Protein AF-0000000084846929 (afdb_homodimer)

Foldseek 3Di:
DPQFFKKWKWKWWDWLVLVVVLVVLQCVQFPDKDWWKKKKWKKWALCQVVCVVVVHHTWMKMKMFTQDDPRDGDGAFIKIKTWDFWDDCVVPVFTTMTGMDMDTDDDDPVVVCVVVRIDTDAMWMWTGMWTHHVQKIKDKTFIFHADPPPRDTDDDDNGTMIMIMIMGPDTHGPDPVTHPVVRSVVNVVVCVSCPPSIHIGYDRD/DPFFFKKWKWKWWDWLVLVVVLVVLQCVQFPDKDWWKKKKWKKWALCQVVCVVVVHHTWMKMKMFTQDDPRDGDGAFIKIKTWDFWDDCVVPVFTTMTGMDMDTDDDDPVVVCVVVRIDTDAMWMWTGMWTHHVQKIKDKTFIFHADPPPRDTDDDDNGTMIMIMIMGPDTHGPDPVTHPVVRSVVNVVVCVSCPPSIHIGYDRD

Organism: Agaricus bisporus var. burnettii (strain JB137-S8 / ATCC MYA-4627 / FGSC 10392) (NCBI:txid597362)

Nearest PDB structures (foldseek):
  7lbm-assembly1_k  TM=8.146E-01  e=5.459E-15  Homo sapiens
  7ena-assembly1_r  TM=8.421E-01  e=5.206E-14  Homo sapiens
  8trh-assembly1_R  TM=8.032E-01  e=6.803E-15  Homo sapiens
  5u0p-assembly1_R  TM=8.098E-01  e=3.071E-11  Schizosaccharomyces pombe
  6w1s-assembly1_M  TM=8.552E-01  e=1.293E-09  Mus musculus

Sequence (410 aa):
MTSHQYEVALFGEFFSKDLKAILNRITLHCESSEPMHAREIVFEPLDAQLQRDQGQEPTLLRARKELIVGGRKVDSPWHLYSYLKPESARVHPEATVRPWATVQVEGDAIGFAAALGYERRSQIYKRGYCFRKGPLIILMFQQEQVDPKTQQPIPAHADTLWEVEVKTAEPIRNTPETPLGGAIEEALEVQLLMKGLLDLRRQDIMTSHQYEVALFGEFFSKDLKAILNRITLHCESSEPMHAREIVFEPLDAQLQRDQGQEPTLLRARKELIVGGRKVDSPWHLYSYLKPESARVHPEATVRPWATVQVEGDAIGFAAALGYERRSQIYKRGYCFRKGPLIILMFQQEQVDPKTQQPIPAHADTLWEVEVKTAEPIRNTPETPLGGAIEEALEVQLLMKGLLDLRRQDI

InterPro domains:
  IPR019095 Mediator complex, subunit Med18 [PF09637] (7-155)
  IPR019095 Mediator complex, subunit Med18 [PTHR13321] (6-168)

Secondary structure (DSSP, 8-state):
----EEEEEEEEEE-GGGHHHHHHHHHHTSSEEEEEEEEEEEEEETTHHHHHHTT-PPPPEEEEEESEETTEE--PPEEEEEE-PPPPTTT-SSSEEEEEEEEEEEE-HHHHHHHTTEEEEEEEEEEEEEEEETTEEEEEEEEEEEPTTT-PEEPPPTTSPEEEEEEESS-EE--SSS-HHHHHHHHHHHHHHHTTT---B----/----EEEEEEEEEE-GGGHHHHHHHHHHTSSEEEEEEEEEEEEEETTHHHHHHTT-PPPPEEEEEESEETTEE--PPEEEEEE-PPPPTTT-SSSEEEEEEEEEEEE-HHHHHHHTTEEEEEEEEEEEEEEEETTEEEEEEEEEEEPTTT-PEEPPPTTSPEEEEEEESS-EE-SSSS-HHHHHHHHHHHHHHHTTT---B----

pLDDT: mean 94.3, std 6.28, range [37.78, 98.69]

Solvent-accessible surface area (backbone atoms only — not comparable to full-atom values): 21468 Å² total; per-residue (Å²): 126,86,79,62,28,27,35,44,33,33,34,32,58,47,55,53,88,49,44,65,62,52,51,51,55,51,53,75,72,32,79,43,73,41,63,36,32,32,43,39,37,36,27,34,42,75,56,33,66,61,33,46,76,72,74,38,81,62,59,46,41,35,38,37,28,46,39,33,56,92,79,34,80,48,89,53,60,41,32,41,36,29,63,50,76,58,56,53,56,86,82,39,65,77,35,28,37,20,41,35,29,53,30,41,36,46,73,50,63,67,58,32,42,42,62,68,44,32,37,82,70,47,63,40,28,40,41,42,34,36,31,33,46,88,69,30,30,37,40,38,30,33,67,17,46,56,34,89,86,77,70,41,74,40,81,57,58,78,79,48,58,32,38,34,39,40,27,48,68,56,68,39,53,74,36,93,91,45,41,58,64,59,56,48,51,55,50,49,48,53,34,60,71,33,54,95,81,40,68,55,34,52,56,96,117,124,88,79,62,27,28,35,43,33,32,34,32,60,48,56,54,88,49,43,66,63,51,51,52,56,51,51,74,72,32,81,43,74,41,61,36,32,32,43,37,38,36,25,34,42,75,56,32,66,61,34,46,74,72,74,38,82,65,61,44,42,32,37,38,29,46,38,31,55,94,78,35,82,49,88,52,61,40,32,40,34,31,65,51,77,57,57,52,56,86,82,37,63,77,34,29,37,22,39,35,30,56,32,40,37,46,72,48,62,68,56,31,42,42,60,69,44,32,39,83,72,48,62,38,26,40,40,42,35,38,31,35,46,86,69,31,30,37,40,38,29,34,68,15,48,54,34,87,87,77,71,40,75,38,82,55,59,80,78,47,56,32,38,34,40,39,27,47,67,55,68,38,51,74,36,93,90,45,41,59,64,60,55,48,50,55,53,50,48,53,34,59,71,33,54,96,80,41,67,55,34,52,56,99,118

Structure (mmCIF, N/CA/C/O backbone):
data_AF-0000000084846929-model_v1
#
loop_
_entity.id
_entity.type
_entity.pdbx_description
1 polymer 'Mediator of RNA polymerase II transcription subunit 18'
#
loop_
_atom_site.group_PDB
_atom_site.id
_atom_site.type_symbol
_atom_site.label_atom_id
_atom_site.label_alt_id
_atom_site.label_comp_id
_atom_site.label_asym_id
_atom_site.label_entity_id
_atom_site.label_seq_id
_atom_site.pdbx_PDB_ins_code
_atom_site.Cartn_x
_atom_site.Cartn_y
_atom_site.Cartn_z
_atom_site.occupancy
_atom_site.B_iso_or_equiv
_atom_site.auth_seq_id
_atom_site.auth_comp_id
_atom_site.auth_asym_id
_atom_site.auth_atom_id
_atom_site.pdbx_PDB_model_num
ATOM 1 N N . MET A 1 1 ? 21.422 1.112 5.98 1 37.78 1 MET A N 1
ATOM 2 C CA . MET A 1 1 ? 20.469 1.818 6.82 1 37.78 1 MET A CA 1
ATOM 3 C C . MET A 1 1 ? 19.391 2.488 5.973 1 37.78 1 MET A C 1
ATOM 5 O O . MET A 1 1 ? 19.703 3.271 5.074 1 37.78 1 MET A O 1
ATOM 9 N N . THR A 1 2 ? 18.281 1.903 5.711 1 53.59 2 THR A N 1
ATOM 10 C CA . THR A 1 2 ? 17.312 2.488 4.789 1 53.59 2 THR A CA 1
ATOM 11 C C . THR A 1 2 ? 17 3.928 5.184 1 53.59 2 THR A C 1
ATOM 13 O O . THR A 1 2 ? 16.578 4.191 6.312 1 53.59 2 THR A O 1
ATOM 16 N N . SER A 1 3 ? 17.609 4.852 4.543 1 72.94 3 SER A N 1
ATOM 17 C CA . SER A 1 3 ? 17.438 6.277 4.797 1 72.94 3 SER A CA 1
ATOM 18 C C . SER A 1 3 ? 15.961 6.676 4.766 1 72.94 3 SER A C 1
ATOM 20 O O . SER A 1 3 ? 15.242 6.328 3.83 1 72.94 3 SER A O 1
ATOM 22 N N . HIS A 1 4 ? 15.406 7.016 5.875 1 86 4 HIS A N 1
ATOM 23 C CA . HIS A 1 4 ? 14.016 7.43 6.016 1 86 4 HIS A CA 1
ATOM 24 C C . HIS A 1 4 ? 13.75 8.734 5.27 1 86 4 HIS A C 1
ATOM 26 O O . HIS A 1 4 ? 14.656 9.547 5.086 1 86 4 HIS A O 1
ATOM 32 N N . GLN A 1 5 ? 12.562 8.82 4.762 1 94.19 5 GLN A N 1
ATOM 33 C CA . GLN A 1 5 ? 12.047 10.109 4.328 1 94.19 5 GLN A CA 1
ATOM 34 C C . GLN A 1 5 ? 11.234 10.781 5.438 1 94.19 5 GLN A C 1
ATOM 36 O O . GLN A 1 5 ? 10.625 10.102 6.266 1 94.19 5 GLN A O 1
ATOM 41 N N . TYR A 1 6 ? 11.258 12.141 5.426 1 96.12 6 TYR A N 1
ATOM 42 C CA . TYR A 1 6 ? 10.711 12.836 6.586 1 96.12 6 TYR A CA 1
ATOM 43 C C . TYR A 1 6 ? 9.602 13.797 6.168 1 96.12 6 TYR A C 1
ATOM 45 O O . TYR A 1 6 ? 9.547 14.227 5.016 1 96.12 6 TYR A O 1
ATOM 53 N N . GLU A 1 7 ? 8.758 14.062 7.148 1 96.75 7 GLU A N 1
ATOM 54 C CA . GLU A 1 7 ? 7.859 15.211 7.105 1 96.75 7 GLU A CA 1
ATOM 55 C C . GLU A 1 7 ? 8.281 16.281 8.094 1 96.75 7 GLU A C 1
ATOM 57 O O . GLU A 1 7 ? 8.68 15.977 9.227 1 96.75 7 GLU A O 1
ATOM 62 N N . VAL A 1 8 ? 8.195 17.469 7.703 1 97.62 8 VAL A N 1
ATOM 63 C CA . VAL A 1 8 ? 8.297 18.641 8.578 1 97.62 8 VAL A CA 1
ATOM 64 C C . VAL A 1 8 ? 6.922 19.297 8.719 1 97.62 8 VAL A C 1
ATOM 66 O O . VAL A 1 8 ? 6.246 19.547 7.715 1 97.62 8 VAL A O 1
ATOM 69 N N . ALA A 1 9 ? 6.574 19.625 9.984 1 98.31 9 ALA A N 1
ATOM 70 C CA . ALA A 1 9 ? 5.207 20.109 10.117 1 98.31 9 ALA A CA 1
ATOM 71 C C . ALA A 1 9 ? 5.082 21.062 11.297 1 98.31 9 ALA A C 1
ATOM 73 O O . ALA A 1 9 ? 5.828 20.969 12.273 1 98.31 9 ALA A O 1
ATOM 74 N N . LEU A 1 10 ? 4.219 21.969 11.219 1 98.56 10 LEU A N 1
ATOM 75 C CA . LEU A 1 10 ? 3.699 22.828 12.289 1 98.56 10 LEU A CA 1
ATOM 76 C C . LEU A 1 10 ? 2.18 22.719 12.367 1 98.56 10 LEU A C 1
ATOM 78 O O . LEU A 1 10 ? 1.516 22.469 11.359 1 98.56 10 LEU A O 1
ATOM 82 N N . PHE A 1 11 ? 1.707 22.984 13.523 1 98.25 11 PHE A N 1
ATOM 83 C CA . PHE A 1 11 ? 0.275 22.828 13.742 1 98.25 11 PHE A CA 1
ATOM 84 C C . PHE A 1 11 ? -0.308 24.031 14.469 1 98.25 11 PHE A C 1
ATOM 86 O O . PHE A 1 11 ? 0.391 24.688 15.234 1 98.25 11 PHE A O 1
ATOM 93 N N . GLY A 1 12 ? -1.561 24.25 14.164 1 97.94 12 GLY A N 1
ATOM 94 C CA . GLY A 1 12 ? -2.287 25.312 14.844 1 97.94 12 GLY A CA 1
ATOM 95 C C . GLY A 1 12 ? -3.793 25.141 14.797 1 97.94 12 GLY A C 1
ATOM 96 O O . GLY A 1 12 ? -4.293 24.219 14.133 1 97.94 12 GLY A O 1
ATOM 97 N N . GLU A 1 13 ? -4.438 25.922 15.57 1 97.75 13 GLU A N 1
ATOM 98 C CA . GLU A 1 13 ? -5.898 25.938 15.594 1 97.75 13 GLU A CA 1
ATOM 99 C C . GLU A 1 13 ? -6.426 27.344 15.836 1 97.75 13 GLU A C 1
ATOM 101 O O . GLU A 1 13 ? -5.711 28.203 16.359 1 97.75 13 GLU A O 1
ATOM 106 N N . PHE A 1 14 ? -7.703 27.594 15.43 1 97.81 14 PHE A N 1
ATOM 107 C CA . PHE A 1 14 ? -8.289 28.906 15.656 1 97.81 14 PHE A CA 1
ATOM 108 C C . PHE A 1 14 ? -9.812 28.828 15.625 1 97.81 14 PHE A C 1
ATOM 110 O O . PHE A 1 14 ? -10.383 27.844 15.164 1 97.81 14 PHE A O 1
ATOM 117 N N . PHE A 1 15 ? -10.445 29.828 16.094 1 96.62 15 PHE A N 1
ATOM 118 C CA . PHE A 1 15 ? -11.906 29.906 16.125 1 96.62 15 PHE A CA 1
ATOM 119 C C . PHE A 1 15 ? -12.453 30.422 14.805 1 96.62 15 PHE A C 1
ATOM 121 O O . PHE A 1 15 ? -11.812 31.219 14.125 1 96.62 15 PHE A O 1
ATOM 128 N N . SER A 1 16 ? -13.672 30.078 14.539 1 95.69 16 SER A N 1
ATOM 129 C CA . SER A 1 16 ? -14.328 30.375 13.273 1 95.69 16 SER A CA 1
ATOM 130 C C . SER A 1 16 ? -14.398 31.875 13.016 1 95.69 16 SER A C 1
ATOM 132 O O . SER A 1 16 ? -14.391 32.312 11.859 1 95.69 16 SER A O 1
ATOM 134 N N . LYS A 1 17 ? -14.422 32.656 14.016 1 95 17 LYS A N 1
ATOM 135 C CA . LYS A 1 17 ? -14.539 34.094 13.867 1 95 17 LYS A CA 1
ATOM 136 C C . LYS A 1 17 ? -13.32 34.688 13.141 1 95 17 LYS A C 1
ATOM 138 O O . LYS A 1 17 ? -13.414 35.719 12.492 1 95 17 LYS A O 1
ATOM 143 N N . ASP A 1 18 ? -12.18 33.969 13.211 1 96.5 18 ASP A N 1
ATOM 144 C CA . ASP A 1 18 ? -10.938 34.469 12.641 1 96.5 18 ASP A CA 1
ATOM 145 C C . ASP A 1 18 ? -10.719 33.906 11.234 1 96.5 18 ASP A C 1
ATOM 147 O O . ASP A 1 18 ? -9.703 34.219 10.594 1 96.5 18 ASP A O 1
ATOM 151 N N . LEU A 1 19 ? -11.625 33.156 10.719 1 97 19 LEU A N 1
ATOM 152 C CA . LEU A 1 19 ? -11.445 32.438 9.469 1 97 19 LEU A CA 1
ATOM 153 C C . LEU A 1 19 ? -11.133 33.375 8.32 1 97 19 LEU A C 1
ATOM 155 O O . LEU A 1 19 ? -10.156 33.188 7.594 1 97 19 LEU A O 1
ATOM 159 N N . LYS A 1 20 ? -11.922 34.375 8.156 1 96.5 20 LYS A N 1
ATOM 160 C CA . LYS A 1 20 ? -11.789 35.281 7.012 1 96.5 20 LYS A CA 1
ATOM 161 C C . LYS A 1 20 ? -10.414 35.938 7 1 96.5 20 LYS A C 1
ATOM 163 O O . LYS A 1 20 ? -9.75 36 5.961 1 96.5 20 LYS A O 1
ATOM 168 N N . ALA A 1 21 ? -10.031 36.438 8.117 1 97.44 21 ALA A N 1
ATOM 169 C CA . ALA A 1 21 ? -8.75 37.125 8.227 1 97.44 21 ALA A CA 1
ATOM 170 C C . ALA A 1 21 ? -7.59 36.188 7.918 1 97.44 21 ALA A C 1
ATOM 172 O O . ALA A 1 21 ? -6.656 36.531 7.199 1 97.44 21 ALA A O 1
ATOM 173 N N . ILE A 1 22 ? -7.621 35.031 8.453 1 97.94 22 ILE A N 1
ATOM 174 C CA . ILE A 1 22 ? -6.559 34.031 8.281 1 97.94 22 ILE A CA 1
ATOM 175 C C . ILE A 1 22 ? -6.52 33.562 6.832 1 97.94 22 ILE A C 1
ATOM 177 O O . ILE A 1 22 ? -5.449 33.469 6.23 1 97.94 22 ILE A O 1
ATOM 181 N N . LEU A 1 23 ? -7.664 33.312 6.27 1 97.5 23 LEU A N 1
ATOM 182 C CA . LEU A 1 23 ? -7.781 32.875 4.879 1 97.5 23 LEU A CA 1
ATOM 183 C C . LEU A 1 23 ? -7.18 33.938 3.941 1 97.5 23 LEU A C 1
ATOM 185 O O . LEU A 1 23 ? -6.434 33.594 3.021 1 97.5 23 LEU A O 1
ATOM 189 N N . ASN A 1 24 ? -7.512 35.156 4.176 1 97 24 ASN A N 1
ATOM 190 C CA . ASN A 1 24 ? -7.016 36.219 3.336 1 97 24 ASN A CA 1
ATOM 191 C C . ASN A 1 24 ? -5.496 36.344 3.391 1 97 24 ASN A C 1
ATOM 193 O O . ASN A 1 24 ? -4.84 36.469 2.354 1 97 24 ASN A O 1
ATOM 197 N N . ARG A 1 25 ? -4.996 36.25 4.59 1 97.31 25 ARG A N 1
ATOM 198 C CA . ARG A 1 25 ? -3.553 36.406 4.746 1 97.31 25 ARG A CA 1
ATOM 199 C C . ARG A 1 25 ? -2.809 35.25 4.082 1 97.31 25 ARG A C 1
ATOM 201 O O . ARG A 1 25 ? -1.826 35.469 3.369 1 97.31 25 ARG A O 1
ATOM 208 N N . ILE A 1 26 ? -3.234 34.031 4.281 1 97.38 26 ILE A N 1
ATOM 209 C CA . ILE A 1 26 ? -2.562 32.844 3.727 1 97.38 26 ILE A CA 1
ATOM 210 C C . ILE A 1 26 ? -2.662 32.875 2.201 1 97.38 26 ILE A C 1
ATOM 212 O O . ILE A 1 26 ? -1.686 32.594 1.506 1 97.38 26 ILE A O 1
ATOM 216 N N . THR A 1 27 ? -3.811 33.281 1.681 1 97 27 THR A N 1
ATOM 217 C CA . THR A 1 27 ? -4.035 33.312 0.24 1 97 27 THR A CA 1
ATOM 218 C C . THR A 1 27 ? -3.072 34.281 -0.432 1 97 27 THR A C 1
ATOM 220 O O . THR A 1 27 ? -2.559 34.031 -1.519 1 97 27 THR A O 1
ATOM 223 N N . LEU A 1 28 ? -2.805 35.344 0.237 1 96.19 28 LEU A N 1
ATOM 224 C CA . LEU A 1 28 ? -1.955 36.375 -0.322 1 96.19 28 LEU A CA 1
ATOM 225 C C . LEU A 1 28 ? -0.511 35.906 -0.437 1 96.19 28 LEU A C 1
ATOM 227 O O . LEU A 1 28 ? 0.257 36.438 -1.247 1 96.19 28 LEU A O 1
ATOM 231 N N . HIS A 1 29 ? -0.179 34.844 0.307 1 96.5 29 HIS A N 1
ATOM 232 C CA . HIS A 1 29 ? 1.229 34.5 0.384 1 96.5 29 HIS A CA 1
ATOM 233 C C . HIS A 1 29 ? 1.462 33.094 -0.186 1 96.5 29 HIS A C 1
ATOM 235 O O . HIS A 1 29 ? 2.547 32.531 -0.03 1 96.5 29 HIS A O 1
ATOM 241 N N . CYS A 1 30 ? 0.457 32.531 -0.753 1 97.62 30 CYS A N 1
ATOM 242 C CA . CYS A 1 30 ? 0.576 31.188 -1.304 1 97.62 30 CYS A CA 1
ATOM 243 C C . CYS A 1 30 ? 0.378 31.188 -2.814 1 97.62 30 CYS A C 1
ATOM 245 O O . CYS A 1 30 ? -0.168 32.156 -3.367 1 97.62 30 CYS A O 1
ATOM 247 N N . GLU A 1 31 ? 0.843 30.156 -3.4 1 97.56 31 GLU A N 1
ATOM 248 C CA . GLU A 1 31 ? 0.773 30.031 -4.855 1 97.56 31 GLU A CA 1
ATOM 249 C C . GLU A 1 31 ? -0.635 29.656 -5.309 1 97.56 31 GLU A C 1
ATOM 251 O O . GLU A 1 31 ? -1.053 30.016 -6.41 1 97.56 31 GLU A O 1
ATOM 256 N N . SER A 1 32 ? -1.303 28.906 -4.516 1 96 32 SER A N 1
ATOM 257 C CA . SER A 1 32 ? -2.666 28.5 -4.844 1 96 32 SER A CA 1
ATOM 258 C C . SER A 1 32 ? -3.49 28.266 -3.586 1 96 32 SER A C 1
ATOM 260 O O . SER A 1 32 ? -2.938 28.094 -2.498 1 96 32 SER A O 1
ATOM 262 N N . SER A 1 33 ? -4.727 28.422 -3.764 1 95.25 33 SER A N 1
ATOM 263 C CA . SER A 1 33 ? -5.727 28.141 -2.736 1 95.25 33 SER A CA 1
ATOM 264 C C . SER A 1 33 ? -6.953 27.453 -3.324 1 95.25 33 SER A C 1
ATOM 266 O O . SER A 1 33 ? -7.551 27.938 -4.281 1 95.25 33 SER A O 1
ATOM 268 N N . GLU A 1 34 ? -7.25 26.266 -2.768 1 95.88 34 GLU A N 1
ATOM 269 C CA . GLU A 1 34 ? -8.391 25.516 -3.285 1 95.88 34 GLU A CA 1
ATOM 270 C C . GLU A 1 34 ? -9.211 24.906 -2.15 1 95.88 34 GLU A C 1
ATOM 272 O O . GLU A 1 34 ? -8.656 24.531 -1.113 1 95.88 34 GLU A O 1
ATOM 277 N N . PRO A 1 35 ? -10.523 24.859 -2.379 1 96.5 35 PRO A N 1
ATOM 278 C CA . PRO A 1 35 ? -11.297 24.094 -1.402 1 96.5 35 PRO A CA 1
ATOM 279 C C . PRO A 1 35 ? -10.844 22.641 -1.298 1 96.5 35 PRO A C 1
ATOM 281 O O . PRO A 1 35 ? -10.344 22.078 -2.271 1 96.5 35 PRO A O 1
ATOM 284 N N . MET A 1 36 ? -11.031 22.109 -0.13 1 96.94 36 MET A N 1
ATOM 285 C CA . MET A 1 36 ? -10.617 20.719 0.065 1 96.94 36 MET A CA 1
ATOM 286 C C . MET A 1 36 ? -11.688 19.938 0.814 1 96.94 36 MET A C 1
ATOM 288 O O . MET A 1 36 ? -12.438 20.516 1.609 1 96.94 36 MET A O 1
ATOM 292 N N . HIS A 1 37 ? -11.906 18.781 0.509 1 98.25 37 HIS A N 1
ATOM 293 C CA . HIS A 1 37 ? -12.711 17.766 1.194 1 98.25 37 HIS A CA 1
ATOM 294 C C . HIS A 1 37 ? -12.078 16.391 1.067 1 98.25 37 HIS A C 1
ATOM 296 O O . HIS A 1 37 ? -11.891 15.891 -0.044 1 98.25 37 HIS A O 1
ATOM 302 N N . ALA A 1 38 ? -11.742 15.852 2.262 1 98 38 ALA A N 1
ATOM 303 C CA . ALA A 1 38 ? -11.023 14.578 2.211 1 98 38 ALA A CA 1
ATOM 304 C C . ALA A 1 38 ? -11.562 13.602 3.246 1 98 38 ALA A C 1
ATOM 306 O O . ALA A 1 38 ? -12.047 14.008 4.305 1 98 38 ALA A O 1
ATOM 307 N N . ARG A 1 39 ? -11.508 12.391 2.906 1 97.56 39 ARG A N 1
ATOM 308 C CA . ARG A 1 39 ? -11.82 11.297 3.818 1 97.56 39 ARG A CA 1
ATOM 309 C C . ARG A 1 39 ? -10.547 10.656 4.359 1 97.56 39 ARG A C 1
ATOM 311 O O . ARG A 1 39 ? -9.617 10.367 3.598 1 97.56 39 ARG A O 1
ATOM 318 N N . GLU A 1 40 ? -10.492 10.5 5.688 1 97.38 40 GLU A N 1
ATOM 319 C CA . GLU A 1 40 ? -9.32 9.891 6.309 1 97.38 40 GLU A CA 1
ATOM 320 C C . GLU A 1 40 ? -9.719 8.742 7.234 1 97.38 40 GLU A C 1
ATOM 322 O O . GLU A 1 40 ? -10.648 8.875 8.031 1 97.38 40 GLU A O 1
ATOM 327 N N . ILE A 1 41 ? -9.039 7.676 7.113 1 97.31 41 ILE A N 1
ATOM 328 C CA . ILE A 1 41 ? -9.258 6.5 7.949 1 97.31 41 ILE A CA 1
ATOM 329 C C . ILE A 1 41 ? -7.953 6.125 8.648 1 97.31 41 ILE A C 1
ATOM 331 O O . ILE A 1 41 ? -6.887 6.125 8.031 1 97.31 41 ILE A O 1
ATOM 335 N N . VAL A 1 42 ? -8.039 5.848 9.914 1 97.62 42 VAL A N 1
ATOM 336 C CA . VAL A 1 42 ? -6.887 5.387 10.68 1 97.62 42 VAL A CA 1
ATOM 337 C C . VAL A 1 42 ? -7.07 3.918 11.047 1 97.62 42 VAL A C 1
ATOM 339 O O . VAL A 1 42 ? -8.125 3.521 11.547 1 97.62 42 VAL A O 1
ATOM 342 N N . PHE A 1 43 ? -5.988 3.164 10.789 1 97.94 43 PHE A N 1
ATOM 343 C CA . PHE A 1 43 ? -5.98 1.742 11.109 1 97.94 43 PHE A CA 1
ATOM 344 C C . PHE A 1 43 ? -4.934 1.434 12.172 1 97.94 43 PHE A C 1
ATOM 346 O O . PHE A 1 43 ? -3.865 2.051 12.195 1 97.94 43 PHE A O 1
ATOM 353 N N . GLU A 1 44 ? -5.297 0.515 13.008 1 96.88 44 GLU A N 1
ATOM 354 C CA . GLU A 1 44 ? -4.32 -0.014 13.953 1 96.88 44 GLU A CA 1
ATOM 355 C C . GLU A 1 44 ? -4.199 -1.531 13.836 1 96.88 44 GLU A C 1
ATOM 357 O O . GLU A 1 44 ? -5.148 -2.205 13.43 1 96.88 44 GLU A O 1
ATOM 362 N N . PRO A 1 45 ? -3.002 -2.01 14.156 1 94.31 45 PRO A N 1
ATOM 363 C CA . PRO A 1 45 ? -2.861 -3.467 14.094 1 94.31 45 PRO A CA 1
ATOM 364 C C . PRO A 1 45 ? -3.834 -4.191 15.023 1 94.31 45 PRO A C 1
ATOM 366 O O . PRO A 1 45 ? -4.16 -3.689 16.094 1 94.31 45 PRO A O 1
ATOM 369 N N . LEU A 1 46 ? -4.258 -5.375 14.664 1 91.94 46 LEU A N 1
ATOM 370 C CA . LEU A 1 46 ? -5.195 -6.172 15.445 1 91.94 46 LEU A CA 1
ATOM 371 C C . LEU A 1 46 ? -4.629 -6.473 16.828 1 91.94 46 LEU A C 1
ATOM 373 O O . LEU A 1 46 ? -5.379 -6.609 17.797 1 91.94 46 LEU A O 1
ATOM 377 N N . ASP A 1 47 ? -3.367 -6.465 16.875 1 89.5 47 ASP A N 1
ATOM 378 C CA . ASP A 1 47 ? -2.73 -6.793 18.156 1 89.5 47 ASP A CA 1
ATOM 379 C C . ASP A 1 47 ? -2.197 -5.539 18.844 1 89.5 47 ASP A C 1
ATOM 381 O O . ASP A 1 47 ? -1.233 -5.609 19.609 1 89.5 47 ASP A O 1
ATOM 385 N N . ALA A 1 48 ? -2.73 -4.426 18.547 1 92.31 48 ALA A N 1
ATOM 386 C CA . ALA A 1 48 ? -2.25 -3.146 19.062 1 92.31 48 ALA A CA 1
ATOM 387 C C . ALA A 1 48 ? -2.236 -3.139 20.594 1 92.31 48 ALA A C 1
ATOM 389 O O . ALA A 1 48 ? -1.277 -2.664 21.203 1 92.31 48 ALA A O 1
ATOM 390 N N . GLN A 1 49 ? -3.275 -3.676 21.219 1 92.38 49 GLN A N 1
ATOM 391 C CA . GLN A 1 49 ? -3.352 -3.684 22.672 1 92.38 49 GLN A CA 1
ATOM 392 C C . GLN A 1 49 ? -2.238 -4.535 23.281 1 92.38 49 GLN A C 1
ATOM 394 O O . GLN A 1 49 ? -1.646 -4.16 24.297 1 92.38 49 GLN A O 1
ATOM 399 N N . LEU A 1 50 ? -2.014 -5.637 22.688 1 88.31 50 LEU A N 1
ATOM 400 C CA . LEU A 1 50 ? -0.92 -6.488 23.141 1 88.31 50 LEU A CA 1
ATOM 401 C C . LEU A 1 50 ? 0.414 -5.758 23.047 1 88.31 50 LEU A C 1
ATOM 403 O O . LEU A 1 50 ? 1.258 -5.879 23.938 1 88.31 50 LEU A O 1
ATOM 407 N N . GLN A 1 51 ? 0.608 -5.039 21.969 1 88.81 51 GLN A N 1
ATOM 408 C CA . GLN A 1 51 ? 1.827 -4.258 21.797 1 88.81 51 GLN A CA 1
ATOM 409 C C . GLN A 1 51 ? 1.973 -3.211 22.891 1 88.81 51 GLN A C 1
ATOM 411 O O . GLN A 1 51 ? 3.049 -3.061 23.469 1 88.81 51 GLN A O 1
ATOM 416 N N . ARG A 1 52 ? 0.893 -2.533 23.156 1 91.69 52 ARG A N 1
ATOM 417 C CA . ARG A 1 52 ? 0.895 -1.509 24.203 1 91.69 52 ARG A CA 1
ATOM 418 C C . ARG A 1 52 ? 1.222 -2.111 25.562 1 91.69 52 ARG A C 1
ATOM 420 O O . ARG A 1 52 ? 1.976 -1.525 26.344 1 91.69 52 ARG A O 1
ATOM 427 N N . ASP A 1 53 ? 0.711 -3.258 25.844 1 92.06 53 ASP A N 1
ATOM 428 C CA . ASP A 1 53 ? 0.958 -3.951 27.109 1 92.06 53 ASP A CA 1
ATOM 429 C C . ASP A 1 53 ? 2.434 -4.316 27.25 1 92.06 53 ASP A C 1
ATOM 431 O O . ASP A 1 53 ? 2.947 -4.414 28.375 1 92.06 53 ASP A O 1
ATOM 435 N N . GLN A 1 54 ? 3.094 -4.461 26.156 1 88.88 54 GLN A N 1
ATOM 436 C CA . GLN A 1 54 ? 4.508 -4.816 26.156 1 88.88 54 GLN A CA 1
ATOM 437 C C . GLN A 1 54 ? 5.387 -3.572 26.125 1 88.88 54 GLN A C 1
ATOM 439 O O . GLN A 1 54 ? 6.605 -3.672 25.953 1 88.88 54 GLN A O 1
ATOM 444 N N . GLY A 1 55 ? 4.746 -2.412 26.094 1 89.12 55 GLY A N 1
ATOM 445 C CA . GLY A 1 55 ? 5.492 -1.163 26.125 1 89.12 55 GLY A CA 1
ATOM 446 C C . GLY A 1 55 ? 5.875 -0.663 24.75 1 89.12 55 GLY A C 1
ATOM 447 O O . GLY A 1 55 ? 6.742 0.202 24.609 1 89.12 55 GLY A O 1
ATOM 448 N N . GLN A 1 56 ? 5.227 -1.227 23.734 1 88.38 56 GLN A N 1
ATOM 449 C CA . GLN A 1 56 ? 5.523 -0.818 22.375 1 88.38 56 GLN A CA 1
ATOM 450 C C . GLN A 1 56 ? 4.391 0.027 21.797 1 88.38 56 GLN A C 1
ATOM 452 O O . GLN A 1 56 ? 3.217 -0.215 22.078 1 88.38 56 GLN A O 1
ATOM 457 N N . GLU A 1 57 ? 4.758 0.956 20.969 1 89 57 GLU A N 1
ATOM 458 C CA . GLU A 1 57 ? 3.756 1.766 20.281 1 89 57 GLU A CA 1
ATOM 459 C C . GLU A 1 57 ? 3.4 1.168 18.922 1 89 57 GLU A C 1
ATOM 461 O O . GLU A 1 57 ? 4.258 1.051 18.047 1 89 57 GLU A O 1
ATOM 466 N N . PRO A 1 58 ? 2.172 0.861 18.781 1 92.31 58 PRO A N 1
ATOM 467 C CA . PRO A 1 58 ? 1.792 0.248 17.516 1 92.31 58 PRO A CA 1
ATOM 468 C C . PRO A 1 58 ? 1.961 1.195 16.328 1 92.31 58 PRO A C 1
ATOM 470 O O . PRO A 1 58 ? 1.719 2.398 16.453 1 92.31 58 PRO A O 1
ATOM 473 N N . THR A 1 59 ? 2.355 0.637 15.258 1 93.5 59 THR A N 1
ATOM 474 C CA . THR A 1 59 ? 2.461 1.409 14.023 1 93.5 59 THR A CA 1
ATOM 475 C C . THR A 1 59 ? 1.088 1.592 13.383 1 93.5 59 THR A C 1
ATOM 477 O O . THR A 1 59 ? 0.456 0.618 12.969 1 93.5 59 THR A O 1
ATOM 480 N N . LEU A 1 60 ? 0.707 2.785 13.25 1 96.25 60 LEU A N 1
ATOM 481 C CA . LEU A 1 60 ? -0.603 3.059 12.672 1 96.25 60 LEU A CA 1
ATOM 482 C C . LEU A 1 60 ? -0.505 3.209 11.156 1 96.25 60 LEU A C 1
ATOM 484 O O . LEU A 1 60 ? 0.515 3.668 10.633 1 96.25 60 LEU A O 1
ATOM 488 N N . LEU A 1 61 ? -1.481 2.77 10.484 1 97.5 61 LEU A N 1
ATOM 489 C CA . LEU A 1 61 ? -1.664 2.973 9.047 1 97.5 61 LEU A CA 1
ATOM 490 C C . LEU A 1 61 ? -2.811 3.941 8.781 1 97.5 61 LEU A C 1
ATOM 492 O O . LEU A 1 61 ? -3.863 3.855 9.414 1 97.5 61 LEU A O 1
ATOM 496 N N . ARG A 1 62 ? -2.568 4.859 7.875 1 97.62 62 ARG A N 1
ATOM 497 C CA . ARG A 1 62 ? -3.594 5.844 7.543 1 97.62 62 ARG A CA 1
ATOM 498 C C . ARG A 1 62 ? -3.922 5.809 6.055 1 97.62 62 ARG A C 1
ATOM 500 O O . ARG A 1 62 ? -3.057 5.508 5.23 1 97.62 62 ARG A O 1
ATOM 507 N N . ALA A 1 63 ? -5.145 6.051 5.77 1 97.69 63 ALA A N 1
ATOM 508 C CA . ALA A 1 63 ? -5.617 6.172 4.395 1 97.69 63 ALA A CA 1
ATOM 509 C C . ALA A 1 63 ? -6.363 7.488 4.184 1 97.69 63 ALA A C 1
ATOM 511 O O . ALA A 1 63 ? -7.16 7.898 5.027 1 97.69 63 ALA A O 1
ATOM 512 N N . ARG A 1 64 ? -6.027 8.117 3.117 1 97.12 64 ARG A N 1
ATOM 513 C CA . ARG A 1 64 ? -6.691 9.383 2.795 1 97.12 64 ARG A CA 1
ATOM 514 C C . ARG A 1 64 ? -7.133 9.414 1.336 1 97.12 64 ARG A C 1
ATOM 516 O O . ARG A 1 64 ? -6.422 8.922 0.456 1 97.12 64 ARG A O 1
ATOM 523 N N . LYS A 1 65 ? -8.305 9.992 1.096 1 96.31 65 LYS A N 1
ATOM 524 C CA . LYS A 1 65 ? -8.852 10.172 -0.246 1 96.31 65 LYS A CA 1
ATOM 525 C C . LYS A 1 65 ? -9.461 11.562 -0.413 1 96.31 65 LYS A C 1
ATOM 527 O O . LYS A 1 65 ? -10.211 12.023 0.449 1 96.31 65 LYS A O 1
ATOM 532 N N . GLU A 1 66 ? -9.078 12.203 -1.512 1 96.56 66 GLU A N 1
ATOM 533 C CA . GLU A 1 66 ? -9.68 13.5 -1.805 1 96.56 66 GLU A CA 1
ATOM 534 C C . GLU A 1 66 ? -11.07 13.336 -2.418 1 96.56 66 GLU A C 1
ATOM 536 O O . GLU A 1 66 ? -11.273 12.492 -3.287 1 96.56 66 GLU A O 1
ATOM 541 N N . LEU A 1 67 ? -11.953 14.078 -1.972 1 97.31 67 LEU A N 1
ATOM 542 C CA . LEU A 1 67 ? -13.32 14.008 -2.484 1 97.31 67 LEU A CA 1
ATOM 543 C C . LEU A 1 67 ? -13.578 15.141 -3.475 1 97.31 67 LEU A C 1
ATOM 545 O O . LEU A 1 67 ? -14.477 15.039 -4.316 1 97.31 67 LEU A O 1
ATOM 549 N N . ILE A 1 68 ? -12.812 16.203 -3.336 1 95.94 68 ILE A N 1
ATOM 550 C CA . ILE A 1 68 ? -12.906 17.344 -4.246 1 95.94 68 ILE A CA 1
ATOM 551 C C . ILE A 1 68 ? -11.516 17.75 -4.715 1 95.94 68 ILE A C 1
ATOM 553 O O . ILE A 1 68 ? -10.562 17.766 -3.928 1 95.94 68 ILE A O 1
ATOM 557 N N . VAL A 1 69 ? -11.43 17.875 -6.008 1 91.25 69 VAL A N 1
ATOM 558 C CA . VAL A 1 69 ? -10.211 18.422 -6.609 1 91.25 69 VAL A CA 1
ATOM 559 C C . VAL A 1 69 ? -10.578 19.5 -7.621 1 91.25 69 VAL A C 1
ATOM 561 O O . VAL A 1 69 ? -11.422 19.281 -8.492 1 91.25 69 VAL A O 1
ATOM 564 N N . GLY A 1 70 ? -9.914 20.641 -7.445 1 88.06 70 GLY A N 1
ATOM 565 C CA . GLY A 1 70 ? -10.234 21.75 -8.344 1 88.06 70 GLY A CA 1
ATOM 566 C C . GLY A 1 70 ? -11.688 22.172 -8.281 1 88.06 70 GLY A C 1
ATOM 567 O O . GLY A 1 70 ? -12.289 22.5 -9.297 1 88.06 70 GLY A O 1
ATOM 568 N N . GLY A 1 71 ? -12.289 21.938 -7.168 1 87.19 71 GLY A N 1
ATOM 569 C CA . GLY A 1 71 ? -13.672 22.344 -6.949 1 87.19 71 GLY A CA 1
ATOM 570 C C . GLY A 1 71 ? -14.68 21.312 -7.414 1 87.19 71 GLY A C 1
ATOM 571 O O . GLY A 1 71 ? -15.891 21.531 -7.324 1 87.19 71 GLY A O 1
ATOM 572 N N . ARG A 1 72 ? -14.211 20.188 -7.957 1 92.62 72 ARG A N 1
ATOM 573 C CA . ARG A 1 72 ? -15.102 19.156 -8.484 1 92.62 72 ARG A CA 1
ATOM 574 C C . ARG A 1 72 ? -14.984 17.875 -7.688 1 92.62 72 ARG A C 1
ATOM 576 O O . ARG A 1 72 ? -13.891 17.484 -7.266 1 92.62 72 ARG A O 1
ATOM 583 N N . LYS A 1 73 ? -16.203 17.266 -7.5 1 93.56 73 LYS A N 1
ATOM 584 C CA . LYS A 1 73 ? -16.234 15.953 -6.859 1 93.56 73 LYS A CA 1
ATOM 585 C C . LYS A 1 73 ? -15.492 14.914 -7.699 1 93.56 73 LYS A C 1
ATOM 587 O O . LYS A 1 73 ? -15.68 14.844 -8.914 1 93.56 73 LYS A O 1
ATOM 592 N N . VAL A 1 74 ? -14.672 14.195 -7.066 1 93.81 74 VAL A N 1
ATOM 593 C CA . VAL A 1 74 ? -13.875 13.203 -7.781 1 93.81 74 VAL A CA 1
ATOM 594 C C . VAL A 1 74 ? -13.844 11.898 -6.984 1 93.81 74 VAL A C 1
ATOM 596 O O . VAL A 1 74 ? -14.227 11.875 -5.812 1 93.81 74 VAL A O 1
ATOM 599 N N . ASP A 1 75 ? -13.57 10.867 -7.664 1 92.12 75 ASP A N 1
ATOM 600 C CA . ASP A 1 75 ? -13.211 9.609 -7.016 1 92.12 75 ASP A CA 1
ATOM 601 C C . ASP A 1 75 ? -11.703 9.352 -7.102 1 92.12 75 ASP A C 1
ATOM 603 O O . ASP A 1 75 ? -11.258 8.508 -7.883 1 92.12 75 ASP A O 1
ATOM 607 N N . SER A 1 76 ? -10.945 10.055 -6.285 1 93.81 76 SER A N 1
ATOM 608 C CA . SER A 1 76 ? -9.484 10.008 -6.312 1 93.81 76 SER A CA 1
ATOM 609 C C . SER A 1 76 ? -8.961 8.711 -5.699 1 93.81 76 SER A C 1
ATOM 611 O O . SER A 1 76 ? -9.656 8.07 -4.902 1 93.81 76 SER A O 1
ATOM 613 N N . PRO A 1 77 ? -7.762 8.297 -6.113 1 94.5 77 PRO A N 1
ATOM 614 C CA . PRO A 1 77 ? -7.148 7.141 -5.461 1 94.5 77 PRO A CA 1
ATOM 615 C C . PRO A 1 77 ? -6.84 7.387 -3.984 1 94.5 77 PRO A C 1
ATOM 617 O O . PRO A 1 77 ? -6.703 8.539 -3.564 1 94.5 77 PRO A O 1
ATOM 620 N N . TRP A 1 78 ? -6.762 6.34 -3.318 1 96.81 78 TRP A N 1
ATOM 621 C CA . TRP A 1 78 ? -6.348 6.402 -1.921 1 96.81 78 TRP A CA 1
ATOM 622 C C . TRP A 1 78 ? -4.844 6.633 -1.808 1 96.81 78 TRP A C 1
ATOM 624 O O . TRP A 1 78 ? -4.074 6.191 -2.666 1 96.81 78 TRP A O 1
ATOM 634 N N . HIS A 1 79 ? -4.484 7.328 -0.778 1 96.75 79 HIS A N 1
ATOM 635 C CA . HIS A 1 79 ? -3.107 7.379 -0.306 1 96.75 79 HIS A CA 1
ATOM 636 C C . HIS A 1 79 ? -2.957 6.66 1.032 1 96.75 79 HIS A C 1
ATOM 638 O O . HIS A 1 79 ? -3.693 6.949 1.98 1 96.75 79 HIS A O 1
ATOM 644 N N . LEU A 1 80 ? -2.09 5.719 1.025 1 97.62 80 LEU A N 1
ATOM 645 C CA . LEU A 1 80 ? -1.72 5.094 2.291 1 97.62 80 LEU A CA 1
ATOM 646 C C . LEU A 1 80 ? -0.439 5.707 2.846 1 97.62 80 LEU A C 1
ATOM 648 O O . LEU A 1 80 ? 0.499 5.984 2.094 1 97.62 80 LEU A O 1
ATOM 652 N N . TYR A 1 81 ? -0.445 5.949 4.16 1 96.75 81 TYR A N 1
ATOM 653 C CA . TYR A 1 81 ? 0.787 6.484 4.73 1 96.75 81 TYR A CA 1
ATOM 654 C C . TYR A 1 81 ? 0.926 6.09 6.195 1 96.75 81 TYR A C 1
ATOM 656 O O . TYR A 1 81 ? -0.044 5.66 6.824 1 96.75 81 TYR A O 1
ATOM 664 N N . SER A 1 82 ? 2.107 6.164 6.672 1 95.75 82 SER A N 1
ATOM 665 C CA . SER A 1 82 ? 2.457 5.91 8.07 1 95.75 82 SER A CA 1
ATOM 666 C C . SER A 1 82 ? 3.473 6.926 8.578 1 95.75 82 SER A C 1
ATOM 668 O O . SER A 1 82 ? 4.359 7.352 7.832 1 95.75 82 SER A O 1
ATOM 670 N N . TYR A 1 83 ? 3.254 7.312 9.82 1 94.38 83 TYR A N 1
ATOM 671 C CA . TYR A 1 83 ? 4.207 8.164 10.523 1 94.38 83 TYR A CA 1
ATOM 672 C C . TYR A 1 83 ? 4.93 7.379 11.617 1 94.38 83 TYR A C 1
ATOM 674 O O . TYR A 1 83 ? 4.316 6.586 12.336 1 94.38 83 TYR A O 1
ATOM 682 N N . LEU A 1 84 ? 6.191 7.609 11.656 1 92 84 LEU A N 1
ATOM 683 C CA . LEU A 1 84 ? 6.918 7.098 12.82 1 92 84 LEU A CA 1
ATOM 684 C C . LEU A 1 84 ? 7.082 8.18 13.883 1 92 84 LEU A C 1
ATOM 686 O O . LEU A 1 84 ? 6.625 9.312 13.695 1 92 84 LEU A O 1
ATOM 690 N N . LYS A 1 85 ? 7.594 7.824 14.953 1 90.81 85 LYS A N 1
ATOM 691 C CA . LYS A 1 85 ? 7.785 8.742 16.078 1 90.81 85 LYS A CA 1
ATOM 692 C C . LYS A 1 85 ? 8.602 9.961 15.656 1 90.81 85 LYS A C 1
ATOM 694 O O . LYS A 1 85 ? 9.633 9.828 14.992 1 90.81 85 LYS A O 1
ATOM 699 N N . PRO A 1 86 ? 8.07 11.117 16.031 1 93.94 86 PRO A N 1
ATOM 700 C CA . PRO A 1 86 ? 8.844 12.32 15.703 1 93.94 86 PRO A CA 1
ATOM 701 C C . PRO A 1 86 ? 10.227 12.328 16.359 1 93.94 86 PRO A C 1
ATOM 703 O O . PRO A 1 86 ? 10.391 11.789 17.453 1 93.94 86 PRO A O 1
ATOM 706 N N . GLU A 1 87 ? 11.117 12.984 15.656 1 93.56 87 GLU A N 1
ATOM 707 C CA . GLU A 1 87 ? 12.43 13.242 16.25 1 93.56 87 GLU A CA 1
ATOM 708 C C . GLU A 1 87 ? 12.305 14.086 17.516 1 93.56 87 GLU A C 1
ATOM 710 O O . GLU A 1 87 ? 11.336 14.836 17.688 1 93.56 87 GLU A O 1
ATOM 715 N N . SER A 1 88 ? 13.273 13.969 18.344 1 94.25 88 SER A N 1
ATOM 716 C CA . SER A 1 88 ? 13.258 14.664 19.641 1 94.25 88 SER A CA 1
ATOM 717 C C . SER A 1 88 ? 13.172 16.172 19.453 1 94.25 88 SER A C 1
ATOM 719 O O . SER A 1 88 ? 13.773 16.734 18.516 1 94.25 88 SER A O 1
ATOM 721 N N . ALA A 1 89 ? 12.461 16.766 20.406 1 93.81 89 ALA A N 1
ATOM 722 C CA . ALA A 1 89 ? 12.375 18.219 20.422 1 93.81 89 ALA A CA 1
ATOM 723 C C . ALA A 1 89 ? 13.734 18.844 20.688 1 93.81 89 ALA A C 1
ATOM 725 O O . ALA A 1 89 ? 13.953 20.016 20.391 1 93.81 89 ALA A O 1
ATOM 726 N N . ARG A 1 90 ? 14.672 18.094 21.203 1 94.94 90 ARG A N 1
ATOM 727 C CA . ARG A 1 90 ? 16.031 18.578 21.438 1 94.94 90 ARG A CA 1
ATOM 728 C C . ARG A 1 90 ? 16.766 18.766 20.109 1 94.94 90 ARG A C 1
ATOM 730 O O . ARG A 1 90 ? 17.531 19.719 19.953 1 94.94 90 ARG A O 1
ATOM 737 N N . VAL A 1 91 ? 16.484 17.859 19.172 1 93.38 91 VAL A N 1
ATOM 738 C CA . VAL A 1 91 ? 17.156 17.891 17.875 1 93.38 91 VAL A CA 1
ATOM 739 C C . VAL A 1 91 ? 16.469 18.922 16.969 1 93.38 91 VAL A C 1
ATOM 741 O O . VAL A 1 91 ? 17.141 19.703 16.297 1 93.38 91 VAL A O 1
ATOM 744 N N . HIS A 1 92 ? 15.125 18.891 17.016 1 94.38 92 HIS A N 1
ATOM 745 C CA . HIS A 1 92 ? 14.32 19.828 16.234 1 94.38 92 HIS A CA 1
ATOM 746 C C . HIS A 1 92 ? 13.258 20.5 17.094 1 94.38 92 HIS A C 1
ATOM 748 O O . HIS A 1 92 ? 12.094 20.078 17.078 1 94.38 92 HIS A O 1
ATOM 754 N N . PRO A 1 93 ? 13.625 21.516 17.734 1 94.62 93 PRO A N 1
ATOM 755 C CA . PRO A 1 93 ? 12.68 22.172 18.625 1 94.62 93 PRO A CA 1
ATOM 756 C C . PRO A 1 93 ? 11.648 23.016 17.891 1 94.62 93 PRO A C 1
ATOM 758 O O . PRO A 1 93 ? 10.57 23.297 18.422 1 94.62 93 PRO A O 1
ATOM 761 N N . GLU A 1 94 ? 11.945 23.422 16.734 1 95.19 94 GLU A N 1
ATOM 762 C CA . GLU A 1 94 ? 11.164 24.438 16.031 1 95.19 94 GLU A CA 1
ATOM 763 C C . GLU A 1 94 ? 9.961 23.828 15.336 1 95.19 94 GLU A C 1
ATOM 765 O O . GLU A 1 94 ? 8.938 24.5 15.148 1 95.19 94 GLU A O 1
ATOM 770 N N . ALA A 1 95 ? 10.133 22.531 14.93 1 97.31 95 ALA A N 1
ATOM 771 C CA . ALA A 1 95 ? 9.086 21.906 14.125 1 97.31 95 ALA A CA 1
ATOM 772 C C . ALA A 1 95 ? 9.055 20.406 14.352 1 97.31 95 ALA A C 1
ATOM 774 O O . ALA A 1 95 ? 10.039 19.812 14.797 1 97.31 95 ALA A O 1
ATOM 775 N N . THR A 1 96 ? 7.914 19.844 14.125 1 97.5 96 THR A N 1
ATOM 776 C CA . THR A 1 96 ? 7.824 18.391 14.148 1 97.5 96 THR A CA 1
ATOM 777 C C . THR A 1 96 ? 8.547 17.797 12.945 1 97.5 96 THR A C 1
ATOM 779 O O . THR A 1 96 ? 8.258 18.141 11.805 1 97.5 96 THR A O 1
ATOM 782 N N . VAL A 1 97 ? 9.508 16.984 13.211 1 96.5 97 VAL A N 1
ATOM 783 C CA . VAL A 1 97 ? 10.219 16.234 12.18 1 96.5 97 VAL A CA 1
ATOM 784 C C . VAL A 1 97 ? 10.047 14.734 12.43 1 96.5 97 VAL A C 1
ATOM 786 O O . VAL A 1 97 ? 10.422 14.234 13.492 1 96.5 97 VAL A O 1
ATOM 789 N N . ARG A 1 98 ? 9.414 14.094 11.438 1 95.38 98 ARG A N 1
ATOM 790 C CA . ARG A 1 98 ? 9.195 12.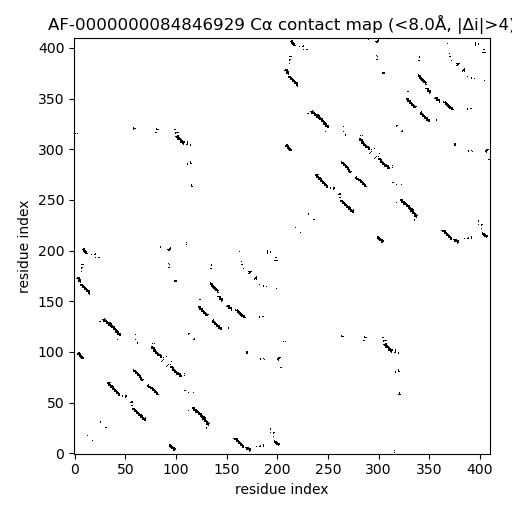672 11.68 1 95.38 98 ARG A CA 1
ATOM 791 C C . ARG A 1 98 ? 9.305 11.875 10.383 1 95.38 98 ARG A C 1
ATOM 793 O O . ARG A 1 98 ? 8.969 12.383 9.305 1 95.38 98 ARG A O 1
ATOM 800 N N . PRO A 1 99 ? 9.773 10.633 10.516 1 94.19 99 PRO A N 1
ATOM 801 C CA . PRO A 1 99 ? 9.75 9.773 9.328 1 94.19 99 PRO A CA 1
ATOM 802 C C . PRO A 1 99 ? 8.336 9.57 8.781 1 94.19 99 PRO A C 1
ATOM 804 O O . PRO A 1 99 ? 7.383 9.445 9.547 1 94.19 99 PRO A O 1
ATOM 807 N N . TRP A 1 100 ? 8.25 9.664 7.52 1 94.75 100 TRP A N 1
ATOM 808 C CA . TRP A 1 100 ? 6.973 9.562 6.82 1 94.75 100 TRP A CA 1
ATOM 809 C C . TRP A 1 100 ? 7.113 8.727 5.547 1 94.75 100 TRP A C 1
ATOM 811 O O . TRP A 1 100 ? 8.008 8.969 4.738 1 94.75 100 TRP A O 1
ATOM 821 N N . ALA A 1 101 ? 6.297 7.738 5.438 1 95.75 101 ALA A N 1
ATOM 822 C CA . ALA A 1 101 ? 6.219 6.941 4.215 1 95.75 101 ALA A CA 1
ATOM 823 C C . ALA A 1 101 ? 4.809 6.957 3.641 1 95.75 101 ALA A C 1
ATOM 825 O O . ALA A 1 101 ? 3.83 6.777 4.371 1 95.75 101 ALA A O 1
ATOM 826 N N . THR A 1 102 ? 4.758 7.215 2.348 1 95.56 102 THR A N 1
ATOM 827 C CA . THR A 1 102 ? 3.441 7.285 1.724 1 95.56 102 THR A CA 1
ATOM 828 C C . THR A 1 102 ? 3.473 6.676 0.325 1 95.56 102 THR A C 1
ATOM 830 O O . THR A 1 102 ? 4.512 6.688 -0.339 1 95.56 102 THR A O 1
ATOM 833 N N . VAL A 1 103 ? 2.311 6.102 -0.036 1 96.38 103 VAL A N 1
ATOM 834 C CA . VAL A 1 103 ? 2.152 5.562 -1.382 1 96.38 103 VAL A CA 1
ATOM 835 C C . VAL A 1 103 ? 0.76 5.895 -1.913 1 96.38 103 VAL A C 1
ATOM 837 O O . VAL A 1 103 ? -0.207 5.941 -1.149 1 96.38 103 VAL A O 1
ATOM 840 N N . GLN A 1 104 ? 0.746 6.148 -3.178 1 96.12 104 GLN A N 1
ATOM 841 C CA . GLN A 1 104 ? -0.541 6.238 -3.857 1 96.12 104 GLN A CA 1
ATOM 842 C C . GLN A 1 104 ? -1.021 4.859 -4.309 1 96.12 104 GLN A C 1
ATOM 844 O O . GLN A 1 104 ? -0.233 4.055 -4.805 1 96.12 104 GLN A O 1
ATOM 849 N N . VAL A 1 105 ? -2.293 4.637 -4.117 1 95.94 105 VAL A N 1
ATOM 850 C CA . VAL A 1 105 ? -2.758 3.262 -4.254 1 95.94 105 VAL A CA 1
ATOM 851 C C . VAL A 1 105 ? -3.904 3.199 -5.262 1 95.94 105 VAL A C 1
ATOM 853 O O . VAL A 1 105 ? -4.824 4.02 -5.215 1 95.94 105 VAL A O 1
ATOM 856 N N . GLU A 1 106 ? -3.713 2.271 -6.109 1 92.44 106 GLU A N 1
ATOM 857 C CA . GLU A 1 106 ? -4.828 1.833 -6.945 1 92.44 106 GLU A CA 1
ATOM 858 C C . GLU A 1 106 ? -5.316 0.447 -6.531 1 92.44 106 GLU A C 1
ATOM 860 O O . GLU A 1 106 ? -4.512 -0.451 -6.277 1 92.44 106 GLU A O 1
ATOM 865 N N . GLY A 1 107 ? -6.66 0.311 -6.426 1 87.88 107 GLY A N 1
ATOM 866 C CA . GLY A 1 107 ? -7.223 -0.938 -5.938 1 87.88 107 GLY A CA 1
ATOM 867 C C . GLY A 1 107 ? -7.953 -0.789 -4.617 1 87.88 107 GLY A C 1
ATOM 868 O O . GLY A 1 107 ? -8.383 0.309 -4.262 1 87.88 107 GLY A O 1
ATOM 869 N N . ASP A 1 108 ? -8.086 -1.911 -3.895 1 90.62 108 ASP A N 1
ATOM 870 C CA . ASP A 1 108 ? -8.844 -1.934 -2.648 1 90.62 108 ASP A CA 1
ATOM 871 C C . ASP A 1 108 ? -7.934 -1.677 -1.447 1 90.62 108 ASP A C 1
ATOM 873 O O . ASP A 1 108 ? -7.59 -2.605 -0.713 1 90.62 108 ASP A O 1
ATOM 877 N N . ALA A 1 109 ? -7.715 -0.444 -1.219 1 94 109 ALA A N 1
ATOM 878 C CA . ALA A 1 109 ? -6.781 -0.026 -0.176 1 94 109 ALA A CA 1
ATOM 879 C C . ALA A 1 109 ? -7.262 -0.473 1.202 1 94 109 ALA A C 1
ATOM 881 O O . ALA A 1 109 ? -6.457 -0.889 2.041 1 94 109 ALA A O 1
ATOM 882 N N . ILE A 1 110 ? -8.547 -0.399 1.432 1 93.5 110 ILE A N 1
ATOM 883 C CA . ILE A 1 110 ? -9.102 -0.714 2.742 1 93.5 110 ILE A CA 1
ATOM 884 C C . ILE A 1 110 ? -9.023 -2.219 2.988 1 93.5 110 ILE A C 1
ATOM 886 O O . ILE A 1 110 ? -8.609 -2.66 4.062 1 93.5 110 ILE A O 1
ATOM 890 N N . GLY A 1 111 ? -9.445 -2.908 1.968 1 93.25 111 GLY A N 1
ATOM 891 C CA . GLY A 1 111 ? -9.305 -4.352 2.059 1 93.25 111 GLY A CA 1
ATOM 892 C C . GLY A 1 111 ? -7.867 -4.801 2.234 1 93.25 111 GLY A C 1
ATOM 893 O O . GLY A 1 111 ? -7.594 -5.766 2.955 1 93.25 111 GLY A O 1
ATOM 894 N N . PHE A 1 112 ? -6.988 -4.098 1.615 1 95.62 112 PHE A N 1
ATOM 895 C CA . PHE A 1 112 ? -5.566 -4.395 1.733 1 95.62 112 PHE A CA 1
ATOM 896 C C . PHE A 1 112 ? -5.086 -4.176 3.162 1 95.62 112 PHE A C 1
ATOM 898 O O . PHE A 1 112 ? -4.355 -5.004 3.711 1 95.62 112 PHE A O 1
ATOM 905 N N . ALA A 1 113 ? -5.457 -3.125 3.715 1 96.19 113 ALA A N 1
ATOM 906 C CA . ALA A 1 113 ? -5.105 -2.867 5.109 1 96.19 113 ALA A CA 1
ATOM 907 C C . ALA A 1 113 ? -5.59 -3.996 6.016 1 96.19 113 ALA A C 1
ATOM 909 O O . ALA A 1 113 ? -4.859 -4.449 6.898 1 96.19 113 ALA A O 1
ATOM 910 N N . ALA A 1 114 ? -6.762 -4.418 5.766 1 94.38 114 ALA A N 1
ATOM 911 C CA . ALA A 1 114 ? -7.332 -5.512 6.551 1 94.38 114 ALA A CA 1
ATOM 912 C C . ALA A 1 114 ? -6.52 -6.793 6.379 1 94.38 114 ALA A C 1
ATOM 914 O O . ALA A 1 114 ? -6.254 -7.504 7.352 1 94.38 114 ALA A O 1
ATOM 915 N N . ALA A 1 115 ? -6.141 -7.027 5.203 1 93.75 115 ALA A N 1
ATOM 916 C CA . ALA A 1 115 ? -5.371 -8.234 4.898 1 93.75 115 ALA A CA 1
ATOM 917 C C . ALA A 1 115 ? -4.008 -8.195 5.586 1 93.75 115 ALA A C 1
ATOM 919 O O . ALA A 1 115 ? -3.43 -9.25 5.883 1 93.75 115 ALA A O 1
ATOM 920 N N . LEU A 1 116 ? -3.484 -7.043 5.852 1 94.06 116 LEU A N 1
ATOM 921 C CA . LEU A 1 116 ? -2.203 -6.887 6.531 1 94.06 116 LEU A CA 1
ATOM 922 C C . LEU A 1 116 ? -2.371 -7.023 8.039 1 94.06 116 LEU A C 1
ATOM 924 O O . LEU A 1 116 ? -1.396 -6.926 8.789 1 94.06 116 LEU A O 1
ATOM 928 N N . GLY A 1 117 ? -3.58 -7.168 8.5 1 92.81 117 GLY A N 1
ATOM 929 C CA . GLY A 1 117 ? -3.834 -7.348 9.922 1 92.81 117 GLY A CA 1
ATOM 930 C C . GLY A 1 117 ? -4.176 -6.055 10.641 1 92.81 117 GLY A C 1
ATOM 931 O O . GLY A 1 117 ? -3.857 -5.887 11.82 1 92.81 117 GLY A O 1
ATOM 932 N N . TYR A 1 118 ? -4.73 -5.152 9.898 1 96.12 118 TYR A N 1
ATOM 933 C CA . TYR A 1 118 ? -5.152 -3.896 10.508 1 96.12 118 TYR A CA 1
ATOM 934 C C . TYR A 1 118 ? -6.668 -3.836 10.641 1 96.12 118 TYR A C 1
ATOM 936 O O . TYR A 1 118 ? -7.391 -4.469 9.867 1 96.12 118 TYR A O 1
ATOM 944 N N . GLU A 1 119 ? -7.051 -3.09 11.609 1 96.38 119 GLU A N 1
ATOM 945 C CA . GLU A 1 119 ? -8.469 -2.793 11.781 1 96.38 119 GLU A CA 1
ATOM 946 C C . GLU A 1 119 ? -8.711 -1.288 11.859 1 96.38 119 GLU A C 1
ATOM 948 O O . GLU A 1 119 ? -7.852 -0.535 12.312 1 96.38 119 GLU A O 1
ATOM 953 N N . ARG A 1 120 ? -9.867 -0.889 11.422 1 96 120 ARG A N 1
ATOM 954 C CA . ARG A 1 120 ? -10.227 0.527 11.43 1 96 120 ARG A CA 1
ATOM 955 C C . ARG A 1 120 ? -10.391 1.042 12.852 1 96 120 ARG A C 1
ATOM 957 O O . ARG A 1 120 ? -11.094 0.435 13.664 1 96 120 ARG A O 1
ATOM 964 N N . ARG A 1 121 ? -9.727 2.057 13.133 1 95.88 121 ARG A N 1
ATOM 965 C CA . ARG A 1 121 ? -9.812 2.666 14.453 1 95.88 121 ARG A CA 1
ATOM 966 C C . ARG A 1 121 ? -10.703 3.9 14.438 1 95.88 121 ARG A C 1
ATOM 968 O O . ARG A 1 121 ? -11.531 4.09 15.328 1 95.88 121 ARG A O 1
ATOM 975 N N . SER A 1 122 ? -10.508 4.746 13.445 1 95.81 122 SER A N 1
ATOM 976 C CA . SER A 1 122 ? -11.289 5.973 13.352 1 95.81 122 SER A CA 1
ATOM 977 C C . SER A 1 122 ? -11.391 6.449 11.906 1 95.81 122 SER A C 1
ATOM 979 O O . SER A 1 122 ? -10.602 6.039 11.055 1 95.81 122 SER A O 1
ATOM 981 N N . GLN A 1 123 ? -12.438 7.145 11.688 1 96.5 123 GLN A N 1
ATOM 982 C CA . GLN A 1 123 ? -12.664 7.758 10.383 1 96.5 123 GLN A CA 1
ATOM 983 C C . GLN A 1 123 ? -13.211 9.18 10.531 1 96.5 123 GLN A C 1
ATOM 985 O O . GLN A 1 123 ? -14.078 9.43 11.375 1 96.5 123 GLN A O 1
ATOM 990 N N . ILE A 1 124 ? -12.641 10.055 9.781 1 97 124 ILE A N 1
ATOM 991 C CA . ILE A 1 124 ? -13.125 11.43 9.797 1 97 124 ILE A CA 1
ATOM 992 C C . ILE A 1 124 ? -13.125 11.992 8.383 1 97 124 ILE A C 1
ATOM 994 O O . ILE A 1 124 ? -12.523 11.414 7.473 1 97 124 ILE A O 1
ATOM 998 N N . TYR A 1 125 ? -13.852 13.078 8.258 1 98.19 125 TYR A N 1
ATOM 999 C CA . TYR A 1 125 ? -13.758 13.922 7.066 1 98.19 125 TYR A CA 1
ATOM 1000 C C . TYR A 1 125 ? -13.148 15.273 7.402 1 98.19 125 TYR A C 1
ATOM 1002 O O . TYR A 1 125 ? -13.375 15.812 8.492 1 98.19 125 TYR A O 1
ATOM 1010 N N . LYS A 1 126 ? -12.344 15.734 6.562 1 97.94 126 LYS A N 1
ATOM 1011 C CA . LYS A 1 126 ? -11.766 17.062 6.688 1 97.94 126 LYS A CA 1
ATOM 1012 C C . LYS A 1 126 ? -12.281 18 5.586 1 97.94 126 LYS A C 1
ATOM 1014 O O . LYS A 1 126 ? -12.148 17.688 4.398 1 97.94 126 LYS A O 1
ATOM 1019 N N . ARG A 1 127 ? -12.891 19.047 5.941 1 97.5 127 ARG A N 1
ATOM 1020 C CA . ARG A 1 127 ? -13.422 20.016 4.984 1 97.5 127 ARG A CA 1
ATOM 1021 C C . ARG A 1 127 ? -12.836 21.406 5.23 1 97.5 127 ARG A C 1
ATOM 1023 O O . ARG A 1 127 ? -12.82 21.891 6.367 1 97.5 127 ARG A O 1
ATOM 1030 N N . GLY A 1 128 ? -12.32 22.031 4.18 1 97.56 128 GLY A N 1
ATOM 1031 C CA . GLY A 1 128 ? -11.766 23.359 4.32 1 97.56 128 GLY A CA 1
ATOM 1032 C C . GLY A 1 128 ? -10.984 23.812 3.102 1 97.56 128 GLY A C 1
ATOM 1033 O O . GLY A 1 128 ? -11.516 23.828 1.988 1 97.56 128 GLY A O 1
ATOM 1034 N N . TYR A 1 129 ? -9.727 24.109 3.328 1 97.75 129 TYR A N 1
ATOM 1035 C CA . TYR A 1 129 ? -8.93 24.719 2.268 1 97.75 129 TYR A CA 1
ATOM 1036 C C . TYR A 1 129 ? -7.527 24.125 2.229 1 97.75 129 TYR A C 1
ATOM 1038 O O . TYR A 1 129 ? -6.988 23.719 3.262 1 97.75 129 TYR A O 1
ATOM 1046 N N . CYS A 1 130 ? -7.016 24.109 1.083 1 98.06 130 CYS A N 1
ATOM 1047 C CA . CYS A 1 130 ? -5.645 23.688 0.843 1 98.06 130 CYS A CA 1
ATOM 1048 C C . CYS A 1 130 ? -4.848 24.766 0.128 1 98.06 130 CYS A C 1
ATOM 1050 O O . CYS A 1 130 ? -5.32 25.344 -0.851 1 98.06 130 CYS A O 1
ATOM 1052 N N . PHE A 1 131 ? -3.654 25.047 0.604 1 98.25 131 PHE A N 1
ATOM 1053 C CA . PHE A 1 131 ? -2.779 26.047 0.018 1 98.25 131 PHE A CA 1
ATOM 1054 C C . PHE A 1 131 ? -1.422 25.453 -0.332 1 98.25 131 PHE A C 1
ATOM 1056 O O . PHE A 1 131 ? -0.931 24.562 0.368 1 98.25 131 PHE A O 1
ATOM 1063 N N . ARG A 1 132 ? -0.857 25.938 -1.365 1 97.88 132 ARG A N 1
ATOM 1064 C CA . ARG A 1 132 ? 0.485 25.516 -1.759 1 97.88 132 ARG A CA 1
ATOM 1065 C C . ARG A 1 132 ? 1.477 26.672 -1.629 1 97.88 132 ARG A C 1
ATOM 1067 O O . ARG A 1 132 ? 1.202 27.781 -2.076 1 97.88 132 ARG A O 1
ATOM 1074 N N . LYS A 1 133 ? 2.539 26.391 -1.036 1 97.69 133 LYS A N 1
ATOM 1075 C CA . LYS A 1 133 ? 3.641 27.344 -0.896 1 97.69 133 LYS A CA 1
ATOM 1076 C C . LYS A 1 133 ? 4.988 26.641 -1 1 97.69 133 LYS A C 1
ATOM 1078 O O . LYS A 1 133 ? 5.559 26.219 0.012 1 97.69 133 LYS A O 1
ATOM 1083 N N . GLY A 1 134 ? 5.57 26.672 -2.182 1 95.25 134 GLY A N 1
ATOM 1084 C CA . GLY A 1 134 ? 6.812 25.938 -2.393 1 95.25 134 GLY A CA 1
ATOM 1085 C C . GLY A 1 134 ? 6.68 24.453 -2.129 1 95.25 134 GLY A C 1
ATOM 1086 O O . GLY A 1 134 ? 5.805 23.797 -2.695 1 95.25 134 GLY A O 1
ATOM 1087 N N . PRO A 1 135 ? 7.57 24 -1.224 1 95.44 135 PRO A N 1
ATOM 1088 C CA . PRO A 1 135 ? 7.512 22.562 -0.916 1 95.44 135 PRO A CA 1
ATOM 1089 C C . PRO A 1 135 ? 6.449 22.234 0.126 1 95.44 135 PRO A C 1
ATOM 1091 O O . PRO A 1 135 ? 6.293 21.062 0.502 1 95.44 135 PRO A O 1
ATOM 1094 N N . LEU A 1 136 ? 5.707 23.234 0.526 1 98 136 LEU A N 1
ATOM 1095 C CA . LEU A 1 136 ? 4.777 23.047 1.636 1 98 136 LEU A CA 1
ATOM 1096 C C . LEU A 1 136 ? 3.34 22.969 1.135 1 98 136 LEU A C 1
ATOM 1098 O O . LEU A 1 136 ? 3.027 23.484 0.057 1 98 136 LEU A O 1
ATOM 1102 N N . ILE A 1 137 ? 2.617 22.297 1.907 1 98.31 137 ILE A N 1
ATOM 1103 C CA . ILE A 1 137 ? 1.164 22.359 1.798 1 98.31 137 ILE A CA 1
ATOM 1104 C C . ILE A 1 137 ? 0.566 22.828 3.123 1 98.31 137 ILE A C 1
ATOM 1106 O O . ILE A 1 137 ? 1.051 22.469 4.195 1 98.31 137 ILE A O 1
ATOM 1110 N N . ILE A 1 138 ? -0.375 23.688 3.094 1 98.69 138 ILE A N 1
ATOM 1111 C CA . ILE A 1 138 ? -1.078 24.188 4.27 1 98.69 138 ILE A CA 1
ATOM 1112 C C . ILE A 1 138 ? -2.537 23.75 4.227 1 98.69 138 ILE A C 1
ATOM 1114 O O . ILE A 1 138 ? -3.281 24.109 3.316 1 98.69 138 ILE A O 1
ATOM 1118 N N . LEU A 1 139 ? -2.92 22.969 5.164 1 98.31 139 LEU A N 1
ATOM 1119 C CA . LEU A 1 139 ? -4.301 22.516 5.27 1 98.31 139 LEU A CA 1
ATOM 1120 C C . LEU A 1 139 ? -5.031 23.25 6.387 1 98.31 139 LEU A C 1
ATOM 1122 O O . LEU A 1 139 ? -4.527 23.344 7.508 1 98.31 139 LEU A O 1
ATOM 1126 N N . MET A 1 140 ? -6.074 23.781 6.082 1 98.19 140 MET A N 1
ATOM 1127 C CA . MET A 1 140 ? -6.984 24.438 7.02 1 98.19 140 MET A CA 1
ATOM 1128 C C . MET A 1 140 ? -8.375 23.812 6.953 1 98.19 140 MET A C 1
ATOM 1130 O O . MET A 1 140 ? -9.07 23.938 5.941 1 98.19 140 MET A O 1
ATOM 1134 N N . PHE A 1 141 ? -8.75 23.172 8.125 1 98.19 141 PHE A N 1
ATOM 1135 C CA . PHE A 1 141 ? -9.969 22.391 7.961 1 98.19 141 PHE A CA 1
ATOM 1136 C C . PHE A 1 141 ? -10.711 22.266 9.289 1 98.19 141 PHE A C 1
ATOM 1138 O O . PHE A 1 141 ? -10.125 22.484 10.352 1 98.19 141 PHE A O 1
ATOM 1145 N N . GLN A 1 142 ? -11.953 21.922 9.195 1 98.12 142 GLN A N 1
ATOM 1146 C CA . GLN A 1 142 ? -12.766 21.422 10.289 1 98.12 142 GLN A CA 1
ATOM 1147 C C . GLN A 1 142 ? -13.016 19.922 10.133 1 98.12 142 GLN A C 1
ATOM 1149 O O . GLN A 1 142 ? -13.211 19.422 9.016 1 98.12 142 GLN A O 1
ATOM 1154 N N . GLN A 1 143 ? -12.992 19.25 11.219 1 97.19 143 GLN A N 1
ATOM 1155 C CA . GLN A 1 143 ? -13.266 17.812 11.195 1 97.19 143 GLN A CA 1
ATOM 1156 C C . GLN A 1 143 ? -14.766 17.547 11.203 1 97.19 143 GLN A C 1
ATOM 1158 O O . GLN A 1 143 ? -15.5 18.094 12.023 1 97.19 143 GLN A O 1
ATOM 1163 N N . GLU A 1 144 ? -15.148 16.766 10.219 1 97.12 144 GLU A N 1
ATOM 1164 C CA . GLU A 1 144 ? -16.531 16.297 10.148 1 97.12 144 GLU A CA 1
ATOM 1165 C C . GLU A 1 144 ? -16.641 14.852 10.617 1 97.12 144 GLU A C 1
ATOM 1167 O O . GLU A 1 144 ? -15.781 14.023 10.312 1 97.12 144 GLU A O 1
ATOM 1172 N N . GLN A 1 145 ? -17.688 14.664 11.359 1 94.19 145 GLN A N 1
ATOM 1173 C CA . GLN A 1 145 ? -17.922 13.305 11.844 1 94.19 145 GLN A CA 1
ATOM 1174 C C . GLN A 1 145 ? -18.594 12.445 10.773 1 94.19 145 GLN A C 1
ATOM 1176 O O . GLN A 1 145 ? -19.172 12.961 9.82 1 94.19 145 GLN A O 1
ATOM 1181 N N . VAL A 1 146 ? -18.406 11.195 11 1 95.06 146 VAL A N 1
ATOM 1182 C CA . VAL A 1 146 ? -19.031 10.234 10.094 1 95.06 146 VAL A CA 1
ATOM 1183 C C . VAL A 1 146 ? -20.406 9.828 10.633 1 95.06 146 VAL A C 1
ATOM 1185 O O . VAL A 1 146 ? -20.531 9.453 11.805 1 95.06 146 VAL A O 1
ATOM 1188 N N . ASP A 1 147 ? -21.375 9.906 9.797 1 94.31 147 ASP A N 1
ATOM 1189 C CA . ASP A 1 147 ? -22.688 9.359 10.156 1 94.31 147 ASP A CA 1
ATOM 1190 C C . ASP A 1 147 ? -22.625 7.84 10.258 1 94.31 147 ASP A C 1
ATOM 1192 O O . ASP A 1 147 ? -22.328 7.152 9.281 1 94.31 147 ASP A O 1
ATOM 1196 N N . PRO A 1 148 ? -22.922 7.328 11.43 1 90.19 148 PRO A N 1
ATOM 1197 C CA . PRO A 1 148 ? -22.781 5.883 11.617 1 90.19 148 PRO A CA 1
ATOM 1198 C C . PRO A 1 148 ? -23.703 5.07 10.711 1 90.19 148 PRO A C 1
ATOM 1200 O O . PRO A 1 148 ? -23.406 3.91 10.406 1 90.19 148 PRO A O 1
ATOM 1203 N N . LYS A 1 149 ? -24.797 5.621 10.242 1 91 149 LYS A N 1
ATOM 1204 C CA . LYS A 1 149 ? -25.766 4.895 9.445 1 91 149 LYS A CA 1
ATOM 1205 C C . LYS A 1 149 ? -25.422 4.957 7.957 1 91 149 LYS A C 1
ATOM 1207 O O . LYS A 1 149 ? -25.453 3.938 7.266 1 91 149 LYS A O 1
ATOM 1212 N N . THR A 1 150 ? -25 6.066 7.52 1 92.44 150 THR A N 1
ATOM 1213 C CA . THR A 1 150 ? -24.844 6.273 6.082 1 92.44 150 THR A CA 1
ATOM 1214 C C . THR A 1 150 ? -23.375 6.285 5.691 1 92.44 150 THR A C 1
ATOM 1216 O O . THR A 1 150 ? -23.047 6.199 4.508 1 92.44 150 THR A O 1
ATOM 1219 N N . GLN A 1 151 ? -22.438 6.438 6.66 1 90.44 151 GLN A N 1
ATOM 1220 C CA . GLN A 1 151 ? -21 6.547 6.453 1 90.44 151 GLN A CA 1
ATOM 1221 C C . GLN A 1 151 ? -20.641 7.824 5.703 1 90.44 151 GLN A C 1
ATOM 1223 O O . GLN A 1 151 ? -19.562 7.922 5.105 1 90.44 151 GLN A O 1
ATOM 1228 N N . GLN A 1 152 ? -21.625 8.781 5.691 1 93.75 152 GLN A N 1
ATOM 1229 C CA . GLN A 1 152 ? -21.422 10.086 5.062 1 93.75 152 GLN A CA 1
ATOM 1230 C C . GLN A 1 152 ? -21.016 11.133 6.094 1 93.75 152 GLN A C 1
ATOM 1232 O O . GLN A 1 152 ? -21.234 10.945 7.293 1 93.75 152 GLN A O 1
ATOM 1237 N N . PRO A 1 153 ? -20.406 12.195 5.609 1 95.69 153 PRO A N 1
ATOM 1238 C CA . PRO A 1 153 ? -19.969 13.219 6.562 1 95.69 153 PRO A CA 1
ATOM 1239 C C . PRO A 1 153 ? -21.141 14.023 7.141 1 95.69 153 PRO A C 1
ATOM 1241 O O . PRO A 1 153 ? -22.094 14.328 6.426 1 95.69 153 PRO A O 1
ATOM 1244 N N . ILE A 1 154 ? -21.016 14.352 8.414 1 95.69 154 ILE A N 1
ATOM 1245 C CA . ILE A 1 154 ? -21.875 15.312 9.094 1 95.69 154 ILE A CA 1
ATOM 1246 C C . ILE A 1 154 ? -21.156 16.656 9.195 1 95.69 154 ILE A C 1
ATOM 1248 O O . ILE A 1 154 ? -20.109 16.766 9.836 1 95.69 154 ILE A O 1
ATOM 1252 N N . PRO A 1 155 ? -21.766 17.641 8.578 1 93.81 155 PRO A N 1
ATOM 1253 C CA . PRO A 1 155 ? -21.078 18.938 8.617 1 93.81 155 PRO A CA 1
ATOM 1254 C C . PRO A 1 155 ? -20.734 19.391 10.039 1 93.81 155 PRO A C 1
ATOM 1256 O O . PRO A 1 155 ? -21.531 19.172 10.961 1 93.81 155 PRO A O 1
ATOM 1259 N N . ALA A 1 156 ? -19.594 19.984 10.164 1 94.12 156 ALA A N 1
ATOM 1260 C CA . ALA A 1 156 ? -19.156 20.469 11.469 1 94.12 156 ALA A CA 1
ATOM 1261 C C . ALA A 1 156 ? -20.047 21.609 11.945 1 94.12 156 ALA A C 1
ATOM 1263 O O . ALA A 1 156 ? -20.547 22.406 11.141 1 94.12 156 ALA A O 1
ATOM 1264 N N . HIS A 1 157 ? -20.141 21.594 13.219 1 92.19 157 HIS A N 1
ATOM 1265 C CA . HIS A 1 157 ? -20.828 22.75 13.797 1 92.19 157 HIS A CA 1
ATOM 1266 C C . HIS A 1 157 ? -20.062 24.031 13.539 1 92.19 157 HIS A C 1
ATOM 1268 O O . HIS A 1 157 ? -18.828 24.016 13.43 1 92.19 157 HIS A O 1
ATOM 1274 N N . ALA A 1 158 ? -20.75 25.125 13.492 1 89.06 158 ALA A N 1
ATOM 1275 C CA . ALA A 1 158 ? -20.156 26.422 13.188 1 89.06 158 ALA A CA 1
ATOM 1276 C C . ALA A 1 158 ? -19.078 26.781 14.219 1 89.06 158 ALA A C 1
ATOM 1278 O O . ALA A 1 158 ? -18.109 27.469 13.891 1 89.06 158 ALA A O 1
ATOM 1279 N N . ASP A 1 159 ? -19.25 26.219 15.359 1 90.94 159 ASP A N 1
ATOM 1280 C CA . ASP A 1 159 ? -18.344 26.578 16.453 1 90.94 159 ASP A CA 1
ATOM 1281 C C . ASP A 1 159 ? -17.172 25.609 16.547 1 90.94 159 ASP A C 1
ATOM 1283 O O . ASP A 1 159 ? -16.281 25.781 17.375 1 90.94 159 ASP A O 1
ATOM 1287 N N . THR A 1 160 ? -17.203 24.672 15.664 1 94 160 THR A N 1
ATOM 1288 C CA . THR A 1 160 ? -16.094 23.719 15.656 1 94 160 THR A CA 1
ATOM 1289 C C . THR A 1 160 ? -14.781 24.422 15.32 1 94 160 THR A C 1
ATOM 1291 O O . THR A 1 160 ? -14.727 25.266 14.422 1 94 160 THR A O 1
ATOM 1294 N N . LEU A 1 161 ? -13.75 24.094 16.094 1 96.31 161 LEU A N 1
ATOM 1295 C CA . LEU A 1 161 ? -12.43 24.688 15.891 1 96.31 161 LEU A CA 1
ATOM 1296 C C . LEU A 1 161 ? -11.867 24.312 14.523 1 96.31 161 LEU A C 1
ATOM 1298 O O . LEU A 1 161 ? -12.047 23.188 14.062 1 96.31 161 LEU A O 1
ATOM 1302 N N . TRP A 1 162 ? -11.172 25.359 13.938 1 98.19 162 TRP A N 1
ATOM 1303 C CA . TRP A 1 162 ? -10.398 25.094 12.727 1 98.19 162 TRP A CA 1
ATOM 1304 C C . TRP A 1 162 ? -9 24.609 13.07 1 98.19 162 TRP A C 1
ATOM 1306 O O . TRP A 1 162 ? -8.359 25.109 13.992 1 98.19 162 TRP A O 1
ATOM 1316 N N . GLU A 1 163 ? -8.57 23.641 12.328 1 98.06 163 GLU A N 1
ATOM 1317 C CA . GLU A 1 163 ? -7.215 23.125 12.461 1 98.06 163 GLU A CA 1
ATOM 1318 C C . GLU A 1 163 ? -6.352 23.516 11.266 1 98.06 163 GLU A C 1
ATOM 1320 O O . GLU A 1 163 ? -6.852 23.609 10.141 1 98.06 163 GLU A O 1
ATOM 1325 N N . VAL A 1 164 ? -5.109 23.75 11.578 1 98.5 164 VAL A N 1
ATOM 1326 C CA . VAL A 1 164 ? -4.172 24.109 10.516 1 98.5 164 VAL A CA 1
ATOM 1327 C C . VAL A 1 164 ? -2.945 23.188 10.586 1 98.5 164 VAL A C 1
ATOM 1329 O O . VAL A 1 164 ? -2.395 22.969 11.672 1 98.5 164 VAL A O 1
ATOM 1332 N N . GLU A 1 165 ? -2.6 22.672 9.5 1 98.31 165 GLU A N 1
ATOM 1333 C CA . GLU A 1 165 ? -1.362 21.922 9.336 1 98.31 165 GLU A CA 1
ATOM 1334 C C . GLU A 1 165 ? -0.486 22.516 8.242 1 98.31 165 GLU A C 1
ATOM 1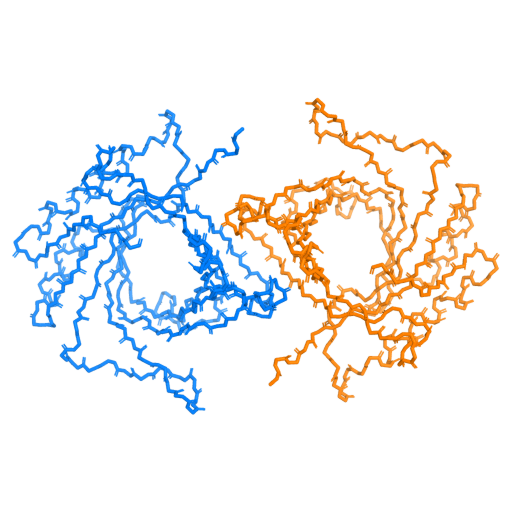336 O O . GLU A 1 165 ? -0.905 22.625 7.086 1 98.31 165 GLU A O 1
ATOM 1341 N N . VAL A 1 166 ? 0.636 22.953 8.648 1 98.62 166 VAL A N 1
ATOM 1342 C CA . VAL A 1 166 ? 1.676 23.312 7.691 1 98.62 166 VAL A CA 1
ATOM 1343 C C . VAL A 1 166 ? 2.697 22.188 7.578 1 98.62 166 VAL A C 1
ATOM 1345 O O . VAL A 1 166 ? 3.395 21.875 8.547 1 98.62 166 VAL A O 1
ATOM 1348 N N . LYS A 1 167 ? 2.762 21.625 6.406 1 98.12 167 LYS A N 1
ATOM 1349 C CA . LYS A 1 167 ? 3.648 20.469 6.324 1 98.12 167 LYS A CA 1
ATOM 1350 C C . LYS A 1 167 ? 4.219 20.312 4.918 1 98.12 167 LYS A C 1
ATOM 1352 O O . LYS A 1 167 ? 3.734 20.938 3.973 1 98.12 167 LYS A O 1
ATOM 1357 N N . THR A 1 168 ? 5.27 19.547 4.848 1 97.88 168 THR A N 1
ATOM 1358 C CA . THR A 1 168 ? 5.82 19.25 3.533 1 97.88 168 THR A CA 1
ATOM 1359 C C . THR A 1 168 ? 4.816 18.469 2.688 1 97.88 168 THR A C 1
ATOM 1361 O O . THR A 1 168 ? 4.125 17.578 3.191 1 97.88 168 THR A O 1
ATOM 1364 N N . ALA A 1 169 ? 4.723 18.781 1.392 1 96.31 169 ALA A N 1
ATOM 1365 C CA . ALA A 1 169 ? 3.77 18.156 0.476 1 96.31 169 ALA A CA 1
ATOM 1366 C C . ALA A 1 169 ? 4.199 16.734 0.116 1 96.31 169 ALA A C 1
ATOM 1368 O O . ALA A 1 169 ? 3.367 15.898 -0.242 1 96.31 169 ALA A O 1
ATOM 1369 N N . GLU A 1 170 ? 5.414 16.5 0.164 1 94.88 170 GLU A N 1
ATOM 1370 C CA . GLU A 1 170 ? 6.023 15.203 -0.147 1 94.88 170 GLU A CA 1
ATOM 1371 C C . GLU A 1 170 ? 7.125 14.859 0.849 1 94.88 170 GLU A C 1
ATOM 1373 O O . GLU A 1 170 ? 7.746 15.75 1.431 1 94.88 170 GLU A O 1
ATOM 1378 N N . PRO A 1 171 ? 7.32 13.586 0.994 1 94.75 171 PRO A N 1
ATOM 1379 C CA . PRO A 1 171 ? 8.43 13.211 1.875 1 94.75 171 PRO A CA 1
ATOM 1380 C C . PRO A 1 171 ? 9.773 13.734 1.382 1 94.75 171 PRO A C 1
ATOM 1382 O O . PRO A 1 171 ? 10.031 13.758 0.175 1 94.75 171 PRO A O 1
ATOM 1385 N N . ILE A 1 172 ? 10.594 14.07 2.402 1 93.81 172 ILE A N 1
ATOM 1386 C CA . ILE A 1 172 ? 11.891 14.633 2.059 1 93.81 172 ILE A CA 1
ATOM 1387 C C . ILE A 1 172 ? 13 13.703 2.553 1 93.81 172 ILE A C 1
ATOM 1389 O O . ILE A 1 172 ? 12.984 13.266 3.705 1 93.81 172 ILE A O 1
ATOM 1393 N N . ARG A 1 173 ? 13.953 13.391 1.604 1 89.06 173 ARG A N 1
ATOM 1394 C CA . ARG A 1 173 ? 15.156 12.688 2.012 1 89.06 173 ARG A CA 1
ATOM 1395 C C . ARG A 1 173 ? 16.203 13.648 2.57 1 89.06 173 ARG A C 1
ATOM 1397 O O . ARG A 1 173 ? 16.516 14.664 1.939 1 89.06 173 ARG A O 1
ATOM 1404 N N . ASN A 1 174 ? 16.641 13.453 3.695 1 88.75 174 ASN A N 1
ATOM 1405 C CA . ASN A 1 174 ? 17.625 14.336 4.289 1 88.75 174 ASN A CA 1
ATOM 1406 C C . ASN A 1 174 ? 18.984 14.18 3.611 1 88.75 174 ASN A C 1
ATOM 1408 O O . ASN A 1 174 ? 19.812 13.352 4.027 1 88.75 174 ASN A O 1
ATOM 1412 N N . THR A 1 175 ? 19.25 14.992 2.59 1 88.44 175 THR A N 1
ATOM 1413 C CA . THR A 1 175 ? 20.5 14.992 1.844 1 88.44 175 THR A CA 1
ATOM 1414 C C . THR A 1 175 ? 21.078 16.406 1.754 1 88.44 175 THR A C 1
ATOM 1416 O O . THR A 1 175 ? 20.391 17.375 2.068 1 88.44 175 THR A O 1
ATOM 1419 N N . PRO A 1 176 ? 22.312 16.438 1.406 1 87.44 176 PRO A N 1
ATOM 1420 C CA . PRO A 1 176 ? 22.875 17.781 1.219 1 87.44 176 PRO A CA 1
ATOM 1421 C C . PRO A 1 176 ? 22.109 18.594 0.179 1 87.44 176 PRO A C 1
ATOM 1423 O O . PRO A 1 176 ? 22.031 19.828 0.297 1 87.44 176 PRO A O 1
ATOM 1426 N N . GLU A 1 177 ? 21.516 17.953 -0.813 1 85.75 177 GLU A N 1
ATOM 1427 C CA . GLU A 1 177 ? 20.781 18.625 -1.881 1 85.75 177 GLU A CA 1
ATOM 1428 C C . GLU A 1 177 ? 19.391 19.047 -1.414 1 85.75 177 GLU A C 1
ATOM 1430 O O . GLU A 1 177 ? 18.844 20.047 -1.902 1 85.75 177 GLU A O 1
ATOM 1435 N N . THR A 1 178 ? 18.828 18.266 -0.49 1 85.62 178 THR A N 1
ATOM 1436 C CA . THR A 1 178 ? 17.516 18.562 0.051 1 85.62 178 THR A CA 1
ATOM 1437 C C . THR A 1 178 ? 17.516 18.484 1.575 1 85.62 178 THR A C 1
ATOM 1439 O O . THR A 1 178 ? 16.922 17.578 2.16 1 85.62 178 THR A O 1
ATOM 1442 N N . PRO A 1 179 ? 18.141 19.453 2.135 1 89.75 179 PRO A N 1
ATOM 1443 C CA . PRO A 1 179 ? 18.281 19.406 3.592 1 89.75 179 PRO A CA 1
ATOM 1444 C C . PRO A 1 179 ? 16.953 19.641 4.316 1 89.75 179 PRO A C 1
ATOM 1446 O O . PRO A 1 179 ? 16.141 20.469 3.881 1 89.75 179 PRO A O 1
ATOM 1449 N N . LEU A 1 180 ? 16.797 18.969 5.398 1 92.81 180 LEU A N 1
ATOM 1450 C CA . LEU A 1 180 ? 15.625 19.156 6.242 1 92.81 180 LEU A CA 1
ATOM 1451 C C . LEU A 1 180 ? 15.547 20.594 6.75 1 92.81 180 LEU A C 1
ATOM 1453 O O . LEU A 1 180 ? 14.453 21.141 6.93 1 92.81 180 LEU A O 1
ATOM 1457 N N . GLY A 1 181 ? 16.688 21.125 6.91 1 93.44 181 GLY A N 1
ATOM 1458 C CA . GLY A 1 181 ? 16.75 22.5 7.402 1 93.44 181 GLY A CA 1
ATOM 1459 C C . GLY A 1 181 ? 16.031 23.5 6.512 1 93.44 181 GLY A C 1
ATOM 1460 O O . GLY A 1 181 ? 15.422 24.438 7.008 1 93.44 181 GLY A O 1
ATOM 1461 N N . GLY A 1 182 ? 16.141 23.297 5.238 1 95 182 GLY A N 1
ATOM 1462 C CA . GLY A 1 182 ? 15.43 24.156 4.309 1 95 182 GLY A CA 1
ATOM 1463 C C . GLY A 1 182 ? 13.922 24.109 4.477 1 95 182 GLY A C 1
ATOM 1464 O O . GLY A 1 182 ? 13.25 25.141 4.441 1 95 182 GLY A O 1
ATOM 1465 N N . ALA A 1 183 ? 13.391 22.953 4.629 1 95.75 183 ALA A N 1
ATOM 1466 C CA . ALA A 1 183 ? 11.953 22.766 4.824 1 95.75 183 ALA A CA 1
ATOM 1467 C C . ALA A 1 183 ? 11.5 23.375 6.148 1 95.75 183 ALA A C 1
ATOM 1469 O O . ALA A 1 183 ? 10.414 23.953 6.238 1 95.75 183 ALA A O 1
ATOM 1470 N N . ILE A 1 184 ? 12.328 23.234 7.125 1 97.12 184 ILE A N 1
ATOM 1471 C CA . ILE A 1 184 ? 12.023 23.797 8.438 1 97.12 184 ILE A CA 1
ATOM 1472 C C . ILE A 1 184 ? 11.945 25.328 8.336 1 97.12 184 ILE A C 1
ATOM 1474 O O . ILE A 1 184 ? 11.008 25.938 8.852 1 97.12 184 ILE A O 1
ATOM 1478 N N . GLU A 1 185 ? 12.875 25.844 7.676 1 97.12 185 GLU A N 1
ATOM 1479 C CA . GLU A 1 185 ? 12.898 27.297 7.5 1 97.12 185 GLU A CA 1
ATOM 1480 C C . GLU A 1 185 ? 11.648 27.797 6.785 1 97.12 185 GLU A C 1
ATOM 1482 O O . GLU A 1 185 ? 11.094 28.828 7.141 1 97.12 185 GLU A O 1
ATOM 1487 N N . GLU A 1 186 ? 11.273 27.094 5.773 1 97.12 186 GLU A N 1
ATOM 1488 C CA . GLU A 1 186 ? 10.07 27.469 5.039 1 97.12 186 GLU A CA 1
ATOM 1489 C C . GLU A 1 186 ? 8.836 27.438 5.941 1 97.12 186 GLU A C 1
ATOM 1491 O O . GLU A 1 186 ? 7.973 28.312 5.855 1 97.12 186 GLU A O 1
ATOM 1496 N N . ALA A 1 187 ? 8.758 26.438 6.746 1 98 187 ALA A N 1
ATOM 1497 C CA . ALA A 1 187 ? 7.637 26.328 7.68 1 98 187 ALA A CA 1
ATOM 1498 C C . ALA A 1 187 ? 7.648 27.469 8.688 1 98 187 ALA A C 1
ATOM 1500 O O . ALA A 1 187 ? 6.598 28.031 9.008 1 98 187 ALA A O 1
ATOM 1501 N N . LEU A 1 188 ? 8.82 27.828 9.141 1 97.94 188 LEU A N 1
ATOM 1502 C CA . LEU A 1 188 ? 8.953 28.906 10.109 1 97.94 188 LEU A CA 1
ATOM 1503 C C . LEU A 1 188 ? 8.594 30.25 9.484 1 97.94 188 LEU A C 1
ATOM 1505 O O . LEU A 1 188 ? 8.094 31.141 10.172 1 97.94 188 LEU A O 1
ATOM 1509 N N . GLU A 1 189 ? 8.852 30.297 8.242 1 97.94 189 GLU A N 1
ATOM 1510 C CA . GLU A 1 189 ? 8.43 31.516 7.543 1 97.94 189 GLU A CA 1
ATOM 1511 C C . GLU A 1 189 ? 6.91 31.656 7.586 1 97.94 189 GLU A C 1
ATOM 1513 O O . GLU A 1 189 ? 6.395 32.781 7.75 1 97.94 189 GLU A O 1
ATOM 1518 N N . VAL A 1 190 ? 6.219 30.609 7.383 1 98.19 190 VAL A N 1
ATOM 1519 C CA . VAL A 1 190 ? 4.766 30.641 7.465 1 98.19 190 VAL A CA 1
ATOM 1520 C C . VAL A 1 190 ? 4.336 31.016 8.883 1 98.19 190 VAL A C 1
ATOM 1522 O O . VAL A 1 190 ? 3.385 31.781 9.07 1 98.19 190 VAL A O 1
ATOM 1525 N N . GLN A 1 191 ? 5.035 30.438 9.828 1 98.25 191 GLN A N 1
ATOM 1526 C CA . GLN A 1 191 ? 4.75 30.75 11.227 1 98.25 191 GLN A CA 1
ATOM 1527 C C . GLN A 1 191 ? 4.875 32.25 11.492 1 98.25 191 GLN A C 1
ATOM 1529 O O . GLN A 1 191 ? 4 32.844 12.117 1 98.25 191 GLN A O 1
ATOM 1534 N N . LEU A 1 192 ? 5.941 32.812 11.023 1 97.31 192 LEU A N 1
ATOM 1535 C CA . LEU A 1 192 ? 6.191 34.219 11.211 1 97.31 192 LEU A CA 1
ATOM 1536 C C . LEU A 1 192 ? 5.141 35.062 10.484 1 97.31 192 LEU A C 1
ATOM 1538 O O . LEU A 1 192 ? 4.664 36.062 11.023 1 97.31 192 LEU A O 1
ATOM 1542 N N . LEU A 1 193 ? 4.852 34.656 9.344 1 96.62 193 LEU A N 1
ATOM 1543 C CA . LEU A 1 193 ? 3.865 35.344 8.523 1 96.62 193 LEU A CA 1
ATOM 1544 C C . LEU A 1 193 ? 2.518 35.406 9.234 1 96.62 193 LEU A C 1
ATOM 1546 O O . LEU A 1 193 ? 1.794 36.406 9.109 1 96.62 193 LEU A O 1
ATOM 1550 N N . MET A 1 194 ? 2.191 34.406 9.953 1 97.25 194 MET A N 1
ATOM 1551 C CA . MET A 1 194 ? 0.851 34.312 10.523 1 97.25 194 MET A CA 1
ATOM 1552 C C . MET A 1 194 ? 0.842 34.781 11.969 1 97.25 194 MET A C 1
ATOM 1554 O O . MET A 1 194 ? -0.207 34.812 12.617 1 97.25 194 MET A O 1
ATOM 1558 N N . LYS A 1 195 ? 2.01 35.188 12.375 1 95.69 195 LYS A N 1
ATOM 1559 C CA . LYS A 1 195 ? 2.121 35.625 13.758 1 95.69 195 LYS A CA 1
ATOM 1560 C C . LYS A 1 195 ? 1.07 36.688 14.078 1 95.69 195 LYS A C 1
ATOM 1562 O O . LYS A 1 195 ? 0.875 37.625 13.305 1 95.69 195 LYS A O 1
ATOM 1567 N N . GLY A 1 196 ? 0.384 36.5 15.25 1 95.38 196 GLY A N 1
ATOM 1568 C CA . GLY A 1 196 ? -0.66 37.438 15.641 1 95.38 196 GLY A CA 1
ATOM 1569 C C . GLY A 1 196 ? -2.057 36.938 15.305 1 95.38 196 GLY A C 1
ATOM 1570 O O . GLY A 1 196 ? -3.029 37.344 15.953 1 95.38 196 GLY A O 1
ATOM 1571 N N . LEU A 1 197 ? -2.186 36.188 14.273 1 96 197 LEU A N 1
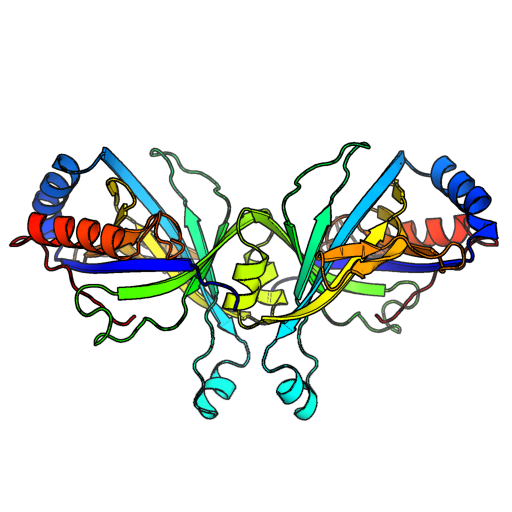ATOM 1572 C CA . LEU A 1 197 ? -3.479 35.656 13.828 1 96 197 LEU A CA 1
ATOM 1573 C C . LEU A 1 197 ? -3.602 34.156 14.133 1 96 197 LEU A C 1
ATOM 1575 O O . LEU A 1 197 ? -4.68 33.688 14.492 1 96 197 LEU A O 1
ATOM 1579 N N . LEU A 1 198 ? -2.525 33.5 13.961 1 97.25 198 LEU A N 1
ATOM 1580 C CA . LEU A 1 198 ? -2.488 32.062 14.078 1 97.25 198 LEU A CA 1
ATOM 1581 C C . LEU A 1 198 ? -1.193 31.594 14.742 1 97.25 198 LEU A C 1
ATOM 1583 O O . LEU A 1 198 ? -0.102 31.953 14.297 1 97.25 198 LEU A O 1
ATOM 1587 N N . ASP A 1 199 ? -1.348 30.812 15.812 1 97.12 199 ASP A N 1
ATOM 1588 C CA . ASP A 1 199 ? -0.191 30.297 16.531 1 97.12 199 ASP A CA 1
ATOM 1589 C C . ASP A 1 199 ? 0.186 28.906 16.031 1 97.12 199 ASP A C 1
ATOM 1591 O O . ASP A 1 199 ? -0.361 27.906 16.484 1 97.12 199 ASP A O 1
ATOM 1595 N N . LEU A 1 200 ? 1.152 28.859 15.156 1 98.06 200 LEU A N 1
ATOM 1596 C CA . LEU A 1 200 ? 1.679 27.609 14.641 1 98.06 200 LEU A CA 1
ATOM 1597 C C . LEU A 1 200 ? 2.846 27.109 15.492 1 98.06 200 LEU A C 1
ATOM 1599 O O . LEU A 1 200 ? 3.77 27.875 15.781 1 98.06 200 LEU A O 1
ATOM 1603 N N . ARG A 1 201 ? 2.797 25.812 15.852 1 97.06 201 ARG A N 1
ATOM 1604 C CA . ARG A 1 201 ? 3.844 25.297 16.734 1 97.06 201 ARG A CA 1
ATOM 1605 C C . ARG A 1 201 ? 4.086 23.812 16.484 1 97.06 201 ARG A C 1
ATOM 1607 O O . ARG A 1 201 ? 3.275 23.141 15.836 1 97.06 201 ARG A O 1
ATOM 1614 N N . ARG A 1 202 ? 5.246 23.438 16.953 1 96.94 202 ARG A N 1
ATOM 1615 C CA . ARG A 1 202 ? 5.547 22.016 16.984 1 96.94 202 ARG A CA 1
ATOM 1616 C C . ARG A 1 202 ? 4.559 21.266 17.875 1 96.94 202 ARG A C 1
ATOM 1618 O O . ARG A 1 202 ? 4.199 21.734 18.953 1 96.94 202 ARG A O 1
ATOM 1625 N N . GLN A 1 203 ? 4.051 20.188 17.297 1 91.75 203 GLN A N 1
ATOM 1626 C CA . GLN A 1 203 ? 3.24 19.281 18.109 1 91.75 203 GLN A CA 1
ATOM 1627 C C . GLN A 1 203 ? 3.748 17.844 18.016 1 91.75 203 GLN A C 1
ATOM 1629 O O . GLN A 1 203 ? 4.145 17.391 16.938 1 91.75 203 GLN A O 1
ATOM 1634 N N . ASP A 1 204 ? 3.834 17.203 19.156 1 77.81 204 ASP A N 1
ATOM 1635 C CA . ASP A 1 204 ? 4.246 15.805 19.156 1 77.81 204 ASP A CA 1
ATOM 1636 C C . ASP A 1 204 ? 3.047 14.883 18.953 1 77.81 204 ASP A C 1
ATOM 1638 O O . ASP A 1 204 ? 2.334 14.562 19.906 1 77.81 204 ASP A O 1
ATOM 1642 N N . ILE A 1 205 ? 2.564 14.914 17.812 1 69.88 205 ILE A N 1
ATOM 1643 C CA . ILE A 1 205 ? 1.442 14.039 17.5 1 69.88 205 ILE A CA 1
ATOM 1644 C C . ILE A 1 205 ? 1.898 12.945 16.531 1 69.88 205 ILE A C 1
ATOM 1646 O O . ILE A 1 205 ? 2.834 13.148 15.758 1 69.88 205 ILE A O 1
ATOM 1650 N N . MET B 1 1 ? -19.109 -7.984 7.828 1 38.03 1 MET B N 1
ATOM 1651 C CA . MET B 1 1 ? -18.047 -8.945 7.586 1 38.03 1 MET B CA 1
ATOM 1652 C C . MET B 1 1 ? -17.281 -8.609 6.309 1 38.03 1 MET B C 1
ATOM 1654 O O . MET B 1 1 ? -17.875 -8.492 5.238 1 38.03 1 MET B O 1
ATOM 1658 N N . THR B 1 2 ? -16.234 -7.902 6.332 1 53.69 2 THR B N 1
ATOM 1659 C CA . THR B 1 2 ? -15.578 -7.477 5.098 1 53.69 2 THR B CA 1
ATOM 1660 C C . THR B 1 2 ? -15.32 -8.672 4.184 1 53.69 2 THR B C 1
ATOM 1662 O O . THR B 1 2 ? -14.656 -9.625 4.586 1 53.69 2 THR B O 1
ATOM 1665 N N . SER B 1 3 ? -16.156 -8.875 3.234 1 73.75 3 SER B N 1
ATOM 1666 C CA . SER B 1 3 ? -16.078 -9.984 2.287 1 73.75 3 SER B CA 1
ATOM 1667 C C . SER B 1 3 ? -14.711 -10.047 1.612 1 73.75 3 SER B C 1
ATOM 1669 O O . SER B 1 3 ? -14.211 -9.039 1.119 1 73.75 3 SER B O 1
ATOM 1671 N N . HIS B 1 4 ? -13.945 -11.039 1.902 1 86 4 HIS B N 1
ATOM 1672 C CA . HIS B 1 4 ? -12.617 -11.25 1.337 1 86 4 HIS B CA 1
ATOM 1673 C C . HIS B 1 4 ? -12.695 -11.5 -0.166 1 86 4 HIS B C 1
ATOM 1675 O O . HIS B 1 4 ? -13.703 -11.992 -0.667 1 86 4 HIS B O 1
ATOM 1681 N N . GLN B 1 5 ? -11.688 -11.039 -0.825 1 94.12 5 GLN B N 1
ATOM 1682 C CA . GLN B 1 5 ? -11.445 -11.477 -2.193 1 94.12 5 GLN B CA 1
ATOM 1683 C C . GLN B 1 5 ? -10.453 -12.641 -2.23 1 94.12 5 GLN B C 1
ATOM 1685 O O . GLN B 1 5 ? -9.578 -12.734 -1.372 1 94.12 5 GLN B O 1
ATOM 1690 N N . TYR B 1 6 ? -10.633 -13.508 -3.27 1 96.06 6 TYR B N 1
ATOM 1691 C CA . TYR B 1 6 ? -9.891 -14.758 -3.229 1 96.06 6 TYR B CA 1
ATOM 1692 C C . TYR B 1 6 ? -9.031 -14.922 -4.477 1 96.06 6 TYR B C 1
ATOM 1694 O O . TYR B 1 6 ? -9.328 -14.344 -5.523 1 96.06 6 TYR B O 1
ATOM 1702 N N . GLU B 1 7 ? -7.996 -15.727 -4.281 1 96.75 7 GLU B N 1
ATOM 1703 C CA . GLU B 1 7 ? -7.266 -16.328 -5.395 1 96.75 7 GLU B CA 1
ATOM 1704 C C . GLU B 1 7 ? -7.559 -17.812 -5.508 1 96.75 7 GLU B C 1
ATOM 1706 O O . GLU B 1 7 ? -7.633 -18.516 -4.496 1 96.75 7 GLU B O 1
ATOM 1711 N N . VAL B 1 8 ? -7.695 -18.266 -6.672 1 97.62 8 VAL B N 1
ATOM 1712 C CA . VAL B 1 8 ? -7.707 -19.688 -7 1 97.62 8 VAL B CA 1
ATOM 1713 C C . VAL B 1 8 ? -6.43 -20.047 -7.754 1 97.62 8 VAL B C 1
ATOM 1715 O O . VAL B 1 8 ? -6.059 -19.391 -8.719 1 97.62 8 VAL B O 1
ATOM 1718 N N . ALA B 1 9 ? -5.812 -21.188 -7.309 1 98.31 9 ALA B N 1
ATOM 1719 C CA . ALA B 1 9 ? -4.516 -21.438 -7.934 1 98.31 9 ALA B CA 1
ATOM 1720 C C . ALA B 1 9 ? -4.203 -22.922 -7.973 1 98.31 9 ALA B C 1
ATOM 1722 O O . ALA B 1 9 ? -4.668 -23.688 -7.117 1 98.31 9 ALA B O 1
ATOM 1723 N N . LEU B 1 10 ? -3.488 -23.328 -8.906 1 98.56 10 LEU B N 1
ATOM 1724 C CA . LEU B 1 10 ? -2.812 -24.625 -9.031 1 98.56 10 LEU B CA 1
ATOM 1725 C C . LEU B 1 10 ? -1.319 -24.438 -9.273 1 98.56 10 LEU B C 1
ATOM 1727 O O . LEU B 1 10 ? -0.902 -23.422 -9.852 1 98.56 10 LEU B O 1
ATOM 1731 N N . PHE B 1 11 ? -0.613 -25.422 -8.891 1 98.25 11 PHE B N 1
ATOM 1732 C CA . PHE B 1 11 ? 0.837 -25.297 -8.977 1 98.25 11 PHE B CA 1
ATOM 1733 C C . PHE B 1 11 ? 1.45 -26.562 -9.586 1 98.25 11 PHE B C 1
ATOM 1735 O O . PHE B 1 11 ? 0.896 -27.656 -9.453 1 98.25 11 PHE B O 1
ATOM 1742 N N . GLY B 1 12 ? 2.564 -26.328 -10.242 1 97.94 12 GLY B N 1
ATOM 1743 C CA . GLY B 1 12 ? 3.32 -27.422 -10.812 1 97.94 12 GLY B CA 1
ATOM 1744 C C . GLY B 1 12 ? 4.777 -27.078 -11.062 1 97.94 12 GLY B C 1
ATOM 1745 O O . GLY B 1 12 ? 5.188 -25.938 -10.898 1 97.94 12 GLY B O 1
ATOM 1746 N N . GLU B 1 13 ? 5.516 -28.094 -11.336 1 97.62 13 GLU B N 1
ATOM 1747 C CA . GLU B 1 13 ? 6.926 -27.938 -11.688 1 97.62 13 GLU B CA 1
ATOM 1748 C C . GLU B 1 13 ? 7.348 -28.969 -12.727 1 97.62 13 GLU B C 1
ATOM 1750 O O . GLU B 1 13 ? 6.703 -30 -12.883 1 97.62 13 GLU B O 1
ATOM 1755 N N . PHE B 1 14 ? 8.438 -28.672 -13.477 1 97.75 14 PHE B N 1
ATOM 1756 C CA . PHE B 1 14 ? 8.922 -29.609 -14.477 1 97.75 14 PHE B CA 1
ATOM 1757 C C . PHE B 1 14 ? 10.383 -29.344 -14.805 1 97.75 14 PHE B C 1
ATOM 1759 O O . PHE B 1 14 ? 10.922 -28.297 -14.477 1 97.75 14 PHE B O 1
ATOM 1766 N N . PHE B 1 15 ? 11.008 -30.266 -15.422 1 96.62 15 PHE B N 1
ATOM 1767 C CA . PHE B 1 15 ? 12.414 -30.156 -15.805 1 96.62 15 PHE B CA 1
ATOM 1768 C C . PHE B 1 15 ? 12.562 -29.422 -17.125 1 96.62 15 PHE B C 1
ATOM 1770 O O . PHE B 1 15 ? 11.688 -29.5 -18 1 96.62 15 PHE B O 1
ATOM 1777 N N . SER B 1 16 ? 13.711 -28.859 -17.328 1 95.69 16 SER B N 1
ATOM 1778 C CA . SER B 1 16 ? 14 -28 -18.469 1 95.69 16 SER B CA 1
ATOM 1779 C C . SER B 1 16 ? 13.844 -28.75 -19.781 1 95.69 16 SER B C 1
ATOM 1781 O O . SER B 1 16 ? 13.508 -28.172 -20.812 1 95.69 16 SER B O 1
ATOM 1783 N N . LYS B 1 17 ? 14.031 -30.016 -19.781 1 95 17 LYS B N 1
ATOM 1784 C CA . LYS B 1 17 ? 13.953 -30.812 -21 1 95 17 LYS B CA 1
ATOM 1785 C C . LYS B 1 17 ? 12.539 -30.797 -21.578 1 95 17 LYS B C 1
ATOM 1787 O O . LYS B 1 17 ? 12.359 -30.969 -22.781 1 95 17 LYS B O 1
ATOM 1792 N N . ASP B 1 18 ? 11.539 -30.531 -20.734 1 96.44 18 ASP B N 1
ATOM 1793 C CA . ASP B 1 18 ? 10.148 -30.578 -21.172 1 96.44 18 ASP B CA 1
ATOM 1794 C C . ASP B 1 18 ? 9.641 -29.188 -21.547 1 96.44 18 ASP B C 1
ATOM 1796 O O . ASP B 1 18 ? 8.477 -29.016 -21.906 1 96.44 18 ASP B O 1
ATOM 1800 N N . LEU B 1 19 ? 10.461 -28.203 -21.5 1 96.94 19 LEU B N 1
ATOM 1801 C CA . LEU B 1 19 ? 10.055 -26.812 -21.656 1 96.94 19 LEU B CA 1
ATOM 1802 C C . LEU B 1 19 ? 9.375 -26.594 -23 1 96.94 19 LEU B C 1
ATOM 1804 O O . LEU B 1 19 ? 8.273 -26.031 -23.062 1 96.94 19 LEU B O 1
ATOM 1808 N N . LYS B 1 20 ? 9.984 -27.016 -24.047 1 96.44 20 LYS B N 1
ATOM 1809 C CA . LYS B 1 20 ? 9.477 -26.75 -25.391 1 96.44 20 LYS B CA 1
ATOM 1810 C C . LYS B 1 20 ? 8.078 -27.344 -25.578 1 96.44 20 LYS B C 1
ATOM 1812 O O . LYS B 1 20 ? 7.176 -26.672 -26.078 1 96.44 20 LYS B O 1
ATOM 1817 N N . ALA B 1 21 ? 7.93 -28.531 -25.172 1 97.38 21 ALA B N 1
ATOM 1818 C CA . ALA B 1 21 ? 6.648 -29.219 -25.312 1 97.38 21 ALA B CA 1
ATOM 1819 C C . ALA B 1 21 ? 5.555 -28.516 -24.516 1 97.38 21 ALA B C 1
ATOM 1821 O O . ALA B 1 21 ? 4.441 -28.328 -25 1 97.38 21 ALA B O 1
ATOM 1822 N N . ILE B 1 22 ? 5.84 -28.188 -23.312 1 97.94 22 ILE B N 1
ATOM 1823 C CA . ILE B 1 22 ? 4.879 -27.562 -22.422 1 97.94 22 ILE B CA 1
ATOM 1824 C C . ILE B 1 22 ? 4.531 -26.156 -22.938 1 97.94 22 ILE B C 1
ATOM 1826 O O . ILE B 1 22 ? 3.359 -25.781 -22.969 1 97.94 22 ILE B O 1
ATOM 1830 N N . LEU B 1 23 ? 5.523 -25.422 -23.344 1 97.44 23 LEU B N 1
ATOM 1831 C CA . LEU B 1 23 ? 5.336 -24.094 -23.891 1 97.44 23 LEU B CA 1
ATOM 1832 C C . LEU B 1 23 ? 4.414 -24.125 -25.109 1 97.44 23 LEU B C 1
ATOM 1834 O O . LEU B 1 23 ? 3.502 -23.312 -25.234 1 97.44 23 LEU B O 1
ATOM 1838 N N . ASN B 1 24 ? 4.66 -25.047 -25.969 1 97 24 ASN B N 1
ATOM 1839 C CA . ASN B 1 24 ? 3.861 -25.172 -27.188 1 97 24 ASN B CA 1
ATOM 1840 C C . ASN B 1 24 ? 2.398 -25.469 -26.859 1 97 24 ASN B C 1
ATOM 1842 O O . ASN B 1 24 ? 1.496 -24.844 -27.438 1 97 24 ASN B O 1
ATOM 1846 N N . ARG B 1 25 ? 2.219 -26.375 -25.969 1 97.25 25 ARG B N 1
ATOM 1847 C CA . ARG B 1 25 ? 0.854 -26.766 -25.625 1 97.25 25 ARG B CA 1
ATOM 1848 C C . ARG B 1 25 ? 0.094 -25.609 -24.984 1 97.25 25 ARG B C 1
ATOM 1850 O O . ARG B 1 25 ? -1.053 -25.344 -25.344 1 97.25 25 ARG B O 1
ATOM 1857 N N . ILE B 1 26 ? 0.685 -24.922 -24.047 1 97.31 26 ILE B N 1
ATOM 1858 C CA . ILE B 1 26 ? 0.025 -23.844 -23.328 1 97.31 26 ILE B CA 1
ATOM 1859 C C . ILE B 1 26 ? -0.26 -22.688 -24.297 1 97.31 26 ILE B C 1
ATOM 1861 O O . ILE B 1 26 ? -1.343 -22.094 -24.266 1 97.31 26 ILE B O 1
ATOM 1865 N N . THR B 1 27 ? 0.685 -22.406 -25.188 1 96.94 27 THR B N 1
ATOM 1866 C CA . THR B 1 27 ? 0.54 -21.312 -26.156 1 96.94 27 THR B CA 1
ATOM 1867 C C . THR B 1 27 ? -0.658 -21.562 -27.062 1 96.94 27 THR B C 1
ATOM 1869 O O . THR B 1 27 ? -1.393 -20.625 -27.391 1 96.94 27 THR B O 1
ATOM 1872 N N . LEU B 1 28 ? -0.862 -22.766 -27.375 1 96.19 28 LEU B N 1
ATOM 1873 C CA . LEU B 1 28 ? -1.93 -23.125 -28.312 1 96.19 28 LEU B CA 1
ATOM 1874 C C . LEU B 1 28 ? -3.299 -22.906 -27.672 1 96.19 28 LEU B C 1
ATOM 1876 O O . LEU B 1 28 ? -4.297 -22.734 -28.375 1 96.19 28 LEU B O 1
ATOM 1880 N N . HIS B 1 29 ? -3.322 -22.828 -26.359 1 96.44 29 HIS B N 1
ATOM 1881 C CA . HIS B 1 29 ? -4.617 -22.828 -25.688 1 96.44 29 HIS B CA 1
ATOM 1882 C C . HIS B 1 29 ? -4.836 -21.531 -24.906 1 96.44 29 HIS B C 1
ATOM 1884 O O . HIS B 1 29 ? -5.777 -21.422 -24.125 1 96.44 29 HIS B O 1
ATOM 1890 N N . CYS B 1 30 ? -3.959 -20.625 -25.078 1 97.56 30 CYS B N 1
ATOM 1891 C CA . CYS B 1 30 ? -4.066 -19.344 -24.359 1 97.56 30 CYS B CA 1
ATOM 1892 C C . CYS B 1 30 ? -4.254 -18.188 -25.328 1 97.56 30 CYS B C 1
ATOM 1894 O O . CYS B 1 30 ? -3.967 -18.328 -26.516 1 97.56 30 CYS B O 1
ATOM 1896 N N . GLU B 1 31 ? -4.727 -17.141 -24.781 1 97.5 31 GLU B N 1
ATOM 1897 C CA . GLU B 1 31 ? -5.008 -15.953 -25.594 1 97.5 31 GLU B CA 1
ATOM 1898 C C . GLU B 1 31 ? -3.729 -15.188 -25.922 1 97.5 31 GLU B C 1
ATOM 1900 O O . GLU B 1 31 ? -3.641 -14.539 -26.969 1 97.5 31 GLU B O 1
ATOM 1905 N N . SER B 1 32 ? -2.82 -15.227 -25.047 1 95.94 32 SER B N 1
ATOM 1906 C CA . SER B 1 32 ? -1.548 -14.547 -25.266 1 95.94 32 SER B CA 1
ATOM 1907 C C . SER B 1 32 ? -0.414 -15.242 -24.516 1 95.94 32 SER B C 1
ATOM 1909 O O . SER B 1 32 ? -0.658 -16.016 -23.594 1 95.94 32 SER B O 1
ATOM 1911 N N . SER B 1 33 ? 0.721 -15.055 -25.031 1 95.12 33 SER B N 1
ATOM 1912 C CA . SER B 1 33 ? 1.968 -15.539 -24.438 1 95.12 33 SER B CA 1
ATOM 1913 C C . SER B 1 33 ? 3.076 -14.492 -24.562 1 95.12 33 SER B C 1
ATOM 1915 O O . SER B 1 33 ? 3.361 -14.016 -25.672 1 95.12 33 SER B O 1
ATOM 1917 N N . GLU B 1 34 ? 3.621 -14.117 -23.406 1 95.88 34 GLU B N 1
ATOM 1918 C CA . GLU B 1 34 ? 4.672 -13.102 -23.438 1 95.88 34 GLU B CA 1
ATOM 1919 C C . GLU B 1 34 ? 5.809 -13.461 -22.484 1 95.88 34 GLU B C 1
ATOM 1921 O O . GLU B 1 34 ? 5.578 -14.07 -21.438 1 95.88 34 GLU B O 1
ATOM 1926 N N . PRO B 1 35 ? 7.027 -13.102 -22.906 1 96.5 35 PRO B N 1
ATOM 1927 C CA . PRO B 1 35 ? 8.102 -13.25 -21.922 1 96.5 35 PRO B CA 1
ATOM 1928 C C . PRO B 1 35 ? 7.848 -12.453 -20.641 1 96.5 35 PRO B C 1
ATOM 1930 O O . PRO B 1 35 ? 7.184 -11.414 -20.688 1 96.5 35 PRO B O 1
ATOM 1933 N N . MET B 1 36 ? 8.367 -12.977 -19.594 1 96.94 36 MET B N 1
ATOM 1934 C CA . MET B 1 36 ? 8.172 -12.289 -18.328 1 96.94 36 MET B CA 1
ATOM 1935 C C . MET B 1 36 ? 9.469 -12.211 -17.531 1 96.94 36 MET B C 1
ATOM 1937 O O . MET B 1 36 ? 10.336 -13.086 -17.656 1 96.94 36 MET B O 1
ATOM 1941 N N . HIS B 1 37 ? 9.734 -11.203 -16.875 1 98.25 37 HIS B N 1
ATOM 1942 C CA . HIS B 1 37 ? 10.789 -10.977 -15.891 1 98.25 37 HIS B CA 1
ATOM 1943 C C . HIS B 1 37 ? 10.297 -10.07 -14.766 1 98.25 37 HIS B C 1
ATOM 1945 O O . HIS B 1 37 ? 9.875 -8.938 -15.016 1 98.25 37 HIS B O 1
ATOM 1951 N N . ALA B 1 38 ? 10.328 -10.656 -13.555 1 97.94 38 ALA B N 1
ATOM 1952 C CA . ALA B 1 38 ? 9.758 -9.891 -12.445 1 97.94 38 ALA B CA 1
ATOM 1953 C C . ALA B 1 38 ? 10.648 -9.977 -11.211 1 97.94 38 ALA B C 1
ATOM 1955 O O . ALA B 1 38 ? 11.328 -10.977 -10.992 1 97.94 38 ALA B O 1
ATOM 1956 N N . ARG B 1 39 ? 10.648 -8.945 -10.492 1 97.56 39 ARG B N 1
ATOM 1957 C CA . ARG B 1 39 ? 11.289 -8.891 -9.18 1 97.56 39 ARG B CA 1
ATOM 1958 C C . ARG B 1 39 ? 10.258 -9.047 -8.062 1 97.56 39 ARG B C 1
ATOM 1960 O O . ARG B 1 39 ? 9.211 -8.406 -8.086 1 97.56 39 ARG B O 1
ATOM 1967 N N . GLU B 1 40 ? 10.562 -9.953 -7.125 1 97.31 40 GLU B N 1
ATOM 1968 C CA . GLU B 1 40 ? 9.656 -10.18 -6.004 1 97.31 40 GLU B CA 1
ATOM 1969 C C . GLU B 1 40 ? 10.391 -10.094 -4.668 1 97.31 40 GLU B C 1
ATOM 1971 O O . GLU B 1 40 ? 11.469 -10.664 -4.512 1 97.31 40 GLU B O 1
ATOM 1976 N N . ILE B 1 41 ? 9.812 -9.406 -3.773 1 97.31 41 ILE B N 1
ATOM 1977 C CA . ILE B 1 41 ? 10.352 -9.258 -2.426 1 97.31 41 ILE B CA 1
ATOM 1978 C C . ILE B 1 41 ? 9.312 -9.703 -1.401 1 97.31 41 ILE B C 1
ATOM 1980 O O . ILE B 1 41 ? 8.133 -9.367 -1.519 1 97.31 41 ILE B O 1
ATOM 1984 N N . VAL B 1 42 ? 9.734 -10.461 -0.451 1 97.56 42 VAL B N 1
ATOM 1985 C CA . VAL B 1 42 ? 8.867 -10.883 0.642 1 97.56 42 VAL B CA 1
ATOM 1986 C C . VAL B 1 42 ? 9.297 -10.203 1.938 1 97.56 42 VAL B C 1
ATOM 1988 O O . VAL B 1 42 ? 10.477 -10.188 2.277 1 97.56 42 VAL B O 1
ATOM 1991 N N . PHE B 1 43 ? 8.273 -9.648 2.607 1 97.94 43 PHE B N 1
ATOM 1992 C CA . PHE B 1 43 ? 8.5 -8.977 3.883 1 97.94 43 PHE B CA 1
ATOM 1993 C C . PHE B 1 43 ? 7.781 -9.711 5.012 1 97.94 43 PHE B C 1
ATOM 1995 O O . PHE B 1 43 ? 6.691 -10.258 4.816 1 97.94 43 PHE B O 1
ATOM 2002 N N . GLU B 1 44 ? 8.438 -9.711 6.137 1 96.88 44 GLU B N 1
ATOM 2003 C CA . GLU B 1 44 ? 7.777 -10.203 7.344 1 96.88 44 GLU B CA 1
ATOM 2004 C C . GLU B 1 44 ? 7.789 -9.141 8.445 1 96.88 44 GLU B C 1
ATOM 2006 O O . GLU B 1 44 ? 8.68 -8.289 8.484 1 96.88 44 GLU B O 1
ATOM 2011 N N . PRO B 1 45 ? 6.777 -9.227 9.289 1 94.38 45 PRO B N 1
ATOM 2012 C CA . PRO B 1 45 ? 6.777 -8.258 10.383 1 94.38 45 PRO B CA 1
ATOM 2013 C C . PRO B 1 45 ? 8.016 -8.375 11.273 1 94.38 45 PRO B C 1
ATOM 2015 O O . PRO B 1 45 ? 8.539 -9.469 11.477 1 94.38 45 PRO B O 1
ATOM 2018 N N . LEU B 1 46 ? 8.461 -7.289 11.852 1 91.94 46 LEU B N 1
ATOM 2019 C CA . LEU B 1 46 ? 9.633 -7.25 12.719 1 91.94 46 LEU B CA 1
ATOM 2020 C C . LEU B 1 46 ? 9.453 -8.164 13.922 1 91.94 46 LEU B C 1
ATOM 2022 O O . LEU B 1 46 ? 10.43 -8.719 14.438 1 91.94 46 LEU B O 1
ATOM 2026 N N . ASP B 1 47 ? 8.25 -8.359 14.234 1 89.44 47 ASP B N 1
ATOM 2027 C CA . ASP B 1 47 ? 7.977 -9.18 15.414 1 89.44 47 ASP B CA 1
ATOM 2028 C C . ASP B 1 47 ? 7.5 -10.57 15.016 1 89.44 47 ASP B C 1
ATOM 2030 O O . ASP B 1 47 ? 6.762 -11.219 15.758 1 89.44 47 ASP B O 1
ATOM 2034 N N . ALA B 1 48 ? 7.82 -11.008 13.867 1 92.19 48 ALA B N 1
ATOM 2035 C CA . ALA B 1 48 ? 7.352 -12.281 13.328 1 92.19 48 ALA B CA 1
ATOM 2036 C C . ALA B 1 48 ? 7.711 -13.438 14.258 1 92.19 48 ALA B C 1
ATOM 2038 O O . ALA B 1 48 ? 6.887 -14.32 14.5 1 92.19 48 ALA B O 1
ATOM 2039 N N . GLN B 1 49 ? 8.93 -13.43 14.797 1 92.25 49 GLN B N 1
ATOM 2040 C CA . GLN B 1 49 ? 9.359 -14.516 15.672 1 92.25 49 GLN B CA 1
ATOM 2041 C C . GLN B 1 49 ? 8.516 -14.555 16.953 1 92.25 49 GLN B C 1
ATOM 2043 O O . GLN B 1 49 ? 8.148 -15.633 17.422 1 92.25 49 GLN B O 1
ATOM 2048 N N . LEU B 1 50 ? 8.266 -13.422 17.484 1 88.19 50 LEU B N 1
ATOM 2049 C CA . LEU B 1 50 ? 7.414 -13.352 18.656 1 88.19 50 LEU B CA 1
ATOM 2050 C C . LEU B 1 50 ? 6.031 -13.914 18.359 1 88.19 50 LEU B C 1
ATOM 2052 O O . LEU B 1 50 ? 5.449 -14.617 19.188 1 88.19 50 LEU B O 1
ATOM 2056 N N . GLN B 1 51 ? 5.5 -13.586 17.203 1 88.62 51 GLN B N 1
ATOM 2057 C CA . GLN B 1 51 ? 4.203 -14.109 16.797 1 88.62 51 GLN B CA 1
ATOM 2058 C C . GLN B 1 51 ? 4.223 -15.633 16.703 1 88.62 51 GLN B C 1
ATOM 2060 O O . GLN B 1 51 ? 3.312 -16.297 17.203 1 88.62 51 GLN B O 1
ATOM 2065 N N . ARG B 1 52 ? 5.258 -16.141 16.094 1 91.5 52 ARG B N 1
ATOM 2066 C CA . ARG B 1 52 ? 5.406 -17.594 15.961 1 91.5 52 ARG B CA 1
ATOM 2067 C C . ARG B 1 52 ? 5.488 -18.266 17.328 1 91.5 52 ARG B C 1
ATOM 2069 O O . ARG B 1 52 ? 4.895 -19.328 17.531 1 91.5 52 ARG B O 1
ATOM 2076 N N . ASP B 1 53 ? 6.16 -17.672 18.234 1 91.94 53 ASP B N 1
ATOM 2077 C CA . ASP B 1 53 ? 6.305 -18.203 19.578 1 91.94 53 ASP B CA 1
ATOM 2078 C C . ASP B 1 53 ? 4.957 -18.25 20.297 1 91.94 53 ASP B C 1
ATOM 2080 O O . ASP B 1 53 ? 4.746 -19.094 21.172 1 91.94 53 ASP B O 1
ATOM 2084 N N . GLN B 1 54 ?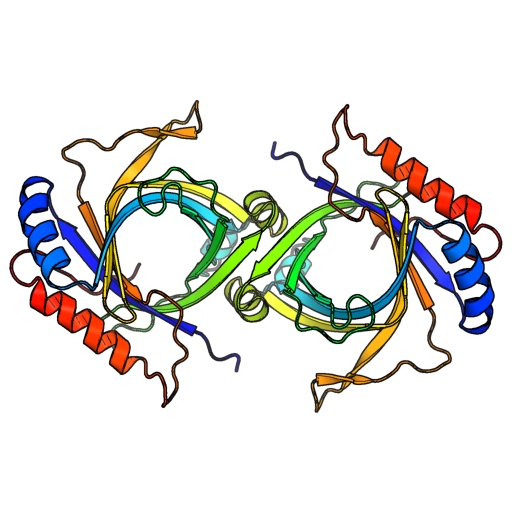 4.086 -17.422 19.906 1 88.88 54 GLN B N 1
ATOM 2085 C CA . GLN B 1 54 ? 2.758 -17.359 20.516 1 88.88 54 GLN B CA 1
ATOM 2086 C C . GLN B 1 54 ? 1.77 -18.234 19.766 1 88.88 54 GLN B C 1
ATOM 2088 O O . GLN B 1 54 ? 0.567 -18.203 20.031 1 88.88 54 GLN B O 1
ATOM 2093 N N . GLY B 1 55 ? 2.256 -18.891 18.719 1 89 55 GLY B N 1
ATOM 2094 C CA . GLY B 1 55 ? 1.418 -19.828 17.969 1 89 55 GLY B CA 1
ATOM 2095 C C . GLY B 1 55 ? 0.658 -19.156 16.828 1 89 55 GLY B C 1
ATOM 2096 O O . GLY B 1 55 ? -0.3 -19.719 16.312 1 89 55 GLY B O 1
ATOM 2097 N N . GLN B 1 56 ? 1.092 -17.953 16.484 1 88.19 56 GLN B N 1
ATOM 2098 C CA . GLN B 1 56 ? 0.431 -17.219 15.414 1 88.19 56 GLN B CA 1
ATOM 2099 C C . GLN B 1 56 ? 1.297 -17.188 14.156 1 88.19 56 GLN B C 1
ATOM 2101 O O . GLN B 1 56 ? 2.521 -17.094 14.242 1 88.19 56 GLN B O 1
ATOM 2106 N N . GLU B 1 57 ? 0.653 -17.219 13.039 1 88.81 57 GLU B N 1
ATOM 2107 C CA . GLU B 1 57 ? 1.369 -17.094 11.773 1 88.81 57 GLU B CA 1
ATOM 2108 C C . GLU B 1 57 ? 1.429 -15.648 11.305 1 88.81 57 GLU B C 1
ATOM 2110 O O . GLU B 1 57 ? 0.393 -15.023 11.062 1 88.81 57 GLU B O 1
ATOM 2115 N N . PRO B 1 58 ? 2.611 -15.188 11.172 1 92.12 58 PRO B N 1
ATOM 2116 C CA . PRO B 1 58 ? 2.717 -13.781 10.766 1 92.12 58 PRO B CA 1
ATOM 2117 C C . PRO B 1 58 ? 2.168 -13.531 9.367 1 92.12 58 PRO B C 1
ATOM 2119 O O . PRO B 1 58 ? 2.316 -14.375 8.477 1 92.12 58 PRO B O 1
ATOM 2122 N N . THR B 1 59 ? 1.581 -12.414 9.234 1 93.38 59 THR B N 1
ATOM 2123 C CA . THR B 1 59 ? 1.104 -12 7.914 1 93.38 59 THR B CA 1
ATOM 2124 C C . THR B 1 59 ? 2.254 -11.461 7.07 1 93.38 59 THR B C 1
ATOM 2126 O O . THR B 1 59 ? 2.854 -10.438 7.406 1 93.38 59 THR B O 1
ATOM 2129 N N . LEU B 1 60 ? 2.471 -12.086 5.996 1 96.19 60 LEU B N 1
ATOM 2130 C CA . LEU B 1 60 ? 3.561 -11.656 5.129 1 96.19 60 LEU B CA 1
ATOM 2131 C C . LEU B 1 60 ? 3.078 -10.617 4.121 1 96.19 60 LEU B C 1
ATOM 2133 O O . LEU B 1 60 ? 1.921 -10.648 3.697 1 96.19 60 LEU B O 1
ATOM 2137 N N . LEU B 1 61 ? 3.908 -9.711 3.822 1 97.5 61 LEU B N 1
ATOM 2138 C CA . LEU B 1 61 ? 3.709 -8.734 2.756 1 97.5 61 LEU B CA 1
ATOM 2139 C C . LEU B 1 61 ? 4.637 -9.016 1.58 1 97.5 61 LEU B C 1
ATOM 2141 O O . LEU B 1 61 ? 5.816 -9.312 1.773 1 97.5 61 LEU B O 1
ATOM 2145 N N . ARG B 1 62 ? 4.074 -8.945 0.392 1 97.62 62 ARG B N 1
ATOM 2146 C CA . ARG B 1 62 ? 4.867 -9.211 -0.805 1 97.62 62 ARG B CA 1
ATOM 2147 C C . ARG B 1 62 ? 4.82 -8.023 -1.763 1 97.62 62 ARG B C 1
ATOM 2149 O O . ARG B 1 62 ? 3.818 -7.309 -1.828 1 97.62 62 ARG B O 1
ATOM 2156 N N . ALA B 1 63 ? 5.91 -7.816 -2.416 1 97.69 63 ALA B N 1
ATOM 2157 C CA . ALA B 1 63 ? 6.012 -6.793 -3.455 1 97.69 63 ALA B CA 1
ATOM 2158 C C . ALA B 1 63 ? 6.535 -7.387 -4.762 1 97.69 63 ALA B C 1
ATOM 2160 O O . ALA B 1 63 ? 7.473 -8.188 -4.754 1 97.69 63 ALA B O 1
ATOM 2161 N N . ARG B 1 64 ? 5.871 -7.035 -5.805 1 97.12 64 ARG B N 1
ATOM 2162 C CA . ARG B 1 64 ? 6.289 -7.52 -7.117 1 97.12 64 ARG B CA 1
ATOM 2163 C C . ARG B 1 64 ? 6.352 -6.383 -8.125 1 97.12 64 ARG B C 1
ATOM 2165 O O . ARG B 1 64 ? 5.504 -5.484 -8.117 1 97.12 64 ARG B O 1
ATOM 2172 N N . LYS B 1 65 ? 7.363 -6.434 -8.992 1 96.31 65 LYS B N 1
ATOM 2173 C CA . LYS B 1 65 ? 7.547 -5.465 -10.062 1 96.31 65 LYS B CA 1
ATOM 2174 C C . LYS B 1 65 ? 7.934 -6.16 -11.367 1 96.31 65 LYS B C 1
ATOM 2176 O O . LYS B 1 65 ? 8.828 -7.012 -11.383 1 96.31 65 LYS B O 1
ATOM 2181 N N . GLU B 1 66 ? 7.215 -5.801 -12.43 1 96.62 66 GLU B N 1
ATOM 2182 C CA . GLU B 1 66 ? 7.578 -6.34 -13.734 1 96.62 66 GLU B CA 1
ATOM 2183 C C . GLU B 1 66 ? 8.773 -5.598 -14.32 1 96.62 66 GLU B C 1
ATOM 2185 O O . GLU B 1 66 ? 8.852 -4.371 -14.258 1 96.62 66 GLU B O 1
ATOM 2190 N N . LEU B 1 67 ? 9.664 -6.297 -14.828 1 97.38 67 LEU B N 1
ATOM 2191 C CA . LEU B 1 67 ? 10.852 -5.699 -15.422 1 97.38 67 LEU B CA 1
ATOM 2192 C C . LEU B 1 67 ? 10.742 -5.648 -16.938 1 97.38 67 LEU B C 1
ATOM 2194 O O . LEU B 1 67 ? 11.398 -4.836 -17.594 1 97.38 67 LEU B O 1
ATOM 2198 N N . ILE B 1 68 ? 9.922 -6.535 -17.469 1 96 68 ILE B N 1
ATOM 2199 C CA . ILE B 1 68 ? 9.664 -6.57 -18.906 1 96 68 ILE B CA 1
ATOM 2200 C C . ILE B 1 68 ? 8.164 -6.652 -19.172 1 96 68 ILE B C 1
ATOM 2202 O O . ILE B 1 68 ? 7.445 -7.371 -18.469 1 96 68 ILE B O 1
ATOM 2206 N N . VAL B 1 69 ? 7.746 -5.773 -20.031 1 91.38 69 VAL B N 1
ATOM 2207 C CA . VAL B 1 69 ? 6.367 -5.816 -20.516 1 91.38 69 VAL B CA 1
ATOM 2208 C C . VAL B 1 69 ? 6.348 -5.711 -22.031 1 91.38 69 VAL B C 1
ATOM 2210 O O . VAL B 1 69 ? 6.961 -4.812 -22.609 1 91.38 69 VAL B O 1
ATOM 2213 N N . GLY B 1 70 ? 5.625 -6.672 -22.641 1 88.12 70 GLY B N 1
ATOM 2214 C CA . GLY B 1 70 ? 5.59 -6.664 -24.094 1 88.12 70 GLY B CA 1
ATOM 2215 C C . GLY B 1 70 ? 6.961 -6.805 -24.719 1 88.12 70 GLY B C 1
ATOM 2216 O O . GLY B 1 70 ? 7.246 -6.18 -25.75 1 88.12 70 GLY B O 1
ATOM 2217 N N . GLY B 1 71 ? 7.848 -7.406 -24.016 1 87.44 71 GLY B N 1
ATOM 2218 C CA . GLY B 1 71 ? 9.188 -7.664 -24.516 1 87.44 71 GLY B CA 1
ATOM 2219 C C . GLY B 1 71 ? 10.148 -6.523 -24.266 1 87.44 71 GLY B C 1
ATOM 2220 O O . GLY B 1 71 ? 11.312 -6.582 -24.672 1 87.44 71 GLY B O 1
ATOM 2221 N N . ARG B 1 72 ? 9.688 -5.457 -23.641 1 92.69 72 ARG B N 1
ATOM 2222 C CA . ARG B 1 72 ? 10.523 -4.285 -23.406 1 92.69 72 ARG B CA 1
ATOM 2223 C C . ARG B 1 72 ? 10.75 -4.07 -21.906 1 92.69 72 ARG B C 1
ATOM 2225 O O . ARG B 1 72 ? 9.844 -4.273 -21.109 1 92.69 72 ARG B O 1
ATOM 2232 N N . LYS B 1 73 ? 12.047 -3.66 -21.625 1 93.81 73 LYS B N 1
ATOM 2233 C CA . LYS B 1 73 ? 12.367 -3.293 -20.25 1 93.81 73 LYS B CA 1
ATOM 2234 C C . LYS B 1 73 ? 11.555 -2.08 -19.812 1 93.81 73 LYS B C 1
ATOM 2236 O O . LYS B 1 73 ? 11.438 -1.098 -20.547 1 93.81 73 LYS B O 1
ATOM 2241 N N . VAL B 1 74 ? 10.992 -2.209 -18.688 1 93.88 74 VAL B N 1
ATOM 2242 C CA . VAL B 1 74 ? 10.156 -1.129 -18.172 1 93.88 74 VAL B CA 1
ATOM 2243 C C . VAL B 1 74 ? 10.461 -0.889 -16.703 1 93.88 74 VAL B C 1
ATOM 2245 O O . VAL B 1 74 ? 11.133 -1.703 -16.047 1 93.88 74 VAL B O 1
ATOM 2248 N N . ASP B 1 75 ? 10.125 0.268 -16.25 1 92.2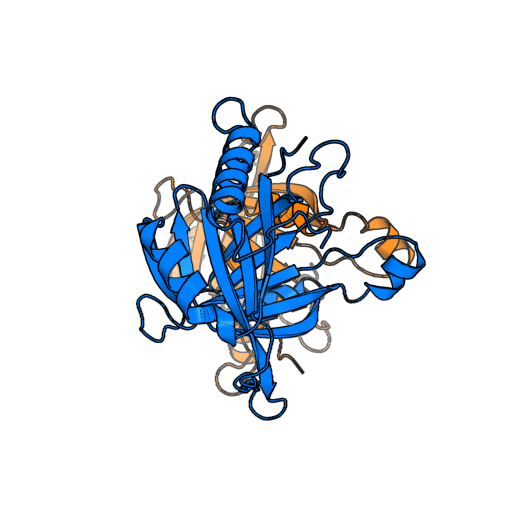5 75 ASP B N 1
ATOM 2249 C CA . ASP B 1 75 ? 10.07 0.546 -14.828 1 92.25 75 ASP B CA 1
ATOM 2250 C C . ASP B 1 75 ? 8.633 0.586 -14.32 1 92.25 75 ASP B C 1
ATOM 2252 O O . ASP B 1 75 ? 8.094 1.661 -14.047 1 92.25 75 ASP B O 1
ATOM 2256 N N . SER B 1 76 ? 8.039 -0.576 -14.164 1 93.94 76 SER B N 1
ATOM 2257 C CA . SER B 1 76 ? 6.633 -0.705 -13.789 1 93.94 76 SER B CA 1
ATOM 2258 C C . SER B 1 76 ? 6.43 -0.393 -12.312 1 93.94 76 SER B C 1
ATOM 2260 O O . SER B 1 76 ? 7.363 -0.5 -11.508 1 93.94 76 SER B O 1
ATOM 2262 N N . PRO B 1 77 ? 5.223 0.044 -11.953 1 94.56 77 PRO B N 1
ATOM 2263 C CA . PRO B 1 77 ? 4.922 0.224 -10.531 1 94.56 77 PRO B CA 1
ATOM 2264 C C . PRO B 1 77 ? 4.961 -1.087 -9.75 1 94.56 77 PRO B C 1
ATOM 2266 O O . PRO B 1 77 ? 4.828 -2.164 -10.336 1 94.56 77 PRO B O 1
ATOM 2269 N N . TRP B 1 78 ? 5.141 -0.929 -8.531 1 96.81 78 TRP B N 1
ATOM 2270 C CA . TRP B 1 78 ? 5.09 -2.078 -7.629 1 96.81 78 TRP B CA 1
ATOM 2271 C C . TRP B 1 78 ? 3.648 -2.506 -7.371 1 96.81 78 TRP B C 1
ATOM 2273 O O . TRP B 1 78 ? 2.74 -1.672 -7.363 1 96.81 78 TRP B O 1
ATOM 2283 N N . HIS B 1 79 ? 3.496 -3.781 -7.199 1 96.75 79 HIS B N 1
ATOM 2284 C CA . HIS B 1 79 ? 2.285 -4.348 -6.617 1 96.75 79 HIS B CA 1
ATOM 2285 C C . HIS B 1 79 ? 2.557 -4.91 -5.223 1 96.75 79 HIS B C 1
ATOM 2287 O O . HIS B 1 79 ? 3.477 -5.711 -5.043 1 96.75 79 HIS B O 1
ATOM 2293 N N . LEU B 1 80 ? 1.816 -4.402 -4.309 1 97.56 80 LEU B N 1
ATOM 2294 C CA . LEU B 1 80 ? 1.847 -4.996 -2.975 1 97.56 80 LEU B CA 1
ATOM 2295 C C . LEU B 1 80 ? 0.688 -5.973 -2.787 1 97.56 80 LEU B C 1
ATOM 2297 O O . LEU B 1 80 ? -0.432 -5.703 -3.227 1 97.56 80 LEU B O 1
ATOM 2301 N N . TYR B 1 81 ? 0.991 -7.121 -2.174 1 96.62 81 TYR B N 1
ATOM 2302 C CA . TYR B 1 81 ? -0.11 -8.047 -1.927 1 96.62 81 TYR B CA 1
ATOM 2303 C C . TYR B 1 81 ? 0.17 -8.914 -0.707 1 96.62 81 TYR B C 1
ATOM 2305 O O . TYR B 1 81 ? 1.307 -8.977 -0.231 1 96.62 81 TYR B O 1
ATOM 2313 N N . SER B 1 82 ? -0.839 -9.469 -0.191 1 95.69 82 SER B N 1
ATOM 2314 C CA . SER B 1 82 ? -0.79 -10.414 0.919 1 95.69 82 SER B CA 1
ATOM 2315 C C . SER B 1 82 ? -1.763 -11.57 0.706 1 95.69 82 SER B C 1
ATOM 2317 O O . SER B 1 82 ? -2.84 -11.383 0.139 1 95.69 82 SER B O 1
ATOM 2319 N N . TYR B 1 83 ? -1.309 -12.734 1.134 1 94.31 83 TYR B N 1
ATOM 2320 C CA . TYR B 1 83 ? -2.152 -13.93 1.155 1 94.31 83 TYR B CA 1
ATOM 2321 C C . TYR B 1 83 ? -2.496 -14.328 2.586 1 94.31 83 TYR B C 1
ATOM 2323 O O . TYR B 1 83 ? -1.645 -14.266 3.475 1 94.31 83 TYR B O 1
ATOM 2331 N N . LEU B 1 84 ? -3.713 -14.664 2.736 1 91.69 84 LEU B N 1
ATOM 2332 C CA . LEU B 1 84 ? -4.066 -15.297 4 1 91.69 84 LEU B CA 1
ATOM 2333 C C . LEU B 1 84 ? -4.09 -16.812 3.861 1 91.69 84 LEU B C 1
ATOM 2335 O O . LEU B 1 84 ? -3.832 -17.344 2.779 1 91.69 84 LEU B O 1
ATOM 2339 N N . LYS B 1 85 ? -4.281 -17.469 4.91 1 90.56 85 LYS B N 1
ATOM 2340 C CA . LYS B 1 85 ? -4.289 -18.938 4.934 1 90.56 85 LYS B CA 1
ATOM 2341 C C . LYS B 1 85 ? -5.312 -19.5 3.951 1 90.56 85 LYS B C 1
ATOM 2343 O O . LYS B 1 85 ? -6.453 -19.031 3.904 1 90.56 85 LYS B O 1
ATOM 2348 N N . PRO B 1 86 ? -4.844 -20.469 3.18 1 93.88 86 PRO B N 1
ATOM 2349 C CA . PRO B 1 86 ? -5.797 -21.078 2.258 1 93.88 86 PRO B CA 1
ATOM 2350 C C . PRO B 1 86 ? -6.961 -21.75 2.979 1 93.88 86 PRO B C 1
ATOM 2352 O O . PRO B 1 86 ? -6.797 -22.25 4.094 1 93.88 86 PRO B O 1
ATOM 2355 N N . GLU B 1 87 ? -8.062 -21.75 2.258 1 93.56 87 GLU B N 1
ATOM 2356 C CA . GLU B 1 87 ? -9.203 -22.531 2.74 1 93.56 87 GLU B CA 1
ATOM 2357 C C . GLU B 1 87 ? -8.859 -24.016 2.836 1 93.56 87 GLU B C 1
ATOM 2359 O O . GLU B 1 87 ? -7.965 -24.5 2.137 1 93.56 87 GLU B O 1
ATOM 2364 N N . SER B 1 88 ? -9.578 -24.688 3.656 1 94.19 88 SER B N 1
ATOM 2365 C CA . SER B 1 88 ? -9.32 -26.094 3.906 1 94.19 88 SER B CA 1
ATOM 2366 C C . SER B 1 88 ? -9.445 -26.922 2.627 1 94.19 88 SER B C 1
ATOM 2368 O O . SER B 1 88 ? -10.312 -26.656 1.794 1 94.19 88 SER B O 1
ATOM 2370 N N . ALA B 1 89 ? -8.578 -27.938 2.596 1 93.69 89 ALA B N 1
ATOM 2371 C CA . ALA B 1 89 ? -8.648 -28.875 1.479 1 93.69 89 ALA B CA 1
ATOM 2372 C C . ALA B 1 89 ? -9.961 -29.656 1.495 1 93.69 89 ALA B C 1
ATOM 2374 O O . ALA B 1 89 ? -10.367 -30.219 0.476 1 93.69 89 ALA B O 1
ATOM 2375 N N . ARG B 1 90 ? -10.656 -29.672 2.6 1 94.94 90 ARG B N 1
ATOM 2376 C CA . ARG B 1 90 ? -11.961 -30.312 2.695 1 94.94 90 ARG B CA 1
ATOM 2377 C C . ARG B 1 90 ? -13.023 -29.531 1.932 1 94.94 90 ARG B C 1
ATOM 2379 O O . ARG B 1 90 ? -13.898 -30.125 1.297 1 94.94 90 ARG B O 1
ATOM 2386 N N . VAL B 1 91 ? -12.883 -28.219 1.976 1 93.44 91 VAL B N 1
ATOM 2387 C CA . VAL B 1 91 ? -13.844 -27.328 1.319 1 93.44 91 VAL B CA 1
ATOM 2388 C C . VAL B 1 91 ? -13.516 -27.234 -0.169 1 93.44 91 VAL B C 1
ATOM 2390 O O . VAL B 1 91 ? -14.414 -27.312 -1.014 1 93.44 91 VAL B O 1
ATOM 2393 N N . HIS B 1 92 ? -12.211 -27.094 -0.441 1 94.38 92 HIS B N 1
ATOM 2394 C CA . HIS B 1 92 ? -11.734 -27 -1.815 1 94.38 92 HIS B CA 1
ATOM 2395 C C . HIS B 1 92 ? -10.562 -27.953 -2.057 1 94.38 92 HIS B C 1
ATOM 2397 O O . HIS B 1 92 ? -9.406 -27.531 -2.033 1 94.38 92 HIS B O 1
ATOM 2403 N N . PRO B 1 93 ? -10.867 -29.125 -2.357 1 94.56 93 PRO B N 1
ATOM 2404 C CA . PRO B 1 93 ? -9.797 -30.125 -2.527 1 94.56 93 PRO B CA 1
ATOM 2405 C C . PRO B 1 93 ? -9.07 -29.984 -3.865 1 94.56 93 PRO B C 1
ATOM 2407 O O . PRO B 1 93 ? -7.93 -30.422 -4 1 94.56 93 PRO B O 1
ATOM 2410 N N . GLU B 1 94 ? -9.695 -29.406 -4.805 1 95.19 94 GLU B N 1
ATOM 2411 C CA . GLU B 1 94 ? -9.227 -29.438 -6.184 1 95.19 94 GLU B CA 1
ATOM 2412 C C . GLU B 1 94 ? -8.18 -28.359 -6.434 1 95.19 94 GLU B C 1
ATOM 2414 O O . GLU B 1 94 ? -7.316 -28.516 -7.301 1 95.19 94 GLU B O 1
ATOM 2419 N N . ALA B 1 95 ? -8.305 -27.234 -5.66 1 97.25 95 ALA B N 1
ATOM 2420 C CA . ALA B 1 95 ? -7.445 -26.078 -5.926 1 97.25 95 ALA B CA 1
ATOM 2421 C C . ALA B 1 95 ? -7.191 -25.281 -4.652 1 97.25 95 ALA B C 1
ATOM 2423 O O . ALA B 1 95 ? -7.965 -25.375 -3.691 1 97.25 95 ALA B O 1
ATOM 2424 N N . THR B 1 96 ? -6.094 -24.609 -4.645 1 97.5 96 THR B N 1
ATOM 2425 C CA . THR B 1 96 ? -5.848 -23.688 -3.547 1 97.5 96 THR B CA 1
ATOM 2426 C C . THR B 1 96 ? -6.777 -22.484 -3.643 1 97.5 96 THR B C 1
ATOM 2428 O O . THR B 1 96 ? -6.816 -21.797 -4.672 1 97.5 96 THR B O 1
ATOM 2431 N N . VAL B 1 97 ? -7.555 -22.281 -2.648 1 96.5 97 VAL B N 1
ATOM 2432 C CA . VAL B 1 97 ? -8.406 -21.109 -2.529 1 96.5 97 VAL B CA 1
ATOM 2433 C C . VAL B 1 97 ? -8.016 -20.312 -1.285 1 96.5 97 VAL B C 1
ATOM 2435 O O . VAL B 1 97 ? -8.062 -20.828 -0.168 1 96.5 97 VAL B O 1
ATOM 2438 N N . ARG B 1 98 ? -7.57 -19.062 -1.552 1 95.38 98 ARG B N 1
ATOM 2439 C CA . ARG B 1 98 ? -7.145 -18.312 -0.382 1 95.38 98 ARG B CA 1
ATOM 2440 C C . ARG B 1 98 ? -7.477 -16.828 -0.539 1 95.38 98 ARG B C 1
ATOM 2442 O O . ARG B 1 98 ? -7.473 -16.297 -1.652 1 95.38 98 ARG B O 1
ATOM 2449 N N . PRO B 1 99 ? -7.762 -16.188 0.599 1 94.12 99 PRO B N 1
ATOM 2450 C CA . PRO B 1 99 ? -7.941 -14.734 0.524 1 94.12 99 PRO B CA 1
ATOM 2451 C C . PRO B 1 99 ? -6.699 -14.016 0.001 1 94.12 99 PRO B C 1
ATOM 2453 O O . PRO B 1 99 ? -5.574 -14.391 0.341 1 94.12 99 PRO B O 1
ATOM 2456 N N . TRP B 1 100 ? -6.934 -13.117 -0.865 1 94.81 100 TRP B N 1
ATOM 2457 C CA . TRP B 1 100 ? -5.867 -12.367 -1.521 1 94.81 100 TRP B CA 1
ATOM 2458 C C . TRP B 1 100 ? -6.227 -10.891 -1.625 1 94.81 100 TRP B C 1
ATOM 2460 O O . TRP B 1 100 ? -7.316 -10.547 -2.09 1 94.81 100 TRP B O 1
ATOM 2470 N N . ALA B 1 101 ? -5.367 -10.07 -1.129 1 95.69 101 ALA B N 1
ATOM 2471 C CA . ALA B 1 101 ? -5.504 -8.625 -1.284 1 95.69 101 ALA B CA 1
ATOM 2472 C C . ALA B 1 101 ? -4.293 -8.031 -1.994 1 95.69 101 ALA B C 1
ATOM 2474 O O . ALA B 1 101 ? -3.15 -8.344 -1.652 1 95.69 101 ALA B O 1
ATOM 2475 N N . THR B 1 102 ? -4.605 -7.219 -2.99 1 95.5 102 THR B N 1
ATOM 2476 C CA . THR B 1 102 ? -3.506 -6.641 -3.758 1 95.5 102 THR B CA 1
ATOM 2477 C C . THR B 1 102 ? -3.816 -5.195 -4.141 1 95.5 102 THR B C 1
ATOM 2479 O O . THR B 1 102 ? -4.98 -4.828 -4.305 1 95.5 102 THR B O 1
ATOM 2482 N N . VAL B 1 103 ? -2.725 -4.406 -4.199 1 96.31 103 VAL B N 1
ATOM 2483 C CA . VAL B 1 103 ? -2.854 -3.023 -4.645 1 96.31 103 VAL B CA 1
ATOM 2484 C C . VAL B 1 103 ? -1.676 -2.66 -5.547 1 96.31 103 VAL B C 1
ATOM 2486 O O . VAL B 1 103 ? -0.558 -3.141 -5.34 1 96.31 103 VAL B O 1
ATOM 2489 N N . GLN B 1 104 ? -2 -1.875 -6.508 1 96.12 104 GLN B N 1
ATOM 2490 C CA . GLN B 1 104 ? -0.936 -1.248 -7.285 1 96.12 104 GLN B CA 1
ATOM 2491 C C . GLN B 1 104 ? -0.467 0.048 -6.629 1 96.12 104 GLN B C 1
ATOM 2493 O O . GLN B 1 104 ? -1.282 0.835 -6.148 1 96.12 104 GLN B O 1
ATOM 2498 N N . VAL B 1 105 ? 0.828 0.208 -6.625 1 95.81 105 VAL B N 1
ATOM 2499 C CA . VAL B 1 105 ? 1.355 1.286 -5.793 1 95.81 105 VAL B CA 1
ATOM 2500 C C . VAL B 1 105 ? 2.271 2.18 -6.629 1 95.81 105 VAL B C 1
ATOM 2502 O O . VAL B 1 105 ? 3.049 1.688 -7.449 1 95.81 105 VAL B O 1
ATOM 2505 N N . GLU B 1 106 ? 2.041 3.412 -6.402 1 92.81 106 GLU B N 1
ATOM 2506 C CA . GLU B 1 106 ? 2.996 4.418 -6.855 1 92.81 106 GLU B CA 1
ATOM 2507 C C . GLU B 1 106 ? 3.717 5.066 -5.68 1 92.81 106 GLU B C 1
ATOM 2509 O O . GLU B 1 106 ? 3.102 5.359 -4.652 1 92.81 106 GLU B O 1
ATOM 2514 N N . GLY B 1 107 ? 5.055 5.23 -5.836 1 88.5 107 GLY B N 1
ATOM 2515 C CA . GLY B 1 107 ? 5.848 5.75 -4.734 1 88.5 107 GLY B CA 1
ATOM 2516 C C . GLY B 1 107 ? 6.859 4.754 -4.207 1 88.5 107 GLY B C 1
ATOM 2517 O O . GLY B 1 107 ? 7.262 3.83 -4.918 1 88.5 107 GLY B O 1
ATOM 2518 N N . ASP B 1 108 ? 7.266 4.957 -2.941 1 90.69 108 ASP B N 1
ATOM 2519 C CA . ASP B 1 108 ? 8.305 4.129 -2.338 1 90.69 108 ASP B CA 1
ATOM 2520 C C . ASP B 1 108 ? 7.699 2.939 -1.595 1 90.69 108 ASP B C 1
ATOM 2522 O O . ASP B 1 108 ? 7.641 2.936 -0.363 1 90.69 108 ASP B O 1
ATOM 2526 N N . ALA B 1 109 ? 7.434 1.945 -2.342 1 94.19 109 ALA B N 1
ATOM 2527 C CA . ALA B 1 109 ? 6.75 0.769 -1.811 1 94.19 109 ALA B CA 1
ATOM 2528 C C . ALA B 1 109 ? 7.594 0.079 -0.742 1 94.19 109 ALA B C 1
ATOM 2530 O O . ALA B 1 109 ? 7.062 -0.39 0.269 1 94.19 109 ALA B O 1
ATOM 2531 N N . ILE B 1 110 ? 8.883 0.024 -0.964 1 93.5 110 ILE B N 1
ATOM 2532 C CA . ILE B 1 110 ? 9.773 -0.692 -0.054 1 93.5 110 ILE B CA 1
ATOM 2533 C C . ILE B 1 110 ? 9.906 0.082 1.256 1 93.5 110 ILE B C 1
ATOM 2535 O O . ILE B 1 110 ? 9.805 -0.498 2.34 1 93.5 110 ILE B O 1
ATOM 2539 N N . GLY B 1 111 ? 10.117 1.342 1.065 1 93.44 111 GLY B N 1
ATOM 2540 C CA . GLY B 1 111 ? 10.141 2.186 2.25 1 93.44 111 GLY B CA 1
ATOM 2541 C C . GLY B 1 111 ? 8.844 2.158 3.027 1 93.44 111 GLY B C 1
ATOM 2542 O O . GLY B 1 111 ? 8.844 2.203 4.258 1 93.44 111 GLY B O 1
ATOM 2543 N N . PHE B 1 112 ? 7.781 2.066 2.311 1 95.75 112 PHE B N 1
ATOM 2544 C CA . PHE B 1 112 ? 6.465 1.989 2.936 1 95.75 112 PHE B CA 1
ATOM 2545 C C . PHE B 1 112 ? 6.328 0.709 3.752 1 95.75 112 PHE B C 1
ATOM 2547 O O . PHE B 1 112 ? 5.84 0.739 4.883 1 95.75 112 PHE B O 1
ATOM 2554 N N . ALA B 1 113 ? 6.727 -0.333 3.205 1 96.31 113 ALA B N 1
ATOM 2555 C CA . ALA B 1 113 ? 6.703 -1.596 3.939 1 96.31 113 ALA B CA 1
ATOM 2556 C C . ALA B 1 113 ? 7.508 -1.493 5.234 1 96.31 113 ALA B C 1
ATOM 2558 O O . ALA B 1 113 ? 7.062 -1.957 6.285 1 96.31 113 ALA B O 1
ATOM 2559 N N . ALA B 1 114 ? 8.617 -0.889 5.129 1 94.56 114 ALA B N 1
ATOM 2560 C CA . ALA B 1 114 ? 9.469 -0.71 6.301 1 94.56 114 ALA B CA 1
ATOM 2561 C C . ALA B 1 114 ? 8.773 0.144 7.359 1 94.56 114 ALA B C 1
ATOM 2563 O O . ALA B 1 114 ? 8.828 -0.168 8.555 1 94.56 114 ALA B O 1
ATOM 2564 N N . ALA B 1 115 ? 8.148 1.143 6.91 1 93.94 115 ALA B N 1
ATOM 2565 C CA . ALA B 1 115 ? 7.457 2.053 7.82 1 93.94 115 ALA B CA 1
ATOM 2566 C C . ALA B 1 115 ? 6.305 1.347 8.531 1 93.94 115 ALA B C 1
ATOM 2568 O O . ALA B 1 115 ? 5.926 1.726 9.641 1 93.94 115 ALA B O 1
ATOM 2569 N N . LEU B 1 116 ? 5.742 0.344 7.934 1 94.25 116 LEU B N 1
ATOM 2570 C CA . LEU B 1 116 ? 4.656 -0.429 8.523 1 94.25 116 LEU B CA 1
ATOM 2571 C C . LEU B 1 116 ? 5.199 -1.462 9.508 1 94.25 116 LEU B C 1
ATOM 2573 O O . LEU B 1 116 ? 4.43 -2.207 10.117 1 94.25 116 LEU B O 1
ATOM 2577 N N . GLY B 1 117 ? 6.496 -1.571 9.617 1 92.94 117 GLY B N 1
ATOM 2578 C CA . GLY B 1 117 ? 7.105 -2.496 10.555 1 92.94 117 GLY B CA 1
ATOM 2579 C C . GLY B 1 117 ? 7.469 -3.83 9.93 1 92.94 117 GLY B C 1
ATOM 2580 O O . GLY B 1 117 ? 7.434 -4.867 10.602 1 92.94 117 GLY B O 1
ATOM 2581 N N . TYR B 1 118 ? 7.73 -3.783 8.664 1 96.19 118 TYR B N 1
ATOM 2582 C CA . TYR B 1 118 ? 8.148 -5 7.98 1 96.19 118 TYR B CA 1
ATOM 2583 C C . TYR B 1 118 ? 9.641 -4.957 7.652 1 96.19 118 TYR B C 1
ATOM 2585 O O . TYR B 1 118 ? 10.211 -3.877 7.484 1 96.19 118 TYR B O 1
ATOM 2593 N N . GLU B 1 119 ? 10.164 -6.117 7.594 1 96.31 119 GLU B N 1
ATOM 2594 C CA . GLU B 1 119 ? 11.547 -6.266 7.137 1 96.31 119 GLU B CA 1
ATOM 2595 C C . GLU B 1 119 ? 11.641 -7.262 5.984 1 96.31 119 GLU B C 1
ATOM 2597 O O . GLU B 1 119 ? 10.852 -8.203 5.902 1 96.31 119 GLU B O 1
ATOM 2602 N N . ARG B 1 120 ? 12.602 -7.039 5.145 1 96 120 ARG B N 1
ATOM 2603 C CA . ARG B 1 120 ? 12.789 -7.914 3.99 1 96 120 ARG B CA 1
ATOM 2604 C C . ARG B 1 120 ? 13.25 -9.305 4.422 1 96 120 ARG B C 1
ATOM 2606 O O . ARG B 1 120 ? 14.203 -9.43 5.195 1 96 120 ARG B O 1
ATOM 2613 N N . ARG B 1 121 ? 12.586 -10.25 3.979 1 95.75 121 ARG B N 1
ATOM 2614 C CA . ARG B 1 121 ? 12.93 -11.633 4.297 1 95.75 121 ARG B CA 1
ATOM 2615 C C . ARG B 1 121 ? 13.656 -12.297 3.131 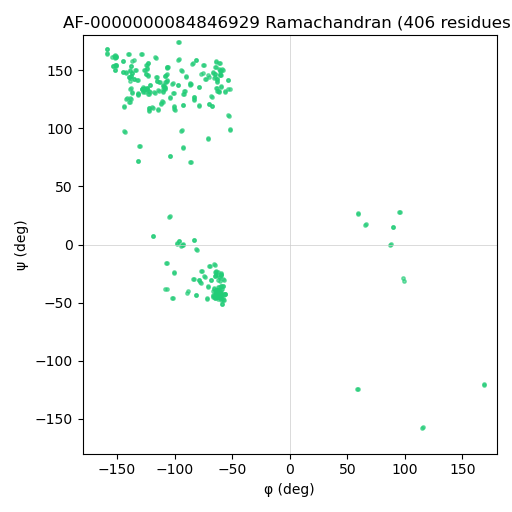1 95.75 121 ARG B C 1
ATOM 2617 O O . ARG B 1 121 ? 14.656 -12.992 3.33 1 95.75 121 ARG B O 1
ATOM 2624 N N . SER B 1 122 ? 13.125 -12.109 1.943 1 95.75 122 SER B N 1
ATOM 2625 C CA . SER B 1 122 ? 13.727 -12.727 0.765 1 95.75 122 SER B CA 1
ATOM 2626 C C . SER B 1 122 ? 13.414 -11.93 -0.496 1 95.75 122 SER B C 1
ATOM 2628 O O . SER B 1 122 ? 12.477 -11.117 -0.511 1 95.75 122 SER B O 1
ATOM 2630 N N . GLN B 1 123 ? 14.289 -12.078 -1.407 1 96.5 123 GLN B N 1
ATOM 2631 C CA . GLN B 1 123 ? 14.117 -11.461 -2.719 1 96.5 123 GLN B CA 1
ATOM 2632 C C . GLN B 1 123 ? 14.523 -12.422 -3.834 1 96.5 123 GLN B C 1
ATOM 2634 O O . GLN B 1 123 ? 15.539 -13.117 -3.723 1 96.5 123 GLN B O 1
ATOM 2639 N N . ILE B 1 124 ? 13.695 -12.477 -4.812 1 96.94 124 ILE B N 1
ATOM 2640 C CA . ILE B 1 124 ? 14.016 -13.32 -5.961 1 96.94 124 ILE B CA 1
ATOM 2641 C C . ILE B 1 124 ? 13.594 -12.617 -7.25 1 96.94 124 ILE B C 1
ATOM 2643 O O . ILE B 1 124 ? 12.859 -11.633 -7.215 1 96.94 124 ILE B O 1
ATOM 2647 N N . TYR B 1 125 ? 14.148 -13.148 -8.312 1 98.19 125 TYR B N 1
ATOM 2648 C CA . TYR B 1 125 ? 13.672 -12.805 -9.648 1 98.19 125 TYR B CA 1
ATOM 2649 C C . TYR B 1 125 ? 13.023 -14.008 -10.328 1 98.19 125 TYR B C 1
ATOM 2651 O O . TYR B 1 125 ? 13.461 -15.141 -10.133 1 98.19 125 TYR B O 1
ATOM 2659 N N . LYS B 1 126 ? 11.977 -13.758 -10.992 1 97.94 126 LYS B N 1
ATOM 2660 C CA . LYS B 1 126 ? 11.312 -14.781 -11.789 1 97.94 126 LYS B CA 1
ATOM 2661 C C . LYS B 1 126 ? 11.438 -14.484 -13.281 1 97.94 126 LYS B C 1
ATOM 2663 O O . LYS B 1 126 ? 11.062 -13.398 -13.734 1 97.94 126 LYS B O 1
ATOM 2668 N N . ARG B 1 127 ? 11.992 -15.367 -14.016 1 97.5 127 ARG B N 1
ATOM 2669 C CA . ARG B 1 127 ? 12.156 -15.203 -15.461 1 97.5 127 ARG B CA 1
ATOM 2670 C C . ARG B 1 127 ? 11.508 -16.344 -16.219 1 97.5 127 ARG B C 1
ATOM 2672 O O . ARG B 1 127 ? 11.727 -17.516 -15.898 1 97.5 127 ARG B O 1
ATOM 2679 N N . GLY B 1 128 ? 10.695 -16.016 -17.203 1 97.5 128 GLY B N 1
ATOM 2680 C CA . GLY B 1 128 ? 10.047 -17.047 -18 1 97.5 128 GLY B CA 1
ATOM 2681 C C . GLY B 1 128 ? 8.945 -16.516 -18.891 1 97.5 128 GLY B C 1
ATOM 2682 O O . GLY B 1 128 ? 9.18 -15.617 -19.703 1 97.5 128 GLY B O 1
ATOM 2683 N N . TYR B 1 129 ? 7.75 -17.031 -18.672 1 97.75 129 TYR B N 1
ATOM 2684 C CA . TYR B 1 129 ? 6.652 -16.719 -19.578 1 97.75 129 TYR B CA 1
ATOM 2685 C C . TYR B 1 129 ? 5.359 -16.469 -18.812 1 97.75 129 TYR B C 1
ATOM 2687 O O . TYR B 1 129 ? 5.145 -17.047 -17.75 1 97.75 129 TYR B O 1
ATOM 2695 N N . CYS B 1 130 ? 4.582 -15.664 -19.375 1 98.06 130 CYS B N 1
ATOM 2696 C CA . CYS B 1 130 ? 3.248 -15.375 -18.875 1 98.06 130 CYS B CA 1
ATOM 2697 C C . CYS B 1 130 ? 2.188 -15.633 -19.938 1 98.06 130 CYS B C 1
ATOM 2699 O O . CYS B 1 130 ? 2.334 -15.203 -21.078 1 98.06 130 CYS B O 1
ATOM 2701 N N . PHE B 1 131 ? 1.127 -16.312 -19.562 1 98.19 131 PHE B N 1
ATOM 2702 C CA . PHE B 1 131 ? 0.031 -16.625 -20.469 1 98.19 131 PHE B CA 1
ATOM 2703 C C . PHE B 1 131 ? -1.299 -16.141 -19.906 1 98.19 131 PHE B C 1
ATOM 2705 O O . PHE B 1 131 ? -1.5 -16.141 -18.688 1 98.19 131 PHE B O 1
ATOM 2712 N N . ARG B 1 132 ? -2.148 -15.75 -20.766 1 97.88 132 ARG B N 1
ATOM 2713 C CA . ARG B 1 132 ? -3.494 -15.352 -20.359 1 97.88 132 ARG B CA 1
ATOM 2714 C C . ARG B 1 132 ? -4.539 -16.312 -20.922 1 97.88 132 ARG B C 1
ATOM 2716 O O . ARG B 1 132 ? -4.5 -16.672 -22.109 1 97.88 132 ARG B O 1
ATOM 2723 N N . LYS B 1 133 ? -5.398 -16.703 -20.094 1 97.62 133 LYS B N 1
ATOM 2724 C CA . LYS B 1 133 ? -6.527 -17.562 -20.469 1 97.62 133 LYS B CA 1
ATOM 2725 C C . LYS B 1 133 ? -7.773 -17.188 -19.672 1 97.62 133 LYS B C 1
ATOM 2727 O O . LYS B 1 133 ? -8.031 -17.766 -18.594 1 97.62 133 LYS B O 1
ATOM 2732 N N . GLY B 1 134 ? -8.633 -16.391 -20.266 1 95.31 134 GLY B N 1
ATOM 2733 C CA . GLY B 1 134 ? -9.797 -15.906 -19.547 1 95.31 134 GLY B CA 1
ATOM 2734 C C . GLY B 1 134 ? -9.445 -15.133 -18.297 1 95.31 134 GLY B C 1
ATOM 2735 O O . GLY B 1 134 ? -8.672 -14.18 -18.344 1 95.31 134 GLY B O 1
ATOM 2736 N N . PRO B 1 135 ? -10.023 -15.633 -17.172 1 95.44 135 PRO B N 1
ATOM 2737 C CA . PRO B 1 135 ? -9.734 -14.938 -15.914 1 95.44 135 PRO B CA 1
ATOM 2738 C C . PRO B 1 135 ? -8.414 -15.383 -15.289 1 95.44 135 PRO B C 1
ATOM 2740 O O . PRO B 1 135 ? -8.039 -14.898 -14.211 1 95.44 135 PRO B O 1
ATOM 2743 N N . LEU B 1 136 ? -7.703 -16.234 -15.984 1 98 136 LEU B N 1
ATOM 2744 C CA . LEU B 1 136 ? -6.516 -16.844 -15.398 1 98 136 LEU B CA 1
ATOM 2745 C C . LEU B 1 136 ? -5.246 -16.25 -15.992 1 98 136 LEU B C 1
ATOM 2747 O O . LEU B 1 136 ? -5.266 -15.727 -17.109 1 98 136 LEU B O 1
ATOM 2751 N N . ILE B 1 137 ? -4.285 -16.312 -15.188 1 98.31 137 ILE B N 1
ATOM 2752 C CA . ILE B 1 137 ? -2.92 -16.094 -15.648 1 98.31 137 ILE B CA 1
ATOM 2753 C C . ILE B 1 137 ? -2.066 -17.328 -15.344 1 98.31 137 ILE B C 1
ATOM 2755 O O . ILE B 1 137 ? -2.227 -17.953 -14.297 1 98.31 137 ILE B O 1
ATOM 2759 N N . ILE B 1 138 ? -1.259 -17.734 -16.234 1 98.62 138 ILE B N 1
ATOM 2760 C CA . ILE B 1 138 ? -0.346 -18.859 -16.078 1 98.62 138 ILE B CA 1
ATOM 2761 C C . ILE B 1 138 ? 1.098 -18.359 -16.109 1 98.62 138 ILE B C 1
ATOM 2763 O O . ILE B 1 138 ? 1.549 -17.828 -17.125 1 98.62 138 ILE B O 1
ATOM 2767 N N . LEU B 1 139 ? 1.774 -18.516 -15.055 1 98.31 139 LEU B N 1
ATOM 2768 C CA . LEU B 1 139 ? 3.18 -18.141 -14.977 1 98.31 139 LEU B CA 1
ATOM 2769 C C . LEU B 1 139 ? 4.082 -19.359 -15.039 1 98.31 139 LEU B C 1
ATOM 2771 O O . LEU B 1 139 ? 3.867 -20.328 -14.305 1 98.31 139 LEU B O 1
ATOM 2775 N N . MET B 1 140 ? 4.949 -19.359 -15.875 1 98.12 140 MET B N 1
ATOM 2776 C CA . MET B 1 140 ? 5.988 -20.375 -16.016 1 98.12 140 MET B CA 1
ATOM 2777 C C . MET B 1 140 ? 7.379 -19.75 -15.922 1 98.12 140 MET B C 1
ATOM 2779 O O . MET B 1 140 ? 7.777 -18.984 -16.797 1 98.12 140 MET B O 1
ATOM 2783 N N . PHE B 1 141 ? 8.102 -20.188 -14.836 1 98.12 141 PHE B N 1
ATOM 2784 C CA . PHE B 1 141 ? 9.32 -19.406 -14.633 1 98.12 141 PHE B CA 1
ATOM 2785 C C . PHE B 1 141 ? 10.375 -20.234 -13.906 1 98.12 141 PHE B C 1
ATOM 2787 O O . PHE B 1 141 ? 10.055 -21.25 -13.297 1 98.12 141 PHE B O 1
ATOM 2794 N N . GLN B 1 142 ? 11.594 -19.781 -14.008 1 98.06 142 GLN B N 1
ATOM 2795 C CA . GLN B 1 142 ? 12.703 -20.172 -13.156 1 98.06 142 GLN B CA 1
ATOM 2796 C C . GLN B 1 142 ? 13.07 -19.062 -12.172 1 98.06 142 GLN B C 1
ATOM 2798 O O . GLN B 1 142 ? 13.031 -17.891 -12.523 1 98.06 142 GLN B O 1
ATOM 2803 N N . GLN B 1 143 ? 13.375 -19.469 -11 1 97.12 143 GLN B N 1
ATOM 2804 C CA . GLN B 1 143 ? 13.789 -18.484 -10 1 97.12 143 GLN B CA 1
ATOM 2805 C C . GLN B 1 143 ? 15.266 -18.141 -10.141 1 97.12 143 GLN B C 1
ATOM 2807 O O . GLN B 1 143 ? 16.109 -19.016 -10.234 1 97.12 143 GLN B O 1
ATOM 2812 N N . GLU B 1 144 ? 15.484 -16.828 -10.25 1 97.06 144 GLU B N 1
ATOM 2813 C CA . GLU B 1 144 ? 16.844 -16.312 -10.273 1 97.06 144 GLU B CA 1
ATOM 2814 C C . GLU B 1 144 ? 17.234 -15.727 -8.922 1 97.06 144 GLU B C 1
ATOM 2816 O O . GLU B 1 144 ? 16.422 -15.062 -8.266 1 97.06 144 GLU B O 1
ATOM 2821 N N . GLN B 1 145 ? 18.453 -16.031 -8.578 1 94.19 145 GLN B N 1
ATOM 2822 C CA . GLN B 1 145 ? 18.953 -15.5 -7.312 1 94.19 145 GLN B CA 1
ATOM 2823 C C . GLN B 1 145 ? 19.422 -14.055 -7.469 1 94.19 145 GLN B C 1
ATOM 2825 O O . GLN B 1 145 ? 19.672 -13.602 -8.586 1 94.19 145 GLN B O 1
ATOM 2830 N N . VAL B 1 146 ? 19.438 -13.445 -6.348 1 95.06 146 VAL B N 1
ATOM 2831 C CA . VAL B 1 146 ? 19.906 -12.062 -6.32 1 95.06 146 VAL B CA 1
ATOM 2832 C C . VAL B 1 146 ? 21.406 -12.039 -6.016 1 95.06 146 VAL B C 1
ATOM 2834 O O . VAL B 1 146 ? 21.859 -12.664 -5.059 1 95.06 146 VAL B O 1
ATOM 2837 N N . ASP B 1 147 ? 22.125 -11.328 -6.816 1 94.38 147 ASP B N 1
ATOM 2838 C CA . ASP B 1 147 ? 23.531 -11.078 -6.5 1 94.38 147 ASP B CA 1
ATOM 2839 C C . ASP B 1 147 ? 23.656 -10.188 -5.266 1 94.38 147 ASP B C 1
ATOM 2841 O O . ASP B 1 147 ? 23.188 -9.055 -5.262 1 94.38 147 ASP B O 1
ATOM 2845 N N . PRO B 1 148 ? 24.297 -10.711 -4.25 1 90.19 148 PRO B N 1
ATOM 2846 C CA . PRO B 1 148 ? 24.344 -9.945 -3.002 1 90.19 148 PRO B CA 1
ATOM 2847 C C . PRO B 1 148 ? 25.094 -8.625 -3.15 1 90.19 148 PRO B C 1
ATOM 2849 O O . PRO B 1 148 ? 24.859 -7.684 -2.385 1 90.19 148 PRO B O 1
ATOM 2852 N N . LYS B 1 149 ? 25.953 -8.484 -4.102 1 91.06 149 LYS B N 1
ATOM 2853 C CA . LYS B 1 149 ? 26.781 -7.281 -4.266 1 91.06 149 LYS B CA 1
ATOM 2854 C C . LYS B 1 149 ? 26.062 -6.246 -5.129 1 91.06 149 LYS B C 1
ATOM 2856 O O . LYS B 1 149 ? 26.016 -5.066 -4.781 1 91.06 149 LYS B O 1
ATOM 2861 N N . THR B 1 150 ? 25.438 -6.688 -6.148 1 92.56 150 THR B N 1
ATOM 2862 C CA . THR B 1 150 ? 24.922 -5.75 -7.137 1 92.56 150 THR B CA 1
ATOM 2863 C C . THR B 1 150 ? 23.391 -5.648 -7.031 1 92.56 150 THR B C 1
ATOM 2865 O O . THR B 1 150 ? 22.781 -4.738 -7.602 1 92.56 150 THR B O 1
ATOM 2868 N N . GLN B 1 151 ? 22.719 -6.602 -6.336 1 90.56 151 GLN B N 1
ATOM 2869 C CA . GLN B 1 151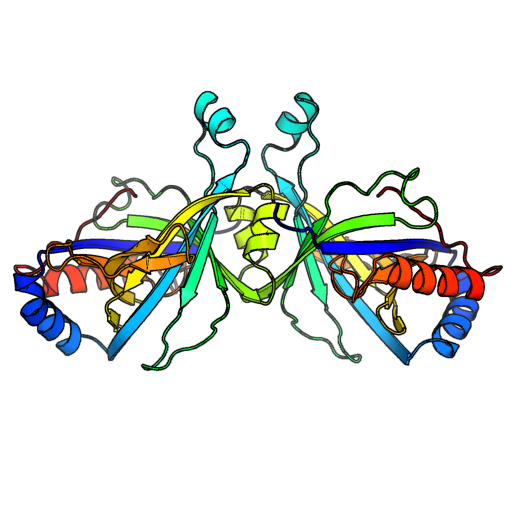 ? 21.266 -6.699 -6.195 1 90.56 151 GLN B CA 1
ATOM 2870 C C . GLN B 1 151 ? 20.594 -6.996 -7.535 1 90.56 151 GLN B C 1
ATOM 2872 O O . GLN B 1 151 ? 19.406 -6.742 -7.715 1 90.56 151 GLN B O 1
ATOM 2877 N N . GLN B 1 152 ? 21.438 -7.473 -8.492 1 93.88 152 GLN B N 1
ATOM 2878 C CA . GLN B 1 152 ? 20.953 -7.863 -9.812 1 93.88 152 GLN B CA 1
ATOM 2879 C C . GLN B 1 152 ? 20.703 -9.367 -9.883 1 93.88 152 GLN B C 1
ATOM 2881 O O . GLN B 1 152 ? 21.25 -10.133 -9.078 1 93.88 152 GLN B O 1
ATOM 2886 N N . PRO B 1 153 ? 19.891 -9.758 -10.844 1 95.75 153 PRO B N 1
ATOM 2887 C CA . PRO B 1 153 ? 19.594 -11.195 -10.938 1 95.75 153 PRO B CA 1
ATOM 2888 C C . PRO B 1 153 ? 20.781 -12 -11.484 1 95.75 153 PRO B C 1
ATOM 2890 O O . PRO B 1 153 ? 21.484 -11.531 -12.375 1 95.75 153 PRO B O 1
ATOM 2893 N N . ILE B 1 154 ? 20.938 -13.188 -10.922 1 95.75 154 ILE B N 1
ATOM 2894 C CA . ILE B 1 154 ? 21.828 -14.211 -11.461 1 95.75 154 ILE B CA 1
ATOM 2895 C C . ILE B 1 154 ? 21.016 -15.242 -12.242 1 95.75 154 ILE B C 1
ATOM 2897 O O . ILE B 1 154 ? 20.156 -15.922 -11.68 1 95.75 154 ILE B O 1
ATOM 2901 N N . PRO B 1 155 ? 21.344 -15.336 -13.516 1 93.81 155 PRO B N 1
ATOM 2902 C CA . PRO B 1 155 ? 20.562 -16.281 -14.305 1 93.81 155 PRO B CA 1
ATOM 2903 C C . PRO B 1 155 ? 20.547 -17.688 -13.695 1 93.81 155 PRO B C 1
ATOM 2905 O O . PRO B 1 155 ? 21.562 -18.141 -13.172 1 93.81 155 PRO B O 1
ATOM 2908 N N . ALA B 1 156 ? 19.406 -18.297 -13.789 1 94.06 156 ALA B N 1
ATOM 2909 C CA . ALA B 1 156 ? 19.266 -19.656 -13.258 1 94.06 156 ALA B CA 1
ATOM 2910 C C . ALA B 1 156 ? 20.109 -20.641 -14.055 1 94.06 156 ALA B C 1
ATOM 2912 O O . ALA B 1 156 ? 20.297 -20.484 -15.266 1 94.06 156 ALA B O 1
ATOM 2913 N N . HIS B 1 157 ? 20.516 -21.594 -13.305 1 92.25 157 HIS B N 1
ATOM 2914 C CA . HIS B 1 157 ? 21.203 -22.688 -13.992 1 92.25 157 HIS B CA 1
ATOM 2915 C C . HIS B 1 157 ? 20.25 -23.406 -14.938 1 92.25 157 HIS B C 1
ATOM 2917 O O . HIS B 1 157 ? 19.047 -23.469 -14.695 1 92.25 157 HIS B O 1
ATOM 2923 N N . ALA B 1 158 ? 20.781 -23.984 -15.969 1 89.06 158 ALA B N 1
ATOM 2924 C CA . ALA B 1 158 ? 19.984 -24.656 -16.984 1 89.06 158 ALA B CA 1
ATOM 2925 C C . ALA B 1 158 ? 19.172 -25.797 -16.391 1 89.06 158 ALA B C 1
ATOM 2927 O O . ALA B 1 158 ? 18.078 -26.109 -16.875 1 89.06 158 ALA B O 1
ATOM 2928 N N . ASP B 1 159 ? 19.672 -26.281 -15.312 1 90.81 159 ASP B N 1
ATOM 2929 C CA . ASP B 1 159 ? 19.047 -27.453 -14.703 1 90.81 159 ASP B CA 1
ATOM 2930 C C . ASP B 1 159 ? 18.047 -27.031 -13.633 1 90.81 159 ASP B C 1
ATOM 2932 O O . ASP B 1 159 ? 17.359 -27.891 -13.047 1 90.81 159 ASP B O 1
ATOM 2936 N N . THR B 1 160 ? 17.953 -25.781 -13.445 1 93.94 160 THR B N 1
ATOM 2937 C CA . THR B 1 160 ? 17 -25.297 -12.461 1 93.94 160 THR B CA 1
ATOM 2938 C C . THR B 1 160 ? 15.57 -25.656 -12.875 1 93.94 160 THR B C 1
ATOM 2940 O O . THR B 1 160 ? 15.203 -25.531 -14.039 1 93.94 160 THR B O 1
ATOM 2943 N N . LEU B 1 161 ? 14.812 -26.156 -11.898 1 96.19 161 LEU B N 1
ATOM 2944 C CA . LEU B 1 161 ? 13.43 -26.547 -12.148 1 96.19 161 LEU B CA 1
ATOM 2945 C C . LEU B 1 161 ? 12.586 -25.344 -12.547 1 96.19 161 LEU B C 1
ATOM 2947 O O . LEU B 1 161 ? 12.766 -24.25 -12.008 1 96.19 161 LEU B O 1
ATOM 2951 N N . TRP B 1 162 ? 11.648 -25.672 -13.531 1 98.19 162 TRP B N 1
ATOM 2952 C CA . TRP B 1 162 ? 10.633 -24.688 -13.891 1 98.19 162 TRP B CA 1
ATOM 2953 C C . TRP B 1 162 ? 9.422 -24.797 -12.969 1 98.19 162 TRP B C 1
ATOM 2955 O O . TRP B 1 162 ? 8.984 -25.906 -12.641 1 98.19 162 TRP B O 1
ATOM 2965 N N . GLU B 1 163 ? 8.922 -23.672 -12.578 1 98 163 GLU B N 1
ATOM 2966 C CA . GLU B 1 163 ? 7.699 -23.609 -11.781 1 98 163 GLU B CA 1
ATOM 2967 C C . GLU B 1 163 ? 6.531 -23.062 -12.594 1 98 163 GLU B C 1
ATOM 2969 O O . GLU B 1 163 ? 6.723 -22.219 -13.477 1 98 163 GLU B O 1
ATOM 2974 N N . VAL B 1 164 ? 5.387 -23.609 -12.281 1 98.5 164 VAL B N 1
ATOM 2975 C CA . VAL B 1 164 ? 4.184 -23.141 -12.961 1 98.5 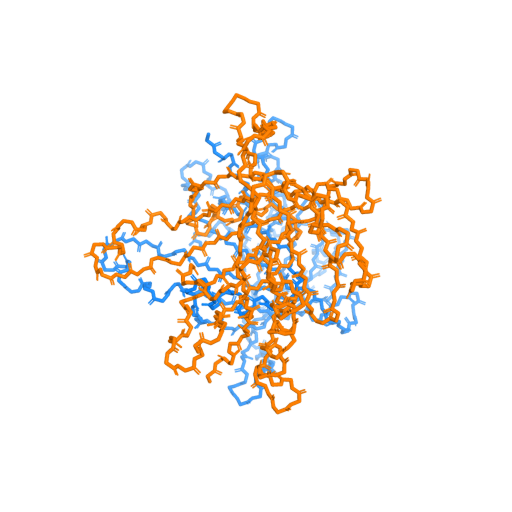164 VAL B CA 1
ATOM 2976 C C . VAL B 1 164 ? 3.119 -22.75 -11.938 1 98.5 164 VAL B C 1
ATOM 2978 O O . VAL B 1 164 ? 2.881 -23.5 -10.977 1 98.5 164 VAL B O 1
ATOM 2981 N N . GLU B 1 165 ? 2.57 -21.641 -12.117 1 98.25 165 GLU B N 1
ATOM 2982 C CA . GLU B 1 165 ? 1.42 -21.188 -11.344 1 98.25 165 GLU B CA 1
ATOM 2983 C C . GLU B 1 165 ? 0.24 -20.859 -12.258 1 98.25 165 GLU B C 1
ATOM 2985 O O . GLU B 1 165 ? 0.344 -20 -13.133 1 98.25 165 GLU B O 1
ATOM 2990 N N . VAL B 1 166 ? -0.781 -21.578 -12.062 1 98.56 166 VAL B N 1
ATOM 2991 C CA . VAL B 1 166 ? -2.057 -21.219 -12.672 1 98.56 166 VAL B CA 1
ATOM 2992 C C . VAL B 1 166 ? -2.953 -20.531 -11.641 1 98.56 166 VAL B C 1
ATOM 2994 O O . VAL B 1 166 ? -3.354 -21.156 -10.656 1 98.56 166 VAL B O 1
ATOM 2997 N N . LYS B 1 167 ? -3.25 -19.297 -11.922 1 98.12 167 LYS B N 1
ATOM 2998 C CA . LYS B 1 167 ? -4 -18.609 -10.875 1 98.12 167 LYS B CA 1
ATOM 2999 C C . LYS B 1 167 ? -4.883 -17.516 -11.477 1 98.12 167 LYS B C 1
ATOM 3001 O O . LYS B 1 167 ? -4.711 -17.125 -12.633 1 98.12 167 LYS B O 1
ATOM 3006 N N . THR B 1 168 ? -5.836 -17.094 -10.688 1 97.88 168 THR B N 1
ATOM 3007 C CA . THR B 1 168 ? -6.66 -15.969 -11.133 1 97.88 168 THR B CA 1
ATOM 3008 C C . THR B 1 168 ? -5.812 -14.703 -11.297 1 97.88 168 THR B C 1
ATOM 3010 O O . THR B 1 168 ? -4.926 -14.438 -10.484 1 97.88 168 THR B O 1
ATOM 3013 N N . ALA B 1 169 ? -6.074 -13.922 -12.344 1 96.31 169 ALA B N 1
ATOM 3014 C CA . ALA B 1 169 ? -5.316 -12.711 -12.656 1 96.31 169 ALA B CA 1
ATOM 3015 C C . ALA B 1 169 ? -5.668 -11.586 -11.688 1 96.31 169 ALA B C 1
ATOM 3017 O O . ALA B 1 169 ? -4.859 -10.688 -11.453 1 96.31 169 ALA B O 1
ATOM 3018 N N . GLU B 1 170 ? -6.805 -11.602 -11.18 1 94.81 170 GLU B N 1
ATOM 3019 C CA . GLU B 1 170 ? -7.324 -10.617 -10.234 1 94.81 170 GLU B CA 1
ATOM 3020 C C . GLU B 1 170 ? -8.102 -11.289 -9.102 1 94.81 170 GLU B C 1
ATOM 3022 O O . GLU B 1 170 ? -8.641 -12.383 -9.281 1 94.81 170 GLU B O 1
ATOM 3027 N N . PRO B 1 171 ? -8.117 -10.609 -7.996 1 94.69 171 PRO B N 1
ATOM 3028 C CA . PRO B 1 171 ? -8.922 -11.18 -6.914 1 94.69 171 PRO B CA 1
ATOM 3029 C C . PRO B 1 171 ? -10.398 -11.305 -7.285 1 94.69 171 PRO B C 1
ATOM 3031 O O . PRO B 1 171 ? -10.945 -10.438 -7.965 1 94.69 171 PRO B O 1
ATOM 3034 N N . ILE B 1 172 ? -10.969 -12.391 -6.715 1 93.75 172 ILE B N 1
ATOM 3035 C CA . ILE B 1 172 ? -12.375 -12.648 -7.035 1 93.75 172 ILE B CA 1
ATOM 3036 C C . ILE B 1 172 ? -13.211 -12.57 -5.762 1 93.75 172 ILE B C 1
ATOM 3038 O O . ILE B 1 172 ? -12.852 -13.156 -4.734 1 93.75 172 ILE B O 1
ATOM 3042 N N . ARG B 1 173 ? -14.336 -11.781 -5.883 1 89 173 ARG B N 1
ATOM 3043 C CA . ARG B 1 173 ? -15.32 -11.781 -4.801 1 89 173 ARG B CA 1
ATOM 3044 C C . ARG B 1 173 ? -16.281 -12.953 -4.938 1 89 173 ARG B C 1
ATOM 3046 O O . ARG B 1 173 ? -16.844 -13.188 -6.012 1 89 173 ARG B O 1
ATOM 3053 N N . ASN B 1 174 ? -16.406 -13.711 -3.99 1 88.44 174 ASN B N 1
ATOM 3054 C CA . ASN B 1 174 ? -17.312 -14.844 -4.051 1 88.44 174 ASN B CA 1
ATOM 3055 C C . ASN B 1 174 ? -18.766 -14.391 -4.02 1 88.44 174 ASN B C 1
ATOM 3057 O O . ASN B 1 174 ? -19.375 -14.281 -2.947 1 88.44 174 ASN B O 1
ATOM 3061 N N . THR B 1 175 ? -19.359 -14.156 -5.199 1 88.31 175 THR B N 1
ATOM 3062 C CA . THR B 1 175 ? -20.75 -13.742 -5.352 1 88.31 175 THR B CA 1
ATOM 3063 C C . THR B 1 175 ? -21.469 -14.648 -6.34 1 88.31 175 THR B C 1
ATOM 3065 O O . THR B 1 175 ? -20.844 -15.43 -7.055 1 88.31 175 THR B O 1
ATOM 3068 N N . PRO B 1 176 ? -22.734 -14.562 -6.281 1 87.31 176 PRO B N 1
ATOM 3069 C CA . PRO B 1 176 ? -23.484 -15.344 -7.273 1 87.31 176 PRO B CA 1
ATOM 3070 C C . PRO B 1 176 ? -23.094 -14.992 -8.711 1 87.31 176 PRO B C 1
ATOM 3072 O O . PRO B 1 176 ? -23.109 -15.859 -9.586 1 87.31 176 PRO B O 1
ATOM 3075 N N . GLU B 1 177 ? -22.688 -13.75 -8.977 1 85.81 177 GLU B N 1
ATOM 3076 C CA . GLU B 1 177 ? -22.312 -13.297 -10.305 1 85.81 177 GLU B CA 1
ATOM 3077 C C . GLU B 1 177 ? -20.906 -13.758 -10.68 1 85.81 177 GLU B C 1
ATOM 3079 O O . GLU B 1 177 ? -20.609 -13.961 -11.859 1 85.81 177 GLU B O 1
ATOM 3084 N N . THR B 1 178 ? -20.062 -13.891 -9.656 1 85.75 178 THR B N 1
ATOM 3085 C CA . THR B 1 178 ? -18.688 -14.328 -9.867 1 85.75 178 THR B CA 1
ATOM 3086 C C . THR B 1 178 ? -18.312 -15.438 -8.891 1 85.75 178 THR B C 1
ATOM 3088 O O . THR B 1 178 ? -17.484 -15.227 -7.992 1 85.75 178 THR B O 1
ATOM 3091 N N . PRO B 1 179 ? -18.875 -16.562 -9.141 1 89.81 179 PRO B N 1
ATOM 3092 C CA . PRO B 1 179 ? -18.641 -17.641 -8.18 1 89.81 179 PRO B CA 1
ATOM 3093 C C . PRO B 1 179 ? -17.219 -18.188 -8.234 1 89.81 179 PRO B C 1
ATOM 3095 O O . PRO B 1 179 ? -16.641 -18.297 -9.32 1 89.81 179 PRO B O 1
ATOM 3098 N N . LEU B 1 180 ? -16.75 -18.562 -7.105 1 92.88 180 LEU B N 1
ATOM 3099 C CA . LEU B 1 180 ? -15.422 -19.172 -7.016 1 92.88 180 LEU B CA 1
ATOM 3100 C C . LEU B 1 180 ? -15.375 -20.469 -7.812 1 92.88 180 LEU B C 1
ATOM 3102 O O . LEU B 1 180 ? -14.336 -20.812 -8.375 1 92.88 180 LEU B O 1
ATOM 3106 N N . GLY B 1 181 ? -16.484 -21.062 -7.859 1 93.56 181 GLY B N 1
ATOM 3107 C CA . GLY B 1 181 ? -16.578 -22.328 -8.578 1 93.56 181 GLY B CA 1
ATOM 3108 C C . GLY B 1 181 ? -16.203 -22.203 -10.047 1 93.56 181 GLY B C 1
ATOM 3109 O O . GLY B 1 181 ? -15.602 -23.109 -10.617 1 93.56 181 GLY B O 1
ATOM 3110 N N . GLY B 1 182 ? -16.609 -21.141 -10.641 1 95 182 GLY B N 1
ATOM 3111 C CA . GLY B 1 182 ? -16.25 -20.906 -12.031 1 95 182 GLY B CA 1
ATOM 3112 C C . GLY B 1 182 ? -14.75 -20.812 -12.25 1 95 182 GLY B C 1
ATOM 3113 O O . GLY B 1 182 ? -14.227 -21.375 -13.219 1 95 182 GLY B O 1
ATOM 3114 N N . ALA B 1 183 ? -14.07 -20.125 -11.406 1 95.75 183 ALA B N 1
ATOM 3115 C CA . ALA B 1 183 ? -12.625 -19.969 -11.5 1 95.75 183 ALA B CA 1
ATOM 3116 C C . ALA B 1 183 ? -11.922 -21.312 -11.273 1 95.75 183 ALA B C 1
ATOM 3118 O O . ALA B 1 183 ? -10.922 -21.609 -11.922 1 95.75 183 ALA B O 1
ATOM 3119 N N . ILE B 1 184 ? -12.461 -22.062 -10.375 1 97.12 184 ILE B N 1
ATOM 3120 C CA . ILE B 1 184 ? -11.906 -23.375 -10.086 1 97.12 184 ILE B CA 1
ATOM 3121 C C . ILE B 1 184 ? -12.016 -24.266 -11.32 1 97.12 184 ILE B C 1
ATOM 3123 O O . ILE B 1 184 ? -11.055 -24.938 -11.703 1 97.12 184 ILE B O 1
ATOM 3127 N N . GLU B 1 185 ? -13.133 -24.219 -11.898 1 97.06 185 GLU B N 1
ATOM 3128 C CA . GLU B 1 185 ? -13.359 -25.016 -13.094 1 97.06 185 GLU B CA 1
ATOM 3129 C C . GLU B 1 185 ? -12.383 -24.641 -14.203 1 97.06 185 GLU B C 1
ATOM 3131 O O . GLU B 1 185 ? -11.867 -25.516 -14.914 1 97.06 185 GLU B O 1
ATOM 3136 N N . GLU B 1 186 ? -12.195 -23.391 -14.383 1 97.06 186 GLU B N 1
ATOM 3137 C CA . GLU B 1 186 ? -11.258 -22.922 -15.398 1 97.06 186 GLU B CA 1
ATOM 3138 C C . GLU B 1 186 ? -9.852 -23.438 -15.117 1 97.06 186 GLU B C 1
ATOM 3140 O O . GLU B 1 186 ? -9.133 -23.828 -16.047 1 97.06 186 GLU B O 1
ATOM 3145 N N . ALA B 1 187 ? -9.453 -23.391 -13.898 1 98 187 ALA B N 1
ATOM 3146 C CA . ALA B 1 187 ? -8.133 -23.875 -13.516 1 98 187 ALA B CA 1
ATOM 3147 C C . ALA B 1 187 ? -8.016 -25.375 -13.773 1 98 187 ALA B C 1
ATOM 3149 O O . ALA B 1 187 ? -6.98 -25.859 -14.258 1 98 187 ALA B O 1
ATOM 3150 N N . LEU B 1 188 ? -9.07 -26.094 -13.492 1 97.94 188 LEU B N 1
ATOM 3151 C CA . LEU B 1 188 ? -9.078 -27.547 -13.688 1 97.94 188 LEU B CA 1
ATOM 3152 C C . LEU B 1 188 ? -9.023 -27.891 -15.172 1 97.94 188 LEU B C 1
ATOM 3154 O O . LEU B 1 188 ? -8.461 -28.922 -15.555 1 97.94 188 LEU B O 1
ATOM 3158 N N . GLU B 1 189 ? -9.586 -27.016 -15.906 1 97.94 189 GLU B N 1
ATOM 3159 C CA . GLU B 1 189 ? -9.477 -27.203 -17.344 1 97.94 189 GLU B CA 1
ATOM 3160 C C . GLU B 1 189 ? -8.023 -27.156 -17.797 1 97.94 189 GLU B C 1
ATOM 3162 O O . GLU B 1 189 ? -7.605 -27.922 -18.672 1 97.94 189 GLU B O 1
ATOM 3167 N N . VAL B 1 190 ? -7.293 -26.234 -17.297 1 98.19 190 VAL B N 1
ATOM 3168 C CA . VAL B 1 190 ? -5.871 -26.141 -17.625 1 98.19 190 VAL B CA 1
ATOM 3169 C C . VAL B 1 190 ? -5.145 -27.391 -17.141 1 98.19 190 VAL B C 1
ATOM 3171 O O . VAL B 1 190 ? -4.266 -27.906 -17.844 1 98.19 190 VAL B O 1
ATOM 3174 N N . GLN B 1 191 ? -5.531 -27.828 -15.969 1 98.19 191 GLN B N 1
ATOM 3175 C CA . GLN B 1 191 ? -4.941 -29.047 -15.422 1 98.19 191 GLN B CA 1
ATOM 3176 C C . GLN B 1 191 ? -5.156 -30.219 -16.359 1 98.19 191 GLN B C 1
ATOM 3178 O O . GLN B 1 191 ? -4.223 -30.969 -16.656 1 98.19 191 GLN B O 1
ATOM 3183 N N . LEU B 1 192 ? -6.359 -30.359 -16.812 1 97.31 192 LEU B N 1
ATOM 3184 C CA . LEU B 1 192 ? -6.707 -31.438 -17.719 1 97.31 192 LEU B CA 1
ATOM 3185 C C . LEU B 1 192 ? -5.961 -31.297 -19.047 1 97.31 192 LEU B C 1
ATOM 3187 O O . LEU B 1 192 ? -5.477 -32.281 -19.594 1 97.31 192 LEU B O 1
ATOM 3191 N N . LEU B 1 193 ? -5.922 -30.141 -19.5 1 96.56 193 LEU B N 1
ATOM 3192 C CA . LEU B 1 193 ? -5.254 -29.844 -20.766 1 96.56 193 LEU B CA 1
ATOM 3193 C C . LEU B 1 193 ? -3.787 -30.266 -20.703 1 96.56 193 LEU B C 1
ATOM 3195 O O . LEU B 1 193 ? -3.229 -30.703 -21.719 1 96.56 193 LEU B O 1
ATOM 3199 N N . MET B 1 194 ? -3.182 -30.125 -19.594 1 97.19 194 MET B N 1
ATOM 3200 C CA . MET B 1 194 ? -1.739 -30.328 -19.5 1 97.19 194 MET B CA 1
ATOM 3201 C C . MET B 1 194 ? -1.423 -31.734 -18.984 1 97.19 194 MET B C 1
ATOM 3203 O O . MET B 1 194 ? -0.254 -32.094 -18.859 1 97.19 194 MET B O 1
ATOM 3207 N N . LYS B 1 195 ? -2.48 -32.438 -18.75 1 95.69 195 LYS B N 1
ATOM 3208 C CA . LYS B 1 195 ? -2.293 -33.781 -18.234 1 95.69 195 LYS B CA 1
ATOM 3209 C C . LYS B 1 195 ? -1.317 -34.562 -19.094 1 95.69 195 LYS B C 1
ATOM 3211 O O . LYS B 1 195 ? -1.423 -34.562 -20.328 1 95.69 195 LYS B O 1
ATOM 3216 N N . GLY B 1 196 ? -0.351 -35.25 -18.406 1 95.25 196 GLY B N 1
ATOM 3217 C CA . GLY B 1 196 ? 0.65 -36.031 -19.125 1 95.25 196 GLY B CA 1
ATOM 3218 C C . GLY B 1 196 ? 1.967 -35.281 -19.297 1 95.25 196 GLY B C 1
ATOM 3219 O O . GLY B 1 196 ? 3.021 -35.906 -19.422 1 95.25 196 GLY B O 1
ATOM 3220 N N . LEU B 1 197 ? 1.917 -34 -19.359 1 95.88 197 LEU B N 1
ATOM 3221 C CA . LEU B 1 197 ? 3.109 -33.188 -19.547 1 95.88 197 LEU B CA 1
ATOM 3222 C C . LEU B 1 197 ? 3.463 -32.438 -18.266 1 95.88 197 LEU B C 1
ATOM 3224 O O . LEU B 1 197 ? 4.641 -32.281 -17.953 1 95.88 197 LEU B O 1
ATOM 3228 N N . LEU B 1 198 ? 2.461 -32 -17.609 1 97.19 198 LEU B N 1
ATOM 3229 C CA . LEU B 1 198 ? 2.611 -31.156 -16.422 1 97.19 198 LEU B CA 1
ATOM 3230 C C . LEU B 1 198 ? 1.58 -31.531 -15.367 1 97.19 198 LEU B C 1
ATOM 3232 O O . LEU B 1 198 ? 0.379 -31.547 -15.648 1 97.19 198 LEU B O 1
ATOM 3236 N N . ASP B 1 199 ? 2.08 -31.812 -14.172 1 97.06 199 ASP B N 1
ATOM 3237 C CA . ASP B 1 199 ? 1.203 -32.156 -13.062 1 97.06 199 ASP B CA 1
ATOM 3238 C C . ASP B 1 199 ? 0.861 -30.938 -12.227 1 97.06 199 ASP B C 1
ATOM 3240 O O . ASP B 1 199 ? 1.615 -30.562 -11.328 1 97.06 199 ASP B O 1
ATOM 3244 N N . LEU B 1 200 ? -0.293 -30.375 -12.477 1 98 200 LEU B N 1
ATOM 3245 C CA . LEU B 1 200 ? -0.793 -29.234 -11.711 1 98 200 LEU B CA 1
ATOM 3246 C C . LEU B 1 200 ? -1.656 -29.703 -10.539 1 98 200 LEU B C 1
ATOM 3248 O O . LEU B 1 200 ? -2.561 -30.516 -10.719 1 98 200 LEU B O 1
ATOM 3252 N N . ARG B 1 201 ? -1.369 -29.125 -9.344 1 97 201 ARG B N 1
ATOM 3253 C CA . ARG B 1 201 ? -2.105 -29.594 -8.172 1 97 201 ARG B CA 1
ATOM 3254 C C . ARG B 1 201 ? -2.238 -28.469 -7.141 1 97 201 ARG B C 1
ATOM 3256 O O . ARG B 1 201 ? -1.541 -27.453 -7.219 1 97 201 ARG B O 1
ATOM 3263 N N . ARG B 1 202 ? -3.205 -28.734 -6.293 1 96.75 202 ARG B N 1
ATOM 3264 C CA . ARG B 1 202 ? -3.33 -27.875 -5.121 1 96.75 202 ARG B CA 1
ATOM 3265 C C . ARG B 1 202 ? -2.076 -27.938 -4.258 1 96.75 202 ARG B C 1
ATOM 3267 O O . ARG B 1 202 ? -1.508 -29.016 -4.055 1 96.75 202 ARG B O 1
ATOM 3274 N N . GLN B 1 203 ? -1.605 -26.75 -3.896 1 91.5 203 GLN B N 1
ATOM 3275 C CA . GLN B 1 203 ? -0.524 -26.688 -2.918 1 91.5 203 GLN B CA 1
ATOM 3276 C C . GLN B 1 203 ? -0.876 -25.734 -1.772 1 91.5 203 GLN B C 1
ATOM 3278 O O . GLN B 1 203 ? -1.474 -24.688 -1.992 1 91.5 203 GLN B O 1
ATOM 3283 N N . ASP B 1 204 ? -0.63 -26.203 -0.573 1 77.19 204 ASP B N 1
ATOM 3284 C CA . ASP B 1 204 ? -0.869 -25.328 0.578 1 77.19 204 ASP B CA 1
ATOM 3285 C C . ASP B 1 204 ? 0.342 -24.453 0.86 1 77.19 204 ASP B C 1
ATOM 3287 O O . ASP B 1 204 ? 1.301 -24.891 1.5 1 77.19 204 ASP B O 1
ATOM 3291 N N . ILE B 1 205 ? 0.533 -23.562 0.019 1 69.88 205 ILE B N 1
ATOM 3292 C CA . ILE B 1 205 ? 1.635 -22.625 0.208 1 69.88 205 ILE B CA 1
ATOM 3293 C C . ILE B 1 205 ? 1.084 -21.25 0.568 1 69.88 205 ILE B C 1
ATOM 3295 O O . ILE B 1 205 ? -0.04 -20.906 0.195 1 69.88 205 ILE B O 1
#

Radius of gyration: 24.92 Å; Cα contacts (8 Å, |Δi|>4): 946; chains: 2; bounding box: 52×74×55 Å